Protein AF-0000000075702288 (afdb_homodimer)

Organism: Trichomonas vaginalis (strain ATCC PRA-98 / G3) (NCBI:txid412133)

Secondary structure (DSSP, 8-state):
-EEEE-SS---TTPEEEEESS-TTSHHHHHHHHHHHHH-EEEEEEE-TTS---EES-SS-SSSPPPEESEEEEEEEETTTEEEEEEEE-SPPPSSHHHHHHHHHHHHHHHHHTT--EEEEEEEEEGGGS-TTTT-S-TT-EEEESTTHHHHTPEEP--HHHHHHHHTT-TTHHHHHHHHT-TTS-EEEEEEEE-SS-SHHHHHHHHHHHHT-S-----HHHHHHH-/-EEEE-SS---TTPEEEEESS-TTSHHHHHHHHHHHHH-EEEEEEE-TTS---EES-SS-SSSPPPEESEEEEEEEETTTEEEEEEEE-SPPPSSHHHHHHHHHHHHHHHHHTT--EEEEEEEEEGGGS-TTTT-S-SS-EEEESTTHHHHTPEEP--HHHHHHHHTT-TTHHHHHHHHT-TTS-EEEEEEEE-SS-SHHHHHHHHHHHHT-S-----HHHHHHH-

Sequence (452 aa):
MKFVPIGENSLEGRILVVPSCGSGSVDQLTVDLICYKFGKLVGRFISNNVDMVVTPDPYKKEGGELATAVDVYIGETPLLGPIALLRIASSIPKQKRKILEFSKEIAHFAQENKIKDVLFVRTVSSVFCLEQQIRDWPFALRATGKLAPKIKFNQIEDYTEVQAMLKNTVFGDLYNCLQKQPEIDLSAAFFFVHEGRGFNEAVFFAKKLTNEENIEIPYSWELLMEMKFVPIGENSLEGRILVVPSCGSGSVDQLTVDLICYKFGKLVGRFISNNVDMVVTPDPYKKEGGELATAVDVYIGETPLLGPIALLRIASSIPKQKRKILEFSKEIAHFAQENKIKDVLFVRTVSSVFCLEQQIRDWPFALRATGKLAPKIKFNQIEDYTEVQAMLKNTVFGDLYNCLQKQPEIDLSAAFFFVHEGRGFNEAVFFAKKLTNEENIEIPYSWELLME

InterPro domains:
  IPR016562 Proteasome assembly chaperone 2, eukaryotic [PTHR12970] (8-224)
  IPR038389 Proteasome assembly chaperone 2 superfamily [G3DSA:3.40.50.10900] (13-152)

Foldseek 3Di:
DDKFWDDDDAQAAAEEEEELWAAQALSLLLLVLVCLVFWDWTIFDDDPLFDWDWDFDQQDPPDGDIDIQWTKIWGAFPQRGTHIYIRGHTGHDLDLVSLLVVLVVVLVVCLVRNYDAYEYEYEAECVQDDCVLCVPDAWAKEKEFPCRVSLVHHYDPDPVSVCSRLPPDSRSSNVVSNVPRPSHRYMYMYIYHYDDSSNVSSLVVSCSRRVDPDGDDGPNCVVVVD/DDKFWDDDDAQAAAEEEEELWAAQALSLLLLVLCCLVFWDWTIFDDDPLFDWDWDFDQQDPPDGDIDIQWTKIWGAFPQRGTHIYIRGHTGHDLDLVSLLVVLVVVLVVCLVRNYDAYEYEYEAECVQDDCVVCVPDAWAKEKEFPCRVSLVHHYDPDPVNVCSRLPPDSSVSNVVSNVPRPSHRYMYMYIYHYDDSSNVSSLVVSCSRRVDPDGDDGPNCVVVVD

Nearest PDB structures (foldseek):
  8qyj-assembly1_J  TM=7.709E-01  e=1.623E-14  Homo sapiens
  8qyl-assembly1_J  TM=7.480E-01  e=3.566E-14  Homo sapiens
  8tm6-assembly1_g  TM=7.619E-01  e=2.063E-13  Homo sapiens
  8qyn-assembly1_J  TM=7.227E-01  e=1.274E-14  Homo sapiens
  8qz9-assembly1_J  TM=7.662E-01  e=2.792E-13  Homo sapiens

Radius of gyration: 21.62 Å; Cα contacts (8 Å, |Δi|>4): 1005; chains: 2; bounding box: 42×60×51 Å

Structure (mmCIF, N/CA/C/O backbone):
data_AF-0000000075702288-model_v1
#
loop_
_entity.id
_entity.type
_entity.pdbx_description
1 polymer 'Proteasome assembly chaperone 2'
#
loop_
_atom_site.group_PDB
_atom_site.id
_atom_site.type_symbol
_atom_site.label_atom_id
_atom_site.label_alt_id
_atom_site.label_comp_id
_atom_site.label_asym_id
_atom_site.label_entity_id
_atom_site.label_seq_id
_atom_site.pdbx_PDB_ins_code
_atom_site.Cartn_x
_atom_site.Cartn_y
_atom_site.Cartn_z
_atom_site.occupancy
_atom_site.B_iso_or_equiv
_atom_site.auth_seq_id
_atom_site.auth_comp_id
_atom_site.auth_asym_id
_atom_site.auth_atom_id
_atom_site.pdbx_PDB_model_num
ATOM 1 N N . MET A 1 1 ? -18.312 7.59 1.935 1 64.06 1 MET A N 1
ATOM 2 C CA . MET A 1 1 ? -17.234 7.586 2.92 1 64.06 1 MET A CA 1
ATOM 3 C C . MET A 1 1 ? -17.781 7.797 4.328 1 64.06 1 MET A C 1
ATOM 5 O O . MET A 1 1 ? -18.672 8.617 4.531 1 64.06 1 MET A O 1
ATOM 9 N N . LYS A 1 2 ? -17.531 6.758 5.176 1 83.44 2 LYS A N 1
ATOM 10 C CA . LYS A 1 2 ? -18 6.891 6.551 1 83.44 2 LYS A CA 1
ATOM 11 C C . LYS A 1 2 ? -16.828 6.91 7.535 1 83.44 2 LYS A C 1
ATOM 13 O O . LYS A 1 2 ? -15.961 6.031 7.492 1 83.44 2 LYS A O 1
ATOM 18 N N . PHE A 1 3 ? -16.75 8.07 8.211 1 90.94 3 PHE A N 1
ATOM 19 C CA . PHE A 1 3 ? -15.844 8.109 9.344 1 90.94 3 PHE A CA 1
ATOM 20 C C . PHE A 1 3 ? -16.438 7.379 10.539 1 90.94 3 PHE A C 1
ATOM 22 O O . PHE A 1 3 ? -17.562 7.648 10.938 1 90.94 3 PHE A O 1
ATOM 29 N N . VAL A 1 4 ? -15.695 6.434 11.07 1 91.75 4 VAL A N 1
ATOM 30 C CA . VAL A 1 4 ? -16.078 5.668 12.25 1 91.75 4 VAL A CA 1
ATOM 31 C C . VAL A 1 4 ? -15.203 6.066 13.43 1 91.75 4 VAL A C 1
ATOM 33 O O . VAL A 1 4 ? -14.047 5.664 13.516 1 91.75 4 VAL A O 1
ATOM 36 N N . PRO A 1 5 ? -15.773 6.766 14.391 1 93.75 5 PRO A N 1
ATOM 37 C CA . PRO A 1 5 ? -14.977 7.234 15.523 1 93.75 5 PRO A CA 1
ATOM 38 C C . PRO A 1 5 ? -14.648 6.121 16.516 1 93.75 5 PRO A C 1
ATOM 40 O O . PRO A 1 5 ? -15.43 5.184 16.688 1 93.75 5 PRO A O 1
ATOM 43 N N . ILE A 1 6 ? -13.523 6.211 17.094 1 93.25 6 ILE A N 1
ATOM 44 C CA . ILE A 1 6 ? -13.102 5.391 1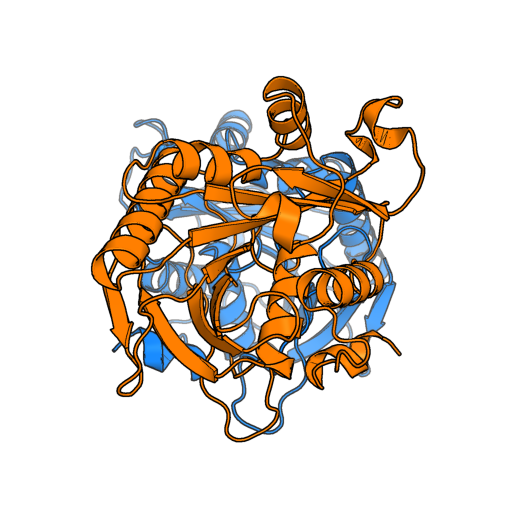8.219 1 93.25 6 ILE A CA 1
ATOM 45 C C . ILE A 1 6 ? -13.008 6.254 19.469 1 93.25 6 ILE A C 1
ATOM 47 O O . ILE A 1 6 ? -12.117 7.094 19.594 1 93.25 6 ILE A O 1
ATOM 51 N N . GLY A 1 7 ? -13.922 6.059 20.344 1 92.19 7 GLY A N 1
ATOM 52 C CA . GLY A 1 7 ? -13.969 6.898 21.531 1 92.19 7 GLY A CA 1
ATOM 53 C C . GLY A 1 7 ? -14.492 8.297 21.25 1 92.19 7 GLY A C 1
ATOM 54 O O . GLY A 1 7 ? -15.039 8.555 20.188 1 92.19 7 GLY A O 1
ATOM 55 N N . GLU A 1 8 ? -14.453 9.086 22.297 1 92.88 8 GLU A N 1
ATOM 56 C CA . GLU A 1 8 ? -14.922 10.461 22.203 1 92.88 8 GLU A CA 1
ATOM 57 C C . GLU A 1 8 ? -13.75 11.445 22.172 1 92.88 8 GLU A C 1
ATOM 59 O O . GLU A 1 8 ? -13.141 11.727 23.203 1 92.88 8 GLU A O 1
ATOM 64 N N . ASN A 1 9 ? -13.422 11.891 20.969 1 95.88 9 ASN A N 1
ATOM 65 C CA . ASN A 1 9 ? -12.32 12.836 20.781 1 95.88 9 ASN A CA 1
ATOM 66 C C . ASN A 1 9 ? -12.719 13.984 19.875 1 95.88 9 ASN A C 1
ATOM 68 O O . ASN A 1 9 ? -13.492 13.797 18.922 1 95.88 9 ASN A O 1
ATOM 72 N N . SER A 1 10 ? -12.234 15.078 20.203 1 96.62 10 SER A N 1
ATOM 73 C CA . SER A 1 10 ? -12.516 16.234 19.359 1 96.62 10 SER A CA 1
ATOM 74 C C . SER A 1 10 ? -11.367 16.5 18.391 1 96.62 10 SER A C 1
ATOM 76 O O . SER A 1 10 ? -10.195 16.391 18.75 1 96.62 10 SER A O 1
ATOM 78 N N . LEU A 1 11 ? -11.742 16.891 17.172 1 97.69 11 LEU A N 1
ATOM 79 C CA . LEU A 1 11 ? -10.781 17.234 16.141 1 97.69 11 LEU A CA 1
ATOM 80 C C . LEU A 1 11 ? -10.789 18.734 15.875 1 97.69 11 LEU A C 1
ATOM 82 O O . LEU A 1 11 ? -10.031 19.234 15.039 1 97.69 11 LEU A O 1
ATOM 86 N N . GLU A 1 12 ? -11.555 19.391 16.688 1 98 12 GLU A N 1
ATOM 87 C CA . GLU A 1 12 ? -11.781 20.812 16.453 1 98 12 GLU A CA 1
ATOM 88 C C . GLU A 1 12 ? -10.492 21.609 16.641 1 98 12 GLU A C 1
ATOM 90 O O . GLU A 1 12 ? -9.781 21.438 17.625 1 98 12 GLU A O 1
ATOM 95 N N . GLY A 1 13 ? -10.258 22.453 15.664 1 97.88 13 GLY A N 1
ATOM 96 C CA . GLY A 1 13 ? -9.148 23.391 15.766 1 97.88 13 GLY A CA 1
ATOM 97 C C . GLY A 1 13 ? -7.805 22.766 15.43 1 97.88 13 GLY A C 1
ATOM 98 O O . GLY A 1 13 ? -6.773 23.438 15.461 1 97.88 13 GLY A O 1
ATOM 99 N N . ARG A 1 14 ? -7.742 21.531 15.07 1 98.44 14 ARG A N 1
ATOM 100 C CA . ARG A 1 14 ? -6.5 20.828 14.766 1 98.44 14 ARG A CA 1
ATOM 101 C C . ARG A 1 14 ? -6.098 21.047 13.305 1 98.44 14 ARG A C 1
ATOM 103 O O . ARG A 1 14 ? -6.945 21.344 12.461 1 98.44 14 ARG A O 1
ATOM 110 N N . ILE A 1 15 ? -4.816 20.969 13.07 1 98.44 15 ILE A N 1
ATOM 111 C CA . ILE A 1 15 ? -4.301 20.906 11.703 1 98.44 15 ILE A CA 1
ATOM 112 C C . ILE A 1 15 ? -4.312 19.453 11.227 1 98.44 15 ILE A C 1
ATOM 114 O O . ILE A 1 15 ? -3.732 18.578 11.867 1 98.44 15 ILE A O 1
ATOM 118 N N . LEU A 1 16 ? -4.969 19.203 10.141 1 98.38 16 LEU A N 1
ATOM 119 C CA . LEU A 1 16 ? -5.008 17.875 9.562 1 98.38 16 LEU A CA 1
ATOM 120 C C . LEU A 1 16 ? -3.848 17.672 8.594 1 98.38 16 LEU A C 1
ATOM 122 O O . LEU A 1 16 ? -3.762 18.344 7.574 1 98.38 16 LEU A O 1
ATOM 126 N N . VAL A 1 17 ? -2.996 16.734 8.953 1 98.12 17 VAL A N 1
ATOM 127 C CA . VAL A 1 17 ? -1.87 16.391 8.094 1 98.12 17 VAL A CA 1
ATOM 128 C C . VAL A 1 17 ? -2.258 15.242 7.16 1 98.12 17 VAL A C 1
ATOM 130 O O . VAL A 1 17 ? -2.695 14.188 7.621 1 98.12 17 VAL A O 1
ATOM 133 N N . VAL A 1 18 ? -2.064 15.445 5.844 1 95.5 18 VAL A N 1
ATOM 134 C CA . VAL A 1 18 ? -2.455 14.477 4.824 1 95.5 18 VAL A CA 1
ATOM 135 C C . VAL A 1 18 ? -1.257 14.148 3.934 1 95.5 18 VAL A C 1
ATOM 137 O O . VAL A 1 18 ? -0.734 15.031 3.242 1 95.5 18 VAL A O 1
ATOM 140 N N . PRO A 1 19 ? -0.865 12.891 3.939 1 92.94 19 PRO A N 1
ATOM 141 C CA . PRO A 1 19 ? 0.203 12.523 3.008 1 92.94 19 PRO A CA 1
ATOM 142 C C . PRO A 1 19 ? -0.292 12.375 1.569 1 92.94 19 PRO A C 1
ATOM 144 O O . PRO A 1 19 ? -1.475 12.109 1.344 1 92.94 19 PRO A O 1
ATOM 147 N N . SER A 1 20 ? 0.611 12.547 0.586 1 83.81 20 SER A N 1
ATOM 148 C CA . SER A 1 20 ? 0.262 12.516 -0.83 1 83.81 20 SER A CA 1
ATOM 149 C C . SER A 1 20 ? 0.047 11.086 -1.312 1 83.81 20 SER A C 1
ATOM 151 O O . SER A 1 20 ? -0.774 10.836 -2.199 1 83.81 20 SER A O 1
ATOM 153 N N . CYS A 1 21 ? 1.059 10.219 -0.86 1 71.5 21 CYS A N 1
ATOM 154 C CA . CYS A 1 21 ? 1.084 8.883 -1.434 1 71.5 21 CYS A CA 1
ATOM 155 C C . CYS A 1 21 ? 0.689 7.836 -0.396 1 71.5 21 CYS A C 1
ATOM 157 O O . CYS A 1 21 ? 0.567 8.148 0.79 1 71.5 21 CYS A O 1
ATOM 159 N N . GLY A 1 22 ? 0.283 6.703 -1.025 1 66.5 22 GLY A N 1
ATOM 160 C CA . GLY A 1 22 ? -0.149 5.594 -0.188 1 66.5 22 GLY A CA 1
ATOM 161 C C . GLY A 1 22 ? 1.006 4.828 0.428 1 66.5 22 GLY A C 1
ATOM 162 O O . GLY A 1 22 ? 2.053 5.406 0.726 1 66.5 22 GLY A O 1
ATOM 163 N N . SER A 1 23 ? 0.821 3.613 0.577 1 64.75 23 SER A N 1
ATOM 164 C CA . SER A 1 23 ? 1.633 2.734 1.413 1 64.75 23 SER A CA 1
ATOM 165 C C . SER A 1 23 ? 3.061 2.633 0.887 1 64.75 23 SER A C 1
ATOM 167 O O . SER A 1 23 ? 3.273 2.432 -0.311 1 64.75 23 SER A O 1
ATOM 169 N N . GLY A 1 24 ? 4.035 3.012 1.796 1 69.31 24 GLY A N 1
ATOM 170 C CA . GLY A 1 24 ? 5.438 2.762 1.504 1 69.31 24 GLY A CA 1
ATOM 171 C C . GLY A 1 24 ? 6.172 3.988 0.994 1 69.31 24 GLY A C 1
ATOM 172 O O . GLY A 1 24 ? 7.395 3.979 0.864 1 69.31 24 GLY A O 1
ATOM 173 N N . SER A 1 25 ? 5.484 5.039 0.641 1 78.69 25 SER A N 1
ATOM 174 C CA . SER A 1 25 ? 6.148 6.266 0.211 1 78.69 25 SER A CA 1
ATOM 175 C C . SER A 1 25 ? 6.773 7 1.394 1 78.69 25 SER A C 1
ATOM 177 O O . SER A 1 25 ? 6.348 6.82 2.537 1 78.69 25 SER A O 1
ATOM 179 N N . VAL A 1 26 ? 7.723 7.789 1.049 1 84.81 26 VAL A N 1
ATOM 180 C CA . VAL A 1 26 ? 8.43 8.508 2.104 1 84.81 26 VAL A CA 1
ATOM 181 C C . VAL A 1 26 ? 7.457 9.422 2.846 1 84.81 26 VAL A C 1
ATOM 183 O O . VAL A 1 26 ? 7.57 9.602 4.059 1 84.81 26 VAL A O 1
ATOM 186 N N . ASP A 1 27 ? 6.547 10.055 2.145 1 89.06 27 ASP A N 1
ATOM 187 C CA . ASP A 1 27 ? 5.574 10.922 2.807 1 89.06 27 ASP A CA 1
ATOM 188 C C . ASP A 1 27 ? 4.695 10.125 3.77 1 89.06 27 ASP A C 1
ATOM 190 O O . ASP A 1 27 ? 4.426 10.57 4.887 1 89.06 27 ASP A O 1
ATOM 194 N N . GLN A 1 28 ? 4.293 8.953 3.375 1 87.62 28 GLN A N 1
ATOM 195 C CA . GLN A 1 28 ? 3.5 8.117 4.27 1 87.62 28 GLN A CA 1
ATOM 196 C C . GLN A 1 28 ? 4.34 7.617 5.441 1 87.62 28 GLN A C 1
ATOM 198 O O . GLN A 1 28 ? 3.848 7.523 6.57 1 87.62 28 GLN A O 1
ATOM 203 N N . LEU A 1 29 ? 5.594 7.266 5.16 1 88.69 29 LEU A N 1
ATOM 204 C CA . LEU A 1 29 ? 6.488 6.855 6.234 1 88.69 29 LEU A CA 1
ATOM 205 C C . LEU A 1 29 ? 6.672 7.977 7.254 1 88.69 29 LEU A C 1
ATOM 207 O O . LEU A 1 29 ? 6.75 7.723 8.453 1 88.69 29 LEU A O 1
ATOM 211 N N . THR A 1 30 ? 6.797 9.125 6.762 1 92.81 30 THR A N 1
ATOM 212 C CA . THR A 1 30 ? 6.922 10.297 7.625 1 92.81 30 THR A CA 1
ATOM 213 C C . THR A 1 30 ? 5.719 10.414 8.555 1 92.81 30 THR A C 1
ATOM 215 O O . THR A 1 30 ? 5.879 10.586 9.766 1 92.81 30 THR A O 1
ATOM 218 N N . VAL A 1 31 ? 4.562 10.289 8 1 95.06 31 VAL A N 1
ATOM 219 C CA . VAL A 1 31 ? 3.334 10.375 8.789 1 95.06 31 VAL A CA 1
ATOM 220 C C . VAL A 1 31 ? 3.279 9.227 9.789 1 95.06 31 VAL A C 1
ATOM 222 O O . VAL A 1 31 ? 2.857 9.414 10.938 1 95.06 31 VAL A O 1
ATOM 225 N N . ASP A 1 32 ? 3.748 8.078 9.391 1 92.38 32 ASP A N 1
ATOM 226 C CA . ASP A 1 32 ? 3.801 6.938 10.297 1 92.38 32 ASP A CA 1
ATOM 227 C C . ASP A 1 32 ? 4.672 7.242 11.516 1 92.38 32 ASP A C 1
ATOM 229 O O . ASP A 1 32 ? 4.312 6.895 12.641 1 92.38 32 ASP A O 1
ATOM 233 N N . LEU A 1 33 ? 5.754 7.828 11.266 1 94.5 33 LEU A N 1
ATOM 234 C CA . LEU A 1 33 ? 6.668 8.148 12.359 1 94.5 33 LEU A CA 1
ATOM 235 C C . LEU A 1 33 ? 6.031 9.148 13.32 1 94.5 33 LEU A C 1
ATOM 237 O O . LEU A 1 33 ? 6.184 9.023 14.539 1 94.5 33 LEU A O 1
ATOM 241 N N . ILE A 1 34 ? 5.352 10.117 12.766 1 97.25 34 ILE A N 1
ATOM 242 C CA . ILE A 1 34 ? 4.695 11.117 13.602 1 97.25 34 ILE A CA 1
ATOM 243 C C . ILE A 1 34 ? 3.557 10.469 14.383 1 97.25 34 ILE A C 1
ATOM 245 O O . ILE A 1 34 ? 3.371 10.758 15.57 1 97.25 34 ILE A O 1
ATOM 249 N N . CYS A 1 35 ? 2.797 9.57 13.773 1 96.5 35 CYS A N 1
ATOM 250 C CA . CYS A 1 35 ? 1.759 8.828 14.469 1 96.5 35 CYS A CA 1
ATOM 251 C C . CYS A 1 35 ? 2.35 8.008 15.609 1 96.5 35 CYS A C 1
ATOM 253 O O . CYS A 1 35 ? 1.803 7.992 16.719 1 96.5 35 CYS A O 1
ATOM 255 N N . TYR A 1 36 ? 3.424 7.383 15.336 1 94.38 36 TYR A N 1
ATOM 256 C CA . TYR A 1 36 ? 4.047 6.512 16.328 1 94.38 36 TYR A CA 1
ATOM 257 C C . TYR A 1 36 ? 4.516 7.309 17.547 1 94.38 36 TYR A C 1
ATOM 259 O O . TYR A 1 36 ? 4.32 6.887 18.688 1 94.38 36 TYR A O 1
ATOM 267 N N . LYS A 1 37 ? 5.074 8.414 17.266 1 96.19 37 LYS A N 1
ATOM 268 C CA . LYS A 1 37 ? 5.656 9.219 18.344 1 96.19 37 LYS A CA 1
ATOM 269 C C . LYS A 1 37 ? 4.574 9.961 19.125 1 96.19 37 LYS A C 1
ATOM 271 O O . LYS A 1 37 ? 4.617 10.023 20.344 1 96.19 37 LYS A O 1
ATOM 276 N N . PHE A 1 38 ? 3.559 10.539 18.391 1 96.94 38 PHE A N 1
ATOM 277 C CA . PHE A 1 38 ? 2.674 11.516 19.031 1 96.94 38 PHE A CA 1
ATOM 278 C C . PHE A 1 38 ? 1.223 11.062 18.953 1 96.94 38 PHE A C 1
ATOM 280 O O . PHE A 1 38 ? 0.359 11.602 19.641 1 96.94 38 PHE A O 1
ATOM 287 N N . GLY A 1 39 ? 0.96 10.07 18.156 1 96.06 39 GLY A N 1
ATOM 288 C CA . GLY A 1 39 ? -0.406 9.852 17.703 1 96.06 39 GLY A CA 1
ATOM 289 C C . GLY A 1 39 ? -1.179 8.898 18.594 1 96.06 39 GLY A C 1
ATOM 290 O O . GLY A 1 39 ? -0.618 7.93 19.109 1 96.06 39 GLY A O 1
ATOM 291 N N . LYS A 1 40 ? -2.422 9.172 18.719 1 96.06 40 LYS A N 1
ATOM 292 C CA . LYS A 1 40 ? -3.443 8.281 19.266 1 96.06 40 LYS A CA 1
ATOM 293 C C . LYS A 1 40 ? -4.531 8 18.234 1 96.06 40 LYS A C 1
ATOM 295 O O . LYS A 1 40 ? -5.129 8.93 17.688 1 96.06 40 LYS A O 1
ATOM 300 N N . LEU A 1 41 ? -4.777 6.746 18.016 1 96.38 41 LEU A N 1
ATOM 301 C CA . LEU A 1 41 ? -5.82 6.359 17.078 1 96.38 41 LEU A CA 1
ATOM 302 C C . LEU A 1 41 ? -7.195 6.789 17.578 1 96.38 41 LEU A C 1
ATOM 304 O O . LEU A 1 41 ? -7.57 6.48 18.703 1 96.38 41 LEU A O 1
ATOM 308 N N . VAL A 1 42 ? -7.996 7.5 16.656 1 97.38 42 VAL A N 1
ATOM 309 C CA . VAL A 1 42 ? -9.273 8.008 17.156 1 97.38 42 VAL A CA 1
ATOM 310 C C . VAL A 1 42 ? -10.383 7.648 16.172 1 97.38 42 VAL A C 1
ATOM 312 O O . VAL A 1 42 ? -11.555 7.945 16.422 1 97.38 42 VAL A O 1
ATOM 315 N N . GLY A 1 43 ? -10.055 7.086 15.078 1 94.81 43 GLY A N 1
ATOM 316 C CA . GLY A 1 43 ? -11.094 6.68 14.148 1 94.81 43 GLY A CA 1
ATOM 317 C C . GLY A 1 43 ? -10.547 6.16 12.836 1 94.81 43 GLY A C 1
ATOM 318 O O . GLY A 1 43 ? -9.328 6.09 12.648 1 94.81 43 GLY A O 1
ATOM 319 N N . ARG A 1 44 ? -11.477 5.742 11.953 1 91.81 44 ARG A N 1
ATOM 320 C CA . ARG A 1 44 ? -11.141 5.16 10.664 1 91.81 44 ARG A CA 1
ATOM 321 C C . ARG A 1 44 ? -12.109 5.625 9.578 1 91.81 44 ARG A C 1
ATOM 323 O O . ARG A 1 44 ? -13.266 5.934 9.867 1 91.81 44 ARG A O 1
ATOM 330 N N . PHE A 1 45 ? -11.484 5.66 8.336 1 88.94 45 PHE A N 1
ATOM 331 C CA . PHE A 1 45 ? -12.328 5.895 7.168 1 88.94 45 PHE A CA 1
ATOM 332 C C . PHE A 1 45 ? -12.695 4.582 6.492 1 88.94 45 PHE A C 1
ATOM 334 O O . PHE A 1 45 ? -11.836 3.73 6.262 1 88.94 45 PHE A O 1
ATOM 341 N N . ILE A 1 46 ? -13.969 4.484 6.297 1 83.5 46 ILE A N 1
ATOM 342 C CA . ILE A 1 46 ? -14.43 3.436 5.395 1 83.5 46 ILE A CA 1
ATOM 343 C C . ILE A 1 46 ? -14.852 4.051 4.062 1 83.5 46 ILE A C 1
ATOM 345 O O . ILE A 1 46 ? -15.828 4.797 3.996 1 83.5 46 ILE A O 1
ATOM 349 N N . SER A 1 47 ? -14.055 3.816 3.027 1 83 47 SER A N 1
ATOM 350 C CA . SER A 1 47 ? -14.297 4.441 1.731 1 83 47 SER A CA 1
ATOM 351 C C . SER A 1 47 ? -14.242 3.42 0.602 1 83 47 SER A C 1
ATOM 353 O O . SER A 1 47 ? -13.391 2.523 0.611 1 83 47 SER A O 1
ATOM 355 N N . ASN A 1 48 ? -15.117 3.621 -0.348 1 78.88 48 ASN A N 1
ATOM 356 C CA . ASN A 1 48 ? -15.07 2.803 -1.556 1 78.88 48 ASN A CA 1
ATOM 357 C C . ASN A 1 48 ? -14.125 3.389 -2.594 1 78.88 48 ASN A C 1
ATOM 359 O O . ASN A 1 48 ? -13.93 2.805 -3.662 1 78.88 48 ASN A O 1
ATOM 363 N N . ASN A 1 49 ? -13.492 4.465 -2.201 1 81.88 49 ASN A N 1
ATOM 364 C CA . ASN A 1 49 ? -12.633 5.148 -3.164 1 81.88 49 ASN A CA 1
ATOM 365 C C . ASN A 1 49 ? -11.164 4.797 -2.955 1 81.88 49 ASN A C 1
ATOM 367 O O . ASN A 1 49 ? -10.297 5.266 -3.695 1 81.88 49 ASN A O 1
ATOM 371 N N . VAL A 1 50 ? -10.898 4.027 -1.929 1 82 50 VAL A N 1
ATOM 372 C CA . VAL A 1 50 ? -9.555 3.504 -1.708 1 82 50 VAL A CA 1
ATOM 373 C C . VAL A 1 50 ? -9.602 1.983 -1.583 1 82 50 VAL A C 1
ATOM 375 O O . VAL A 1 50 ? -10.648 1.414 -1.261 1 82 50 VAL A O 1
ATOM 378 N N . ASP A 1 51 ? -8.484 1.422 -1.839 1 78.88 51 ASP A N 1
ATOM 379 C CA . ASP A 1 51 ? -8.414 -0.033 -1.743 1 78.88 51 ASP A CA 1
ATOM 380 C C . ASP A 1 51 ? -8.523 -0.494 -0.292 1 78.88 51 ASP A C 1
ATOM 382 O O . ASP A 1 51 ? -8.109 0.219 0.625 1 78.88 51 ASP A O 1
ATOM 386 N N . MET A 1 52 ? -9.016 -1.669 -0.107 1 78.62 52 MET A N 1
ATOM 387 C CA . MET A 1 52 ? -9.164 -2.232 1.232 1 78.62 52 MET A CA 1
ATOM 388 C C . MET A 1 52 ? -7.816 -2.691 1.78 1 78.62 52 MET A C 1
ATOM 390 O O . MET A 1 52 ? -7.055 -3.369 1.085 1 78.62 52 MET A O 1
ATOM 394 N N . VAL A 1 53 ? -7.578 -2.248 2.967 1 79.56 53 VAL A N 1
ATOM 395 C CA . VAL A 1 53 ? -6.383 -2.672 3.691 1 79.56 53 VAL A CA 1
ATOM 396 C C . VAL A 1 53 ? -6.73 -2.924 5.156 1 79.56 53 VAL A C 1
ATOM 398 O O . VAL A 1 53 ? -7.465 -2.146 5.77 1 79.56 53 VAL A O 1
ATOM 401 N N . VAL A 1 54 ? -6.32 -4.086 5.629 1 79.12 54 VAL A N 1
ATOM 402 C CA . VAL A 1 54 ? -6.418 -4.355 7.059 1 79.12 54 VAL A CA 1
ATOM 403 C C . VAL A 1 54 ? -5.172 -5.102 7.535 1 79.12 54 VAL A C 1
ATOM 405 O O . VAL A 1 54 ? -4.793 -6.121 6.953 1 79.12 54 VAL A O 1
ATOM 408 N N . THR A 1 55 ? -4.562 -4.602 8.516 1 81.19 55 THR A N 1
ATOM 409 C CA . THR A 1 55 ? -3.371 -5.211 9.094 1 81.19 55 THR A CA 1
ATOM 410 C C . THR A 1 55 ? -3.393 -5.105 10.617 1 81.19 55 THR A C 1
ATOM 412 O O . THR A 1 55 ? -4.152 -4.312 11.18 1 81.19 55 THR A O 1
ATOM 415 N N . PRO A 1 56 ? -2.566 -6.012 11.227 1 79.19 56 PRO A N 1
ATOM 416 C CA . PRO A 1 56 ? -2.367 -5.734 12.656 1 79.19 56 PRO A CA 1
ATOM 417 C C . PRO A 1 56 ? -1.774 -4.352 12.906 1 79.19 56 PRO A C 1
ATOM 419 O O . PRO A 1 56 ? -1.321 -3.688 11.969 1 79.19 56 PRO A O 1
ATOM 422 N N . ASP A 1 57 ? -1.757 -3.943 14.234 1 80.19 57 ASP A N 1
ATOM 423 C CA . ASP A 1 57 ? -1.222 -2.643 14.625 1 80.19 57 ASP A CA 1
ATOM 424 C C . ASP A 1 57 ? 0.238 -2.498 14.203 1 80.19 57 ASP A C 1
ATOM 426 O O . ASP A 1 57 ? 1.094 -3.275 14.625 1 80.19 57 ASP A O 1
ATOM 430 N N . PRO A 1 58 ? 0.512 -1.491 13.438 1 79.94 58 PRO A N 1
ATOM 431 C CA . PRO A 1 58 ? 1.877 -1.364 12.922 1 79.94 58 PRO A CA 1
ATOM 432 C C . PRO A 1 58 ? 2.854 -0.821 13.961 1 79.94 58 PRO A C 1
ATOM 434 O O . PRO A 1 58 ? 4.07 -0.883 13.766 1 79.94 58 PRO A O 1
ATOM 437 N N . TYR A 1 59 ? 2.342 -0.274 15.016 1 82.38 59 TYR A N 1
ATOM 438 C CA . TYR A 1 59 ? 3.195 0.44 15.961 1 82.38 59 TYR A CA 1
ATOM 439 C C . TYR A 1 59 ? 3.387 -0.364 17.234 1 82.38 59 TYR A C 1
ATOM 441 O O . TYR A 1 59 ? 4.281 -0.07 18.031 1 82.38 59 TYR A O 1
ATOM 449 N N . LYS A 1 60 ? 2.506 -1.371 17.406 1 77.69 60 LYS A N 1
ATOM 450 C CA . LYS A 1 60 ? 2.559 -2.141 18.656 1 77.69 60 LYS A CA 1
ATOM 451 C C . LYS A 1 60 ? 2.697 -3.633 18.359 1 77.69 60 LYS A C 1
ATOM 453 O O . LYS A 1 60 ? 1.918 -4.199 17.594 1 77.69 60 LYS A O 1
ATOM 458 N N . LYS A 1 61 ? 3.59 -4.242 19.016 1 70.56 61 LYS A N 1
ATOM 459 C CA . LYS A 1 61 ? 3.844 -5.672 18.859 1 70.56 61 LYS A CA 1
ATOM 460 C C . LYS A 1 61 ? 2.688 -6.5 19.406 1 70.56 61 LYS A C 1
ATOM 462 O O . LYS A 1 61 ? 2.271 -7.484 18.797 1 70.56 61 LYS A O 1
ATOM 467 N N . GLU A 1 62 ? 2.305 -6.031 20.578 1 72 62 GLU A N 1
ATOM 468 C CA . GLU A 1 62 ? 1.218 -6.75 21.234 1 72 62 GLU A CA 1
ATOM 469 C C . GLU A 1 62 ? 0.117 -5.797 21.688 1 72 62 GLU A C 1
ATOM 471 O O . GLU A 1 62 ? 0.395 -4.66 22.078 1 72 62 GLU A O 1
ATOM 476 N N . GLY A 1 63 ? -1.162 -6.293 21.562 1 69.44 63 GLY A N 1
ATOM 477 C CA . GLY A 1 63 ? -2.277 -5.551 22.141 1 69.44 63 GLY A CA 1
ATOM 478 C C . GLY A 1 63 ? -2.686 -4.352 21.297 1 69.44 63 GLY A C 1
ATOM 479 O O . GLY A 1 63 ? -3.336 -3.432 21.797 1 69.44 63 GLY A O 1
ATOM 480 N N . GLY A 1 64 ? -2.271 -4.336 20.172 1 75.38 64 GLY A N 1
ATOM 481 C CA . GLY A 1 64 ? -2.602 -3.174 19.359 1 75.38 64 GLY A CA 1
ATOM 482 C C . GLY A 1 64 ? -3.926 -3.311 18.625 1 75.38 64 GLY A C 1
ATOM 483 O O . GLY A 1 64 ? -4.562 -4.363 18.672 1 75.38 64 GLY A O 1
ATOM 484 N N . GLU A 1 65 ? -4.391 -2.123 18.094 1 79.94 65 GLU A N 1
ATOM 485 C CA . GLU A 1 65 ? -5.59 -2.084 17.266 1 79.94 65 GLU A CA 1
ATOM 486 C C . GLU A 1 65 ? -5.266 -2.404 15.812 1 79.94 65 GLU A C 1
ATOM 488 O O . GLU A 1 65 ? -4.129 -2.229 15.375 1 79.94 65 GLU A O 1
ATOM 493 N N . LEU A 1 66 ? -6.223 -2.859 15.141 1 83.88 66 LEU A N 1
ATOM 494 C CA . LEU A 1 66 ? -6.051 -3.082 13.711 1 83.88 66 LEU A CA 1
ATOM 495 C C . LEU A 1 66 ? -5.824 -1.763 12.984 1 83.88 66 LEU A C 1
ATOM 497 O O . LEU A 1 66 ? -6.309 -0.715 13.414 1 83.88 66 LEU A O 1
ATOM 501 N N . ALA A 1 67 ? -5.031 -1.854 12.023 1 86.56 67 ALA A N 1
ATOM 502 C CA . ALA A 1 67 ? -4.867 -0.728 11.102 1 86.56 67 ALA A CA 1
ATOM 503 C C . ALA A 1 67 ? -5.648 -0.955 9.812 1 86.56 67 ALA A C 1
ATOM 505 O O . ALA A 1 67 ? -5.766 -2.088 9.344 1 86.56 67 ALA A O 1
ATOM 506 N N . THR A 1 68 ? -6.18 0.125 9.297 1 87.5 68 THR A N 1
ATOM 507 C CA . THR A 1 68 ? -6.988 0.045 8.086 1 87.5 68 THR A CA 1
ATOM 508 C C . THR A 1 68 ? -6.406 0.932 6.988 1 87.5 68 THR A C 1
ATOM 510 O O . THR A 1 68 ? -5.316 1.483 7.141 1 87.5 68 THR A O 1
ATOM 513 N N . ALA A 1 69 ? -7.145 0.959 5.824 1 86.75 69 ALA A N 1
ATOM 514 C CA . ALA A 1 69 ? -6.656 1.704 4.668 1 86.75 69 ALA A CA 1
ATOM 515 C C . ALA A 1 69 ? -6.41 3.168 5.02 1 86.75 69 ALA A C 1
ATOM 517 O O . ALA A 1 69 ? -5.426 3.762 4.578 1 86.75 69 ALA A O 1
ATOM 518 N N . VAL A 1 70 ? -7.328 3.688 5.77 1 90.94 70 VAL A N 1
ATOM 519 C CA . VAL A 1 70 ? -7.219 5.082 6.18 1 90.94 70 VAL A CA 1
ATOM 520 C C . VAL A 1 70 ? -7.617 5.227 7.645 1 90.94 70 VAL A C 1
ATOM 522 O O . VAL A 1 70 ? -8.773 5 8.008 1 90.94 70 VAL A O 1
ATOM 525 N N . ASP A 1 71 ? -6.672 5.625 8.508 1 94 71 ASP A N 1
ATOM 526 C CA . ASP A 1 71 ? -6.895 5.816 9.938 1 94 71 ASP A CA 1
ATOM 527 C C . ASP A 1 71 ? -6.625 7.262 10.344 1 94 71 ASP A C 1
ATOM 529 O O . ASP A 1 71 ? -5.828 7.957 9.711 1 94 71 ASP A O 1
ATOM 533 N N . VAL A 1 72 ? -7.297 7.641 11.375 1 96.94 72 VAL A N 1
ATOM 534 C CA . VAL A 1 72 ? -7.129 9 11.867 1 96.94 72 VAL A CA 1
ATOM 535 C C . VAL A 1 72 ? -6.504 8.977 13.258 1 96.94 72 VAL A C 1
ATOM 537 O O . VAL A 1 72 ? -6.988 8.273 14.148 1 96.94 72 VAL A O 1
ATOM 540 N N . TYR A 1 73 ? -5.457 9.727 13.391 1 97.62 73 TYR A N 1
ATOM 541 C CA . TYR A 1 73 ? -4.77 9.898 14.664 1 97.62 73 TYR A CA 1
ATOM 542 C C . TYR A 1 73 ? -4.816 11.352 15.125 1 97.62 73 TYR A C 1
ATOM 544 O O . TYR A 1 73 ? -4.938 12.266 14.297 1 97.62 73 TYR A O 1
ATOM 552 N N . ILE A 1 74 ? -4.75 11.57 16.422 1 98.5 74 ILE A N 1
ATOM 553 C CA . ILE A 1 74 ? -4.574 12.922 16.938 1 98.5 74 ILE A CA 1
ATOM 554 C C . ILE A 1 74 ? -3.355 12.984 17.844 1 98.5 74 ILE A C 1
ATOM 556 O O . ILE A 1 74 ? -2.93 11.961 18.391 1 98.5 74 ILE A O 1
ATOM 560 N N . GLY A 1 75 ? -2.758 14.133 17.891 1 98.06 75 GLY A N 1
ATOM 561 C CA . GLY A 1 75 ? -1.609 14.383 18.75 1 98.06 75 GLY A CA 1
ATOM 562 C C . GLY A 1 75 ? -1.248 15.852 18.844 1 98.06 75 GLY A C 1
ATOM 563 O O . GLY A 1 75 ? -2.039 16.719 18.453 1 98.06 75 GLY A O 1
ATOM 564 N N . GLU A 1 76 ? -0.142 16.062 19.484 1 98.19 76 GLU A N 1
ATOM 565 C CA . GLU A 1 76 ? 0.412 17.406 19.625 1 98.19 76 GLU A CA 1
ATOM 566 C C . GLU A 1 76 ? 1.912 17.422 19.344 1 98.19 76 GLU A C 1
ATOM 568 O O . GLU A 1 76 ? 2.652 16.594 19.875 1 98.19 76 GLU A O 1
ATOM 573 N N . THR A 1 77 ? 2.336 18.297 18.438 1 97.75 77 THR A N 1
ATOM 574 C CA . THR A 1 77 ? 3.756 18.422 18.125 1 97.75 77 THR A CA 1
ATOM 575 C C . THR A 1 77 ? 4.293 19.781 18.578 1 97.75 77 THR A C 1
ATOM 577 O O . THR A 1 77 ? 3.531 20.734 18.719 1 97.75 77 THR A O 1
ATOM 580 N N . PRO A 1 78 ? 5.586 19.844 18.812 1 97.5 78 PRO A N 1
ATOM 581 C CA . PRO A 1 78 ? 6.168 21.125 19.234 1 97.5 78 PRO A CA 1
ATOM 582 C C . PRO A 1 78 ? 5.977 22.234 18.203 1 97.5 78 PRO A C 1
ATOM 584 O O . PRO A 1 78 ? 5.742 23.391 18.562 1 97.5 78 PRO A O 1
ATOM 587 N N . LEU A 1 79 ? 5.953 21.922 16.984 1 97.19 79 LEU A N 1
ATOM 588 C CA . LEU A 1 79 ? 5.941 22.938 15.938 1 97.19 79 LEU A CA 1
ATOM 589 C C . LEU A 1 79 ? 4.512 23.297 15.547 1 97.19 79 LEU A C 1
ATOM 591 O O . LEU A 1 79 ? 4.137 24.469 15.523 1 97.19 79 LEU A O 1
ATOM 595 N N . LEU A 1 80 ? 3.715 22.344 15.312 1 96.81 80 LEU A N 1
ATOM 596 C CA . LEU A 1 80 ? 2.404 22.547 14.711 1 96.81 80 LEU A CA 1
ATOM 597 C C . LEU A 1 80 ? 1.327 22.688 15.781 1 96.81 80 LEU A C 1
ATOM 599 O O . LEU A 1 80 ? 0.214 23.125 15.5 1 96.81 80 LEU A O 1
ATOM 603 N N . GLY A 1 81 ? 1.664 22.328 17.031 1 97.5 81 GLY A N 1
ATOM 604 C CA . GLY A 1 81 ? 0.633 22.266 18.047 1 97.5 81 GLY A CA 1
ATOM 605 C C . GLY A 1 81 ? -0.312 21.094 17.875 1 97.5 81 GLY A C 1
ATOM 606 O O . GLY A 1 81 ? 0.115 20 17.516 1 97.5 81 GLY A O 1
ATOM 607 N N . PRO A 1 82 ? -1.631 21.234 18.219 1 98.38 82 PRO A N 1
ATOM 608 C CA . PRO A 1 82 ? -2.588 20.141 18.047 1 98.38 82 PRO A CA 1
ATOM 609 C C . PRO A 1 82 ? -2.764 19.75 16.578 1 98.38 82 PRO A C 1
ATOM 611 O O . PRO A 1 82 ? -3.021 20.609 15.734 1 98.38 82 PRO A O 1
ATOM 614 N N . ILE A 1 83 ? -2.66 18.453 16.391 1 98.62 83 ILE A N 1
ATOM 615 C CA . ILE A 1 83 ? -2.762 17.984 15.008 1 98.62 83 ILE A CA 1
ATOM 616 C C . ILE A 1 83 ? -3.676 16.766 14.945 1 98.62 83 ILE A C 1
ATOM 618 O O . ILE A 1 83 ? -3.91 16.109 15.961 1 98.62 83 ILE A O 1
ATOM 622 N N . ALA A 1 84 ? -4.223 16.578 13.836 1 98.62 84 ALA A N 1
ATOM 623 C CA . ALA A 1 84 ? -4.77 15.312 13.359 1 98.62 84 ALA A CA 1
ATOM 624 C C . ALA A 1 84 ? -3.969 14.766 12.18 1 98.62 84 ALA A C 1
ATOM 626 O O . ALA A 1 84 ? -3.395 15.539 11.406 1 98.62 84 ALA A O 1
ATOM 627 N N . LEU A 1 85 ? -3.846 13.453 12.117 1 98.25 85 LEU A N 1
ATOM 628 C CA . LEU A 1 85 ? -3.074 12.797 11.07 1 98.25 85 LEU A CA 1
ATOM 629 C C . LEU A 1 85 ? -3.928 11.773 10.32 1 98.25 85 LEU A C 1
ATOM 631 O O . LEU A 1 85 ? -4.578 10.93 10.945 1 98.25 85 LEU A O 1
ATOM 635 N N . LEU A 1 86 ? -3.934 11.898 9.039 1 96.25 86 LEU A N 1
ATOM 636 C CA . LEU A 1 86 ? -4.492 10.844 8.195 1 96.25 86 LEU A CA 1
ATOM 637 C C . LEU A 1 86 ? -3.418 9.844 7.789 1 96.25 86 LEU A C 1
ATOM 639 O O . LEU A 1 86 ? -2.537 10.164 6.988 1 96.25 86 LEU A O 1
ATOM 643 N N . ARG A 1 87 ? -3.473 8.672 8.328 1 93.62 87 ARG A N 1
ATOM 644 C CA . ARG A 1 87 ? -2.586 7.605 7.883 1 93.62 87 ARG A CA 1
ATOM 645 C C . ARG A 1 87 ? -3.215 6.805 6.746 1 93.62 87 ARG A C 1
ATOM 647 O O . ARG A 1 87 ? -4.273 6.203 6.918 1 93.62 87 ARG A O 1
ATOM 654 N N . ILE A 1 88 ? -2.553 6.797 5.645 1 89.69 88 ILE A N 1
ATOM 655 C CA . ILE A 1 88 ? -3.086 6.121 4.469 1 89.69 88 ILE A CA 1
ATOM 656 C C . ILE A 1 88 ? -2.201 4.926 4.117 1 89.69 88 ILE A C 1
ATOM 658 O O . ILE A 1 88 ? -1.074 5.102 3.646 1 89.69 88 ILE A O 1
ATOM 662 N N . ALA A 1 89 ? -2.781 3.807 4.281 1 84.75 89 ALA A N 1
ATOM 663 C CA . ALA A 1 89 ? -2.008 2.588 4.051 1 84.75 89 ALA A CA 1
ATOM 664 C C . ALA A 1 89 ? -2.34 1.974 2.693 1 84.75 89 ALA A C 1
ATOM 666 O O . ALA A 1 89 ? -1.635 1.081 2.221 1 84.75 89 ALA A O 1
ATOM 667 N N . SER A 1 90 ? -3.355 2.49 2.07 1 79.81 90 SER A N 1
ATOM 668 C CA . SER A 1 90 ? -3.744 1.991 0.756 1 79.81 90 SER A CA 1
ATOM 669 C C . SER A 1 90 ? -3.012 2.732 -0.357 1 79.81 90 SER A C 1
ATOM 671 O O . SER A 1 90 ? -2.566 3.867 -0.166 1 79.81 90 SER A O 1
ATOM 673 N N . SER A 1 91 ? -2.965 2.021 -1.448 1 74.69 91 SER A N 1
ATOM 674 C CA . SER A 1 91 ? -2.52 2.756 -2.627 1 74.69 91 SER A CA 1
ATOM 675 C C . SER A 1 91 ? -3.539 3.812 -3.037 1 74.69 91 SER A C 1
ATOM 677 O O . SER A 1 91 ? -4.738 3.658 -2.787 1 74.69 91 SER A O 1
ATOM 679 N N . ILE A 1 92 ? -3.076 4.914 -3.486 1 69.25 92 ILE A N 1
ATOM 680 C CA . ILE A 1 92 ? -4.004 5.906 -4.02 1 69.25 92 ILE A CA 1
ATOM 681 C C . ILE A 1 92 ? -4.605 5.402 -5.328 1 69.25 92 ILE A C 1
ATOM 683 O O . ILE A 1 92 ? -3.904 4.805 -6.148 1 69.25 92 ILE A O 1
ATOM 687 N N . PRO A 1 93 ? -5.879 5.664 -5.406 1 70.81 93 PRO A N 1
ATOM 688 C CA . PRO A 1 93 ? -6.547 5.191 -6.625 1 70.81 93 PRO A CA 1
ATOM 689 C C . PRO A 1 93 ? -5.914 5.75 -7.898 1 70.81 93 PRO A C 1
ATOM 691 O O . PRO A 1 93 ? -5.438 6.887 -7.906 1 70.81 93 PRO A O 1
ATOM 694 N N . LYS A 1 94 ? -5.969 4.98 -8.898 1 65.75 94 LYS A N 1
ATOM 695 C CA . LYS A 1 94 ? -5.434 5.422 -10.18 1 65.75 94 LYS A CA 1
ATOM 696 C C . LYS A 1 94 ? -6.496 6.148 -11 1 65.75 94 LYS A C 1
ATOM 698 O O . LYS A 1 94 ? -6.172 6.98 -11.852 1 65.75 94 LYS A O 1
ATOM 703 N N . GLN A 1 95 ? -7.715 5.82 -10.664 1 74.44 95 GLN A N 1
ATOM 704 C CA . GLN A 1 95 ? -8.812 6.465 -11.383 1 74.44 95 GLN A CA 1
ATOM 705 C C . GLN A 1 95 ? -9.047 7.883 -10.875 1 74.44 95 GLN A C 1
ATOM 707 O O . GLN A 1 95 ? -9.289 8.086 -9.68 1 74.44 95 GLN A O 1
ATOM 712 N N . LYS A 1 96 ? -9.078 8.797 -11.836 1 77.94 96 LYS A N 1
ATOM 713 C CA . LYS A 1 96 ? -9.242 10.211 -11.492 1 77.94 96 LYS A CA 1
ATOM 714 C C . LYS A 1 96 ? -10.547 10.438 -10.734 1 77.94 96 LYS A C 1
ATOM 716 O O . LYS A 1 96 ? -10.594 11.25 -9.805 1 77.94 96 LYS A O 1
ATOM 721 N N . ARG A 1 97 ? -11.547 9.75 -11.148 1 83.31 97 ARG A N 1
ATOM 722 C CA . ARG A 1 97 ? -12.844 9.898 -10.5 1 83.31 97 ARG A CA 1
ATOM 723 C C . ARG A 1 97 ? -12.773 9.508 -9.031 1 83.31 97 ARG A C 1
ATOM 725 O O . ARG A 1 97 ? -13.32 10.195 -8.172 1 83.31 97 ARG A O 1
ATOM 732 N N . LYS A 1 98 ? -12.141 8.461 -8.719 1 83.06 98 LYS A N 1
ATOM 733 C CA . LYS A 1 98 ? -12.016 7.992 -7.344 1 83.06 98 LYS A CA 1
ATOM 734 C C . LYS A 1 98 ? -11.164 8.953 -6.516 1 83.06 98 LYS A C 1
ATOM 736 O O . LYS A 1 98 ? -11.43 9.164 -5.332 1 83.06 98 LYS A O 1
ATOM 741 N N . ILE A 1 99 ? -10.156 9.555 -7.16 1 86.25 99 ILE A N 1
ATOM 742 C CA . ILE A 1 99 ? -9.32 10.531 -6.465 1 86.25 99 ILE A CA 1
ATOM 743 C C . ILE A 1 99 ? -10.148 11.758 -6.098 1 86.25 99 ILE A C 1
ATOM 745 O O . ILE A 1 99 ? -10.055 12.266 -4.977 1 86.25 99 ILE A O 1
ATOM 749 N N . LEU A 1 100 ? -10.914 12.188 -7.062 1 89.44 100 LEU A N 1
ATOM 750 C CA . LEU A 1 100 ? -11.781 13.328 -6.824 1 89.44 100 LEU A CA 1
ATOM 751 C C . LEU A 1 100 ? -12.766 13.047 -5.691 1 89.44 100 LEU A C 1
ATOM 753 O O . LEU A 1 100 ? -12.93 13.867 -4.785 1 89.44 100 LEU A O 1
ATOM 757 N N . GLU A 1 101 ? -13.383 11.859 -5.766 1 90.38 101 GLU A N 1
ATOM 758 C CA . GLU A 1 101 ? -14.344 11.492 -4.727 1 90.38 101 GLU A CA 1
ATOM 759 C C . GLU A 1 101 ? -13.664 11.383 -3.363 1 90.38 101 GLU A C 1
ATOM 761 O O . GLU A 1 101 ? -14.227 11.797 -2.348 1 90.38 101 GLU A O 1
ATOM 766 N N . PHE A 1 102 ? -12.508 10.852 -3.289 1 91.06 102 PHE A N 1
ATOM 767 C CA . PHE A 1 102 ? -11.75 10.742 -2.045 1 91.06 102 PHE A CA 1
ATOM 768 C C . PHE A 1 102 ? -11.406 12.117 -1.497 1 91.06 102 PHE A C 1
ATOM 770 O O . PHE A 1 102 ? -11.5 12.352 -0.291 1 91.06 102 PHE A O 1
ATOM 777 N N . SER A 1 103 ? -11 13.016 -2.361 1 92.5 103 SER A N 1
ATOM 778 C CA . SER A 1 103 ? -10.695 14.383 -1.942 1 92.5 103 SER A CA 1
ATOM 779 C C . SER A 1 103 ? -11.922 15.055 -1.335 1 92.5 103 SER A C 1
ATOM 781 O O . SER A 1 103 ? -11.805 15.797 -0.356 1 92.5 103 SER A O 1
ATOM 783 N N . LYS A 1 104 ? -13.078 14.836 -1.901 1 93.94 104 LYS A N 1
ATOM 784 C CA . LYS A 1 104 ? -14.32 15.383 -1.351 1 93.94 104 LYS A CA 1
ATOM 785 C C . LYS A 1 104 ? -14.594 14.82 0.038 1 93.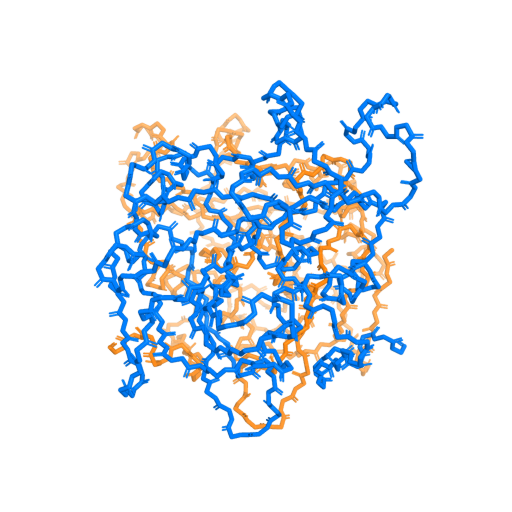94 104 LYS A C 1
ATOM 787 O O . LYS A 1 104 ? -15.07 15.531 0.924 1 93.94 104 LYS A O 1
ATOM 792 N N . GLU A 1 105 ? -14.328 13.531 0.147 1 93.88 105 GLU A N 1
ATOM 793 C CA . GLU A 1 105 ? -14.516 12.883 1.443 1 93.88 105 GLU A CA 1
ATOM 794 C C . GLU A 1 105 ? -13.625 13.523 2.51 1 93.88 105 GLU A C 1
ATOM 796 O O . GLU A 1 105 ? -14.078 13.773 3.631 1 93.88 105 GLU A O 1
ATOM 801 N N . ILE A 1 106 ? -12.414 13.781 2.182 1 94.44 106 ILE A N 1
ATOM 802 C CA . ILE A 1 106 ? -11.477 14.398 3.111 1 94.44 106 ILE A CA 1
ATOM 803 C C . ILE A 1 106 ? -11.961 15.805 3.473 1 94.44 106 ILE A C 1
ATOM 805 O O . ILE A 1 106 ? -11.953 16.188 4.645 1 94.44 106 ILE A O 1
ATOM 809 N N . ALA A 1 107 ? -12.383 16.531 2.475 1 95.5 107 ALA A N 1
ATOM 810 C CA . ALA A 1 107 ? -12.844 17.891 2.686 1 95.5 107 ALA A CA 1
ATOM 811 C C . ALA A 1 107 ? -14.078 17.922 3.586 1 95.5 107 ALA A C 1
ATOM 813 O O . ALA A 1 107 ? -14.172 18.75 4.492 1 95.5 107 ALA A O 1
ATOM 814 N N . HIS A 1 108 ? -14.977 17.062 3.332 1 95.19 108 HIS A N 1
ATOM 815 C CA . HIS A 1 108 ? -16.188 16.984 4.141 1 95.19 108 HIS A CA 1
ATOM 816 C C . HIS A 1 108 ? -15.859 16.625 5.586 1 95.19 108 HIS A C 1
ATOM 818 O O . HIS A 1 108 ? -16.422 17.203 6.52 1 95.19 108 HIS A O 1
ATOM 824 N N . PHE A 1 109 ? -15 15.68 5.727 1 96.44 109 PHE A N 1
ATOM 825 C CA . PHE A 1 109 ? -14.547 15.289 7.055 1 96.44 109 PHE A CA 1
ATOM 826 C C . PHE A 1 109 ? -13.945 16.469 7.797 1 96.44 109 PHE A C 1
ATOM 828 O O . PHE A 1 109 ? -14.25 16.703 8.969 1 96.44 109 PHE A O 1
ATOM 835 N N . ALA A 1 110 ? -13.062 17.188 7.156 1 96.75 110 ALA A N 1
ATOM 836 C CA . ALA A 1 110 ? -12.422 18.344 7.762 1 96.75 110 ALA A CA 1
ATOM 837 C C . ALA A 1 110 ? -13.453 19.391 8.188 1 96.75 110 ALA A C 1
ATOM 839 O O . ALA A 1 110 ? -13.375 19.922 9.297 1 96.75 110 ALA A O 1
ATOM 840 N N . GLN A 1 111 ? -14.406 19.578 7.348 1 95.75 111 GLN A N 1
ATOM 841 C CA . GLN A 1 111 ? -15.445 20.547 7.621 1 95.75 111 GLN A CA 1
ATOM 842 C C . GLN A 1 111 ? -16.328 20.109 8.789 1 95.75 111 GLN A C 1
ATOM 844 O O . GLN A 1 111 ? -16.562 20.891 9.719 1 95.75 111 GLN A O 1
ATOM 849 N N . GLU A 1 112 ? -16.781 18.891 8.742 1 95.31 112 GLU A N 1
ATOM 850 C CA . GLU A 1 112 ? -17.688 18.375 9.75 1 95.31 112 GLU A CA 1
ATOM 851 C C . GLU A 1 112 ? -17.031 18.359 11.133 1 95.31 112 GLU A C 1
ATOM 853 O O . GLU A 1 112 ? -17.719 18.547 12.141 1 95.31 112 GLU A O 1
ATOM 858 N N . ASN A 1 113 ? -15.773 18.234 11.164 1 96.25 113 ASN A N 1
ATOM 859 C CA . ASN A 1 113 ? -15.07 18.109 12.445 1 96.25 113 ASN A CA 1
ATOM 860 C C . ASN A 1 113 ? -14.367 19.422 12.82 1 96.25 113 ASN A C 1
ATOM 862 O O . ASN A 1 113 ? -13.562 19.438 13.758 1 96.25 113 ASN A O 1
ATOM 866 N N . LYS A 1 114 ? -14.578 20.484 12.039 1 97 114 LYS A N 1
ATOM 867 C CA . LYS A 1 114 ? -14.102 21.828 12.312 1 97 114 LYS A CA 1
ATOM 868 C C . LYS A 1 114 ? -12.578 21.875 12.391 1 97 114 LYS A C 1
ATOM 870 O O . LYS A 1 114 ? -12.008 22.453 13.32 1 97 114 LYS A O 1
ATOM 875 N N . ILE A 1 115 ? -11.961 21.203 11.469 1 97.19 115 ILE A N 1
ATOM 876 C CA . ILE A 1 115 ? -10.516 21.25 11.297 1 97.19 115 ILE A CA 1
ATOM 877 C C . ILE A 1 115 ? -10.086 22.656 10.883 1 97.19 115 ILE A C 1
ATOM 879 O O . ILE A 1 115 ? -10.734 23.281 10.039 1 97.19 115 ILE A O 1
ATOM 883 N N . LYS A 1 116 ? -9.062 23.078 11.508 1 94.56 116 LYS A N 1
ATOM 884 C CA . LYS A 1 116 ? -8.594 24.453 11.289 1 94.56 116 LYS A CA 1
ATOM 885 C C . LYS A 1 116 ? -7.957 24.594 9.914 1 94.56 116 LYS A C 1
ATOM 887 O O . LYS A 1 116 ? -8.273 25.531 9.18 1 94.56 116 LYS A O 1
ATOM 892 N N . ASP A 1 117 ? -7 23.797 9.617 1 96.88 117 ASP A N 1
ATOM 893 C CA . ASP A 1 117 ? -6.215 23.828 8.383 1 96.88 117 ASP A CA 1
ATOM 894 C C . ASP A 1 117 ? -5.84 22.406 7.941 1 96.88 117 ASP A C 1
ATOM 896 O O . ASP A 1 117 ? -5.77 21.5 8.766 1 96.88 117 ASP A O 1
ATOM 900 N N . VAL A 1 118 ? -5.625 22.281 6.641 1 97.56 118 VAL A N 1
ATOM 901 C CA . VAL A 1 118 ? -5.125 21.016 6.086 1 97.56 118 VAL A CA 1
ATOM 902 C C . VAL A 1 118 ? -3.707 21.219 5.559 1 97.56 118 VAL A C 1
ATOM 904 O O . VAL A 1 118 ? -3.445 22.141 4.789 1 97.56 118 VAL A O 1
ATOM 907 N N . LEU A 1 119 ? -2.824 20.422 6.031 1 97.12 119 LEU A N 1
ATOM 908 C CA . LEU A 1 119 ? -1.443 20.422 5.562 1 97.12 119 LEU A CA 1
ATOM 909 C C . LEU A 1 119 ? -1.15 19.172 4.734 1 97.12 119 LEU A C 1
ATOM 911 O O . LEU A 1 119 ? -1.1 18.062 5.27 1 97.12 119 LEU A O 1
ATOM 915 N N . PHE A 1 120 ? -0.921 19.391 3.475 1 94.38 120 PHE A N 1
ATOM 916 C CA . PHE A 1 120 ? -0.522 18.328 2.559 1 94.38 120 PHE A CA 1
ATOM 917 C C . PHE A 1 120 ? 0.989 18.125 2.582 1 94.38 120 PHE A C 1
ATOM 919 O O . PHE A 1 120 ? 1.748 19.094 2.447 1 94.38 120 PHE A O 1
ATOM 926 N N . VAL A 1 121 ? 1.401 16.875 2.795 1 93.5 121 VAL A N 1
ATOM 927 C CA . VAL A 1 121 ? 2.834 16.609 2.848 1 93.5 121 VAL A CA 1
ATOM 928 C C . VAL A 1 121 ? 3.232 15.703 1.687 1 93.5 121 VAL A C 1
ATOM 930 O O . VAL A 1 121 ? 2.594 14.672 1.448 1 93.5 121 VAL A O 1
ATOM 933 N N . ARG A 1 122 ? 4.383 16.062 1.074 1 87.81 122 ARG A N 1
ATOM 934 C CA . ARG A 1 122 ? 4.793 15.312 -0.108 1 87.81 122 ARG A CA 1
ATOM 935 C C . ARG A 1 122 ? 6.309 15.344 -0.276 1 87.81 122 ARG A C 1
ATOM 937 O O . ARG A 1 122 ? 6.938 16.391 -0.086 1 87.81 122 ARG A O 1
ATOM 944 N N . THR A 1 123 ? 6.801 14.18 -0.623 1 84.12 123 THR A N 1
ATOM 945 C CA . THR A 1 123 ? 8.188 14.141 -1.07 1 84.12 123 THR A CA 1
ATOM 946 C C . THR A 1 123 ? 8.266 14.211 -2.592 1 84.12 123 THR A C 1
ATOM 948 O O . THR A 1 123 ? 7.418 13.648 -3.291 1 84.12 123 THR A O 1
ATOM 951 N N . VAL A 1 124 ? 9.242 14.891 -3.078 1 79 124 VAL A N 1
ATOM 952 C CA . VAL A 1 124 ? 9.453 15.055 -4.512 1 79 124 VAL A CA 1
ATOM 953 C C . VAL A 1 124 ? 10.805 14.477 -4.91 1 79 124 VAL A C 1
ATOM 955 O O . VAL A 1 124 ? 11.82 14.773 -4.273 1 79 124 VAL A O 1
ATOM 958 N N . SER A 1 125 ? 10.758 13.531 -5.883 1 70.75 125 SER A N 1
ATOM 959 C CA . SER A 1 125 ? 12.023 12.992 -6.367 1 70.75 125 SER A CA 1
ATOM 960 C C . SER A 1 125 ? 12.797 14.031 -7.168 1 70.75 125 SER A C 1
ATOM 962 O O . SER A 1 125 ? 12.219 14.727 -8.008 1 70.75 125 SER A O 1
ATOM 964 N N . SER A 1 126 ? 14.008 14.07 -6.898 1 62.47 126 SER A N 1
ATOM 965 C CA . SER A 1 126 ? 14.875 15.039 -7.559 1 62.47 126 SER A CA 1
ATOM 966 C C . SER A 1 126 ? 14.992 14.758 -9.055 1 62.47 126 SER A C 1
ATOM 968 O O . SER A 1 126 ? 15.312 15.648 -9.836 1 62.47 126 SER A O 1
ATOM 970 N N . VAL A 1 127 ? 14.766 13.531 -9.367 1 60.34 127 VAL A N 1
ATOM 971 C CA . VAL A 1 127 ? 14.93 13.18 -10.773 1 60.34 127 VAL A CA 1
ATOM 972 C C . VAL A 1 127 ? 13.922 13.953 -11.617 1 60.34 127 VAL A C 1
ATOM 974 O O . VAL A 1 127 ? 14.141 14.172 -12.812 1 60.34 127 VAL A O 1
ATOM 977 N N . PHE A 1 128 ? 12.953 14.336 -11.016 1 57.16 128 PHE A N 1
ATOM 978 C CA . PHE A 1 128 ? 11.891 14.992 -11.766 1 57.16 128 PHE A CA 1
ATOM 979 C C . PHE A 1 128 ? 12.039 16.516 -11.695 1 57.16 128 PHE A C 1
ATOM 981 O O . PHE A 1 128 ? 11.266 17.25 -12.305 1 57.16 128 PHE A O 1
ATOM 988 N N . CYS A 1 129 ? 12.953 16.875 -10.961 1 54.78 129 CYS A N 1
ATOM 989 C CA . CYS A 1 129 ? 13.047 18.312 -10.75 1 54.78 129 CYS A CA 1
ATOM 990 C C . CYS A 1 129 ? 14.039 18.953 -11.727 1 54.78 129 CYS A C 1
ATOM 992 O O . CYS A 1 129 ? 15.031 18.328 -12.094 1 54.78 129 CYS A O 1
ATOM 994 N N . LEU A 1 130 ? 13.555 20.031 -12.32 1 53.25 130 LEU A N 1
ATOM 995 C CA . LEU A 1 130 ? 14.5 20.875 -13.055 1 53.25 130 LEU A CA 1
ATOM 996 C C . LEU A 1 130 ? 15.617 21.344 -12.141 1 53.25 130 LEU A C 1
ATOM 998 O O . LEU A 1 130 ? 15.422 21.484 -10.93 1 53.25 130 LEU A O 1
ATOM 1002 N N . GLU A 1 131 ? 16.75 21.359 -12.75 1 52.78 131 GLU A N 1
ATOM 1003 C CA . GLU A 1 131 ? 17.953 21.828 -12.07 1 52.78 131 GLU A CA 1
ATOM 1004 C C . GLU A 1 131 ? 17.656 23.047 -11.203 1 52.78 131 GLU A C 1
ATOM 1006 O O . GLU A 1 131 ? 18.172 23.156 -10.086 1 52.78 131 GLU A O 1
ATOM 1011 N N . GLN A 1 132 ? 17.016 24 -11.766 1 53.12 132 GLN A N 1
ATOM 1012 C CA . GLN A 1 132 ? 16.766 25.266 -11.07 1 53.12 132 GLN A CA 1
ATOM 1013 C C . GLN A 1 132 ? 15.953 25.047 -9.805 1 53.12 132 GLN A C 1
ATOM 1015 O O . GLN A 1 132 ? 16.047 25.812 -8.852 1 53.12 132 GLN A O 1
ATOM 1020 N N . GLN A 1 133 ? 15.141 24.109 -9.969 1 54.75 133 GLN A N 1
ATOM 1021 C CA . GLN A 1 133 ? 14.289 23.844 -8.82 1 54.75 133 GLN A CA 1
ATOM 1022 C C . GLN A 1 133 ? 15.07 23.156 -7.695 1 54.75 133 GLN A C 1
ATOM 1024 O O . GLN A 1 133 ? 14.727 23.312 -6.52 1 54.75 133 GLN A O 1
ATOM 1029 N N . ILE A 1 134 ? 16.094 22.484 -8.32 1 53.72 134 ILE A N 1
ATOM 1030 C CA . ILE A 1 134 ? 16.938 21.781 -7.367 1 53.72 134 ILE A CA 1
ATOM 1031 C C . ILE A 1 134 ? 18 22.734 -6.812 1 53.72 134 ILE A C 1
ATOM 1033 O O . ILE A 1 134 ? 18.953 22.297 -6.16 1 53.72 134 ILE A O 1
ATOM 1037 N N . ARG A 1 135 ? 17.922 23.953 -7.379 1 47.94 135 ARG A N 1
ATOM 1038 C CA . ARG A 1 135 ? 19.062 24.828 -7.133 1 47.94 135 ARG A CA 1
ATOM 1039 C C . ARG A 1 135 ? 19.781 24.438 -5.84 1 47.94 135 ARG A C 1
ATOM 1041 O O . ARG A 1 135 ? 21 24.594 -5.73 1 47.94 135 ARG A O 1
ATOM 1048 N N . ASP A 1 136 ? 19.031 24.781 -4.723 1 49.19 136 ASP A N 1
ATOM 1049 C CA . ASP A 1 136 ? 19.875 24.656 -3.539 1 49.19 136 ASP A CA 1
ATOM 1050 C C . ASP A 1 136 ? 20 23.188 -3.125 1 49.19 136 ASP A C 1
ATOM 1052 O O . ASP A 1 136 ? 19.203 22.344 -3.521 1 49.19 136 ASP A O 1
ATOM 1056 N N . TRP A 1 137 ? 20.25 22.406 -2.256 1 48.88 137 TRP A N 1
ATOM 1057 C CA . TRP A 1 137 ? 20.859 21.172 -1.762 1 48.88 137 TRP A CA 1
ATOM 1058 C C . TRP A 1 137 ? 19.891 20 -1.864 1 48.88 137 TRP A C 1
ATOM 1060 O O . TRP A 1 137 ? 18.672 20.203 -1.922 1 48.88 137 TRP A O 1
ATOM 1070 N N . PRO A 1 138 ? 20.406 18.875 -1.859 1 54.16 138 PRO A N 1
ATOM 1071 C CA . PRO A 1 138 ? 19.906 17.625 -1.325 1 54.16 138 PRO A CA 1
ATOM 1072 C C . PRO A 1 138 ? 18.984 17.812 -0.125 1 54.16 138 PRO A C 1
ATOM 1074 O O . PRO A 1 138 ? 19.359 18.469 0.848 1 54.16 138 PRO A O 1
ATOM 1077 N N . PHE A 1 139 ? 17.75 17.656 -0.083 1 63.78 139 PHE A N 1
ATOM 1078 C CA . PHE A 1 139 ? 16.844 17.703 1.058 1 63.78 139 PHE A CA 1
ATOM 1079 C C . PHE A 1 139 ? 16.141 19.047 1.136 1 63.78 139 PHE A C 1
ATOM 1081 O O . PHE A 1 139 ? 15.891 19.562 2.229 1 63.78 139 PHE A O 1
ATOM 1088 N N . ALA A 1 140 ? 15.969 19.688 -0.007 1 77.69 140 ALA A N 1
ATOM 1089 C CA . ALA A 1 140 ? 15.281 20.969 -0.016 1 77.69 140 ALA A CA 1
ATOM 1090 C C . ALA A 1 140 ? 13.852 20.828 0.512 1 77.69 140 ALA A C 1
ATOM 1092 O O . ALA A 1 140 ? 13.164 19.859 0.207 1 77.69 140 ALA A O 1
ATOM 1093 N N . LEU A 1 141 ? 13.531 21.797 1.471 1 86.25 141 LEU A N 1
ATOM 1094 C CA . LEU A 1 141 ? 12.195 21.891 2.047 1 86.25 141 LEU A CA 1
ATOM 1095 C C . LEU A 1 141 ? 11.477 23.141 1.534 1 86.25 141 LEU A C 1
ATOM 1097 O O . LEU A 1 141 ? 12.023 24.234 1.583 1 86.25 141 LEU A O 1
ATOM 1101 N N . ARG A 1 142 ? 10.258 22.922 0.999 1 85.56 142 ARG A N 1
ATOM 1102 C CA . ARG A 1 142 ? 9.445 24.016 0.509 1 85.56 142 ARG A CA 1
ATOM 1103 C C . ARG A 1 142 ? 8.016 23.922 1.04 1 85.56 142 ARG A C 1
ATOM 1105 O O . ARG A 1 142 ? 7.523 22.828 1.322 1 85.56 142 ARG A O 1
ATOM 1112 N N . ALA A 1 143 ? 7.465 25.125 1.226 1 90.25 143 ALA A N 1
ATOM 1113 C CA . ALA A 1 143 ? 6.09 25.141 1.723 1 90.25 143 ALA A CA 1
ATOM 1114 C C . ALA A 1 143 ? 5.262 26.219 1.035 1 90.25 143 ALA A C 1
ATOM 1116 O O . ALA A 1 143 ? 5.812 27.172 0.479 1 90.25 143 ALA A O 1
ATOM 1117 N N . THR A 1 144 ? 3.967 25.984 1.001 1 90 144 THR A N 1
ATOM 1118 C CA . THR A 1 144 ? 3.012 26.938 0.474 1 90 144 THR A CA 1
ATOM 1119 C C . THR A 1 144 ? 1.764 27 1.351 1 90 144 THR A C 1
ATOM 1121 O O . THR A 1 144 ? 1.544 26.125 2.188 1 90 144 THR A O 1
ATOM 1124 N N . GLY A 1 145 ? 1.004 28.172 1.216 1 91.12 145 GLY A N 1
ATOM 1125 C CA . GLY A 1 145 ? -0.234 28.328 1.964 1 91.12 145 GLY A CA 1
ATOM 1126 C C . GLY A 1 145 ? -0.045 29.031 3.295 1 91.12 145 GLY A C 1
ATOM 1127 O O . GLY A 1 145 ? 1.048 29.516 3.598 1 91.12 145 GLY A O 1
ATOM 1128 N N . LYS A 1 146 ? -1.11 29.031 4.117 1 92.25 146 LYS A N 1
ATOM 1129 C CA . LYS A 1 146 ? -1.163 29.797 5.363 1 92.25 146 LYS A CA 1
ATOM 1130 C C . LYS A 1 146 ? -0.21 29.219 6.402 1 92.25 146 LYS A C 1
ATOM 1132 O O . LYS A 1 146 ? 0.267 29.938 7.285 1 92.25 146 LYS A O 1
ATOM 1137 N N . LEU A 1 147 ? 0.125 27.938 6.293 1 94.75 147 LEU A N 1
ATOM 1138 C CA . LEU A 1 147 ? 0.934 27.281 7.309 1 94.75 147 LEU A CA 1
ATOM 1139 C C . LEU A 1 147 ? 2.42 27.391 6.98 1 94.75 147 LEU A C 1
ATOM 1141 O O . LEU A 1 147 ? 3.27 27.047 7.809 1 94.75 147 LEU A O 1
ATOM 1145 N N . ALA A 1 148 ? 2.797 27.859 5.852 1 91.62 148 ALA A N 1
ATOM 1146 C CA . ALA A 1 148 ? 4.18 27.906 5.383 1 91.62 148 ALA A CA 1
ATOM 1147 C C . ALA A 1 148 ? 5.07 28.656 6.379 1 91.62 148 ALA A C 1
ATOM 1149 O O . ALA A 1 148 ? 6.141 28.156 6.742 1 91.62 148 ALA A O 1
ATOM 1150 N N . PRO A 1 149 ? 4.676 29.828 6.895 1 91.06 149 PRO A N 1
ATOM 1151 C CA . PRO A 1 149 ? 5.527 30.531 7.867 1 91.06 149 PRO A CA 1
ATOM 1152 C C . PRO A 1 149 ? 5.727 29.719 9.148 1 91.06 149 PRO A C 1
ATOM 1154 O O . PRO A 1 149 ? 6.801 29.781 9.758 1 91.06 149 PRO A O 1
ATOM 1157 N N . LYS A 1 150 ? 4.715 29.031 9.508 1 91.75 150 LYS A N 1
ATOM 1158 C CA . LYS A 1 150 ? 4.77 28.25 10.734 1 91.75 150 LYS A CA 1
ATOM 1159 C C . LYS A 1 150 ? 5.777 27.109 10.609 1 91.75 150 LYS A C 1
ATOM 1161 O O . LYS A 1 150 ? 6.48 26.781 11.57 1 91.75 150 LYS A O 1
ATOM 1166 N N . ILE A 1 151 ? 5.82 26.422 9.477 1 92.12 151 ILE A N 1
ATOM 1167 C CA . ILE A 1 151 ? 6.668 25.234 9.32 1 92.12 151 ILE A CA 1
ATOM 1168 C C . ILE A 1 151 ? 8.094 25.672 8.984 1 92.12 151 ILE A C 1
ATOM 1170 O O . ILE A 1 151 ? 9.008 24.844 8.938 1 92.12 151 ILE A O 1
ATOM 1174 N N . LYS A 1 152 ? 8.375 26.875 8.781 1 86.31 152 LYS A N 1
ATOM 1175 C CA . LYS A 1 152 ? 9.695 27.469 8.602 1 86.31 152 LYS A CA 1
ATOM 1176 C C . LYS A 1 152 ? 10.414 26.859 7.402 1 86.31 152 LYS A C 1
ATOM 1178 O O . LYS A 1 152 ? 11.609 26.578 7.473 1 86.31 152 LYS A O 1
ATOM 1183 N N . PHE A 1 153 ? 9.641 26.391 6.441 1 87.75 153 PHE A N 1
ATOM 1184 C CA . PHE A 1 153 ? 10.211 25.953 5.164 1 87.75 153 PHE A CA 1
ATOM 1185 C C . PHE A 1 153 ? 10.312 27.141 4.199 1 87.75 153 PHE A C 1
ATOM 1187 O O . PHE A 1 153 ? 9.641 28.156 4.379 1 87.75 153 PHE A O 1
ATOM 1194 N N . ASN A 1 154 ? 11.273 26.906 3.244 1 85.19 154 ASN A N 1
ATOM 1195 C CA . ASN A 1 154 ? 11.297 27.938 2.203 1 85.19 154 ASN A CA 1
ATOM 1196 C C . ASN A 1 154 ? 9.969 28.016 1.464 1 85.19 154 ASN A C 1
ATOM 1198 O O . ASN A 1 154 ? 9.43 27 1.031 1 85.19 154 ASN A O 1
ATOM 1202 N N . GLN A 1 155 ? 9.508 29.203 1.335 1 83.38 155 GLN A N 1
ATOM 1203 C CA . GLN A 1 155 ? 8.172 29.391 0.774 1 83.38 155 GLN A CA 1
ATOM 1204 C C . GLN A 1 155 ? 8.211 29.375 -0.751 1 83.38 155 GLN A C 1
ATOM 1206 O O . GLN A 1 155 ? 9.125 29.938 -1.359 1 83.38 155 GLN A O 1
ATOM 1211 N N . ILE A 1 156 ? 7.25 28.609 -1.242 1 79.88 156 ILE A N 1
ATOM 1212 C CA . ILE A 1 156 ? 7.012 28.672 -2.68 1 79.88 156 ILE A CA 1
ATOM 1213 C C . ILE A 1 156 ? 5.996 29.781 -2.986 1 79.88 156 ILE A C 1
ATOM 1215 O O . ILE A 1 156 ? 4.875 29.75 -2.471 1 79.88 156 ILE A O 1
ATOM 1219 N N . GLU A 1 157 ? 6.445 30.656 -3.75 1 69.94 157 GLU A N 1
ATOM 1220 C CA . GLU A 1 157 ? 5.574 31.797 -4.047 1 69.94 157 GLU A CA 1
ATOM 1221 C C . GLU A 1 157 ? 4.844 31.594 -5.371 1 69.94 157 GLU A C 1
ATOM 1223 O O . GLU A 1 157 ? 3.748 32.125 -5.566 1 69.94 157 GLU A O 1
ATOM 1228 N N . ASP A 1 158 ? 5.383 30.734 -6.188 1 72.56 158 ASP A N 1
ATOM 1229 C CA . ASP A 1 158 ? 4.871 30.594 -7.551 1 72.56 158 ASP A CA 1
ATOM 1230 C C . ASP A 1 158 ? 4.051 29.328 -7.707 1 72.56 158 ASP A C 1
ATOM 1232 O O . ASP A 1 158 ? 4.559 28.219 -7.496 1 72.56 158 ASP A O 1
ATOM 1236 N N . TYR A 1 159 ? 2.844 29.609 -8.102 1 68.75 159 TYR A N 1
ATOM 1237 C CA . TYR A 1 159 ? 1.929 28.5 -8.352 1 68.75 159 TYR A CA 1
ATOM 1238 C C . TYR A 1 159 ? 2.498 27.547 -9.391 1 68.75 159 TYR A C 1
ATOM 1240 O O . TYR A 1 159 ? 2.344 26.328 -9.281 1 68.75 159 TYR A O 1
ATOM 1248 N N . THR A 1 160 ? 3.092 28.109 -10.297 1 70.25 160 THR A N 1
ATOM 1249 C CA . THR A 1 160 ? 3.666 27.312 -11.375 1 70.25 160 THR A CA 1
ATOM 1250 C C . THR A 1 160 ? 4.734 26.375 -10.836 1 70.25 160 THR A C 1
ATOM 1252 O O . THR A 1 160 ? 4.863 25.234 -11.305 1 70.25 160 THR A O 1
ATOM 1255 N N . GLU A 1 161 ? 5.418 26.891 -9.852 1 71.06 161 GLU A N 1
ATOM 1256 C CA . GLU A 1 161 ? 6.441 26.062 -9.227 1 71.06 161 GLU A CA 1
ATOM 1257 C C . GLU A 1 161 ? 5.812 24.891 -8.477 1 71.06 161 GLU A C 1
ATOM 1259 O O . GLU A 1 161 ? 6.328 23.766 -8.523 1 71.06 161 GLU A O 1
ATOM 1264 N N . VAL A 1 162 ? 4.734 25.203 -7.816 1 67.31 162 VAL A N 1
ATOM 1265 C CA . VAL A 1 162 ? 4.02 24.156 -7.09 1 67.31 162 VAL A CA 1
ATOM 1266 C C . VAL A 1 162 ? 3.529 23.094 -8.062 1 67.31 162 VAL A C 1
ATOM 1268 O O . VAL A 1 162 ? 3.703 21.891 -7.828 1 67.31 162 VAL A O 1
ATOM 1271 N N . GLN A 1 163 ? 3.004 23.531 -9.18 1 71.12 163 GLN A N 1
ATOM 1272 C CA . GLN A 1 163 ? 2.467 22.609 -10.172 1 71.12 163 GLN A CA 1
ATOM 1273 C C . GLN A 1 163 ? 3.572 21.75 -10.781 1 71.12 163 GLN A C 1
ATOM 1275 O O . GLN A 1 163 ? 3.361 20.578 -11.062 1 71.12 163 GLN A O 1
ATOM 1280 N N . ALA A 1 164 ? 4.613 22.359 -10.938 1 69.31 164 ALA A N 1
ATOM 1281 C CA . ALA A 1 164 ? 5.75 21.625 -11.484 1 69.31 164 ALA A CA 1
ATOM 1282 C C . ALA A 1 164 ? 6.191 20.516 -10.531 1 69.31 164 ALA A C 1
ATOM 1284 O O . ALA A 1 164 ? 6.57 19.438 -10.977 1 69.31 164 ALA A O 1
ATOM 1285 N N . MET A 1 165 ? 6.082 20.938 -9.266 1 67.62 165 MET A N 1
ATOM 1286 C CA . MET A 1 165 ? 6.48 19.969 -8.242 1 67.62 165 MET A CA 1
ATOM 1287 C C . MET A 1 165 ? 5.488 18.812 -8.18 1 67.62 165 MET A C 1
ATOM 1289 O O . MET A 1 165 ? 5.855 17.688 -7.82 1 67.62 165 MET A O 1
ATOM 1293 N N . LEU A 1 166 ? 4.332 19.234 -8.531 1 67.88 166 LEU A N 1
ATOM 1294 C CA . LEU A 1 166 ? 3.256 18.25 -8.438 1 67.88 166 LEU A CA 1
ATOM 1295 C C . LEU A 1 166 ? 3.125 17.469 -9.742 1 67.88 166 LEU A C 1
ATOM 1297 O O . LEU A 1 166 ? 2.473 16.422 -9.781 1 67.88 166 LEU A O 1
ATOM 1301 N N . LYS A 1 167 ? 3.896 18.078 -10.797 1 58.22 167 LYS A N 1
ATOM 1302 C CA . LYS A 1 167 ? 3.83 17.547 -12.156 1 58.22 167 LYS A CA 1
ATOM 1303 C C . LYS A 1 167 ? 4.566 16.203 -12.266 1 58.22 167 LYS A C 1
ATOM 1305 O O . LYS A 1 167 ? 5.527 15.969 -11.539 1 58.22 167 LYS A O 1
ATOM 1310 N N . ASN A 1 168 ? 3.754 15.188 -12.828 1 51.38 168 ASN A N 1
ATOM 1311 C CA . ASN A 1 168 ? 4.254 13.898 -13.281 1 51.38 168 ASN A CA 1
ATOM 1312 C C . ASN A 1 168 ? 4.086 12.82 -12.211 1 51.38 168 ASN A C 1
ATOM 1314 O O . ASN A 1 168 ? 4.785 11.805 -12.227 1 51.38 168 ASN A O 1
ATOM 1318 N N . THR A 1 169 ? 3.418 13.414 -11.234 1 51.31 169 THR A N 1
ATOM 1319 C CA . THR A 1 169 ? 3.23 12.305 -10.297 1 51.31 169 THR A CA 1
ATOM 1320 C C . THR A 1 169 ? 1.755 11.938 -10.188 1 51.31 169 THR A C 1
ATOM 1322 O O . THR A 1 169 ? 0.883 12.797 -10.336 1 51.31 169 THR A O 1
ATOM 1325 N N . VAL A 1 170 ? 1.415 10.766 -10.57 1 47.81 170 VAL A N 1
ATOM 1326 C CA . VAL A 1 170 ? 0.072 10.25 -10.32 1 47.81 170 VAL A CA 1
ATOM 1327 C C . VAL A 1 170 ? -0.492 10.875 -9.047 1 47.81 170 VAL A C 1
ATOM 1329 O O . VAL A 1 170 ? -1.69 11.148 -8.961 1 47.81 170 VAL A O 1
ATOM 1332 N N . PHE A 1 171 ? 0.442 11.414 -8.203 1 52.12 171 PHE A N 1
ATOM 1333 C CA . PHE A 1 171 ? 0.054 11.781 -6.848 1 52.12 171 PHE A CA 1
ATOM 1334 C C . PHE A 1 171 ? -0.269 13.266 -6.762 1 52.12 171 PHE A C 1
ATOM 1336 O O . PHE A 1 171 ? -0.901 13.711 -5.801 1 52.12 171 PHE A O 1
ATOM 1343 N N . GLY A 1 172 ? 0.076 13.844 -7.789 1 60.12 172 GLY A N 1
ATOM 1344 C CA . GLY A 1 172 ? -0.307 15.242 -7.902 1 60.12 172 GLY A CA 1
ATOM 1345 C C . GLY A 1 172 ? -1.805 15.445 -8.039 1 60.12 172 GLY A C 1
ATOM 1346 O O . GLY A 1 172 ? -2.336 16.484 -7.652 1 60.12 172 GLY A O 1
ATOM 1347 N N . ASP A 1 173 ? -2.404 14.352 -8.148 1 76.12 173 ASP A N 1
ATOM 1348 C CA . ASP A 1 173 ? -3.832 14.445 -8.43 1 76.12 173 ASP A CA 1
ATOM 1349 C C . ASP A 1 173 ? -4.629 14.695 -7.148 1 76.12 173 ASP A C 1
ATOM 1351 O O . ASP A 1 173 ? -5.578 15.484 -7.145 1 76.12 173 ASP A O 1
ATOM 1355 N N . LEU A 1 174 ? -4.125 14.141 -6.035 1 84.5 174 LEU A N 1
ATOM 1356 C CA . LEU A 1 174 ? -4.867 14.352 -4.797 1 84.5 174 LEU A CA 1
ATOM 1357 C C . LEU A 1 174 ? -4.766 15.805 -4.348 1 84.5 174 LEU A C 1
ATOM 1359 O O . LEU A 1 174 ? -5.766 16.406 -3.938 1 84.5 174 LEU A O 1
ATOM 1363 N N . TYR A 1 175 ? -3.607 16.344 -4.492 1 86.81 175 TYR A N 1
ATOM 1364 C CA . TYR A 1 175 ? -3.42 17.734 -4.129 1 86.81 175 TYR A CA 1
ATOM 1365 C C . TYR A 1 175 ? -4.309 18.641 -4.977 1 86.81 175 TYR A C 1
ATOM 1367 O O . TYR A 1 175 ? -4.977 19.531 -4.449 1 86.81 175 TYR A O 1
ATOM 1375 N N . ASN A 1 176 ? -4.273 18.375 -6.242 1 85.94 176 ASN A N 1
ATOM 1376 C CA . ASN A 1 176 ? -5.066 19.188 -7.156 1 85.94 176 ASN A CA 1
ATOM 1377 C C . ASN A 1 176 ? -6.559 19.094 -6.844 1 85.94 176 ASN A C 1
ATOM 1379 O O . ASN A 1 176 ? -7.281 20.094 -6.93 1 85.94 176 ASN A O 1
ATOM 1383 N N . CYS A 1 177 ? -6.957 17.969 -6.508 1 88.38 177 CYS A N 1
ATOM 1384 C CA . CYS A 1 177 ? -8.359 17.766 -6.168 1 88.38 177 CYS A CA 1
ATOM 1385 C C . CYS A 1 177 ? -8.703 18.438 -4.844 1 88.38 177 CYS A C 1
ATOM 1387 O O . CYS A 1 177 ? -9.773 19.031 -4.707 1 88.38 177 CYS A O 1
ATOM 1389 N N . LEU A 1 178 ? -7.809 18.375 -3.906 1 90.44 178 LEU A N 1
ATOM 1390 C CA . LEU A 1 178 ? -8.023 19 -2.607 1 90.44 178 LEU A CA 1
ATOM 1391 C C . LEU A 1 178 ? -8.086 20.531 -2.746 1 90.44 178 LEU A C 1
ATOM 1393 O O . LEU A 1 178 ? -8.875 21.188 -2.064 1 90.44 178 LEU A O 1
ATOM 1397 N N . GLN A 1 179 ? -7.285 20.984 -3.602 1 88.75 179 GLN A N 1
ATOM 1398 C CA . GLN A 1 179 ? -7.23 22.422 -3.834 1 88.75 179 GLN A CA 1
ATOM 1399 C C . GLN A 1 179 ? -8.57 22.953 -4.328 1 88.75 179 GLN A C 1
ATOM 1401 O O . GLN A 1 179 ? -8.906 24.125 -4.102 1 88.75 179 GLN A O 1
ATOM 1406 N N . LYS A 1 180 ? -9.32 22.156 -4.93 1 90.31 180 LYS A N 1
ATOM 1407 C CA . LYS A 1 180 ? -10.594 22.547 -5.508 1 90.31 180 LYS A CA 1
ATOM 1408 C C . LYS A 1 180 ? -11.711 22.531 -4.461 1 90.31 180 LYS A C 1
ATOM 1410 O O . LYS A 1 180 ? -12.828 22.969 -4.723 1 90.31 180 LYS A O 1
ATOM 1415 N N . GLN A 1 181 ? -11.406 22 -3.312 1 92.88 181 GLN A N 1
ATOM 1416 C CA . GLN A 1 181 ? -12.422 21.891 -2.268 1 92.88 181 GLN A CA 1
ATOM 1417 C C . GLN A 1 181 ? -12.484 23.172 -1.434 1 92.88 181 GLN A C 1
ATOM 1419 O O . GLN A 1 181 ? -11.57 23.453 -0.662 1 92.88 181 GLN A O 1
ATOM 1424 N N . PRO A 1 182 ? -13.57 23.922 -1.52 1 90 182 PRO A N 1
ATOM 1425 C CA . PRO A 1 182 ? -13.648 25.219 -0.834 1 90 182 PRO A CA 1
ATOM 1426 C C . PRO A 1 182 ? -13.758 25.078 0.682 1 90 182 PRO A C 1
ATOM 1428 O O . PRO A 1 182 ? -13.539 26.047 1.414 1 90 182 PRO A O 1
ATOM 1431 N N . GLU A 1 183 ? -14.062 23.891 1.13 1 89.56 183 GLU A N 1
ATOM 1432 C CA . GLU A 1 183 ? -14.312 23.641 2.547 1 89.56 183 GLU A CA 1
ATOM 1433 C C . GLU A 1 183 ? -13.008 23.641 3.346 1 89.56 183 GLU A C 1
ATOM 1435 O O . GLU A 1 183 ? -13.031 23.703 4.574 1 89.56 183 GLU A O 1
ATOM 1440 N N . ILE A 1 184 ? -11.898 23.672 2.6 1 93.62 184 ILE A N 1
ATOM 1441 C CA . ILE A 1 184 ? -10.688 23.484 3.385 1 93.62 184 ILE A CA 1
ATOM 1442 C C . ILE A 1 184 ? -9.68 24.594 3.057 1 93.62 184 ILE A C 1
ATOM 1444 O O . ILE A 1 184 ? -9.656 25.094 1.933 1 93.62 184 ILE A O 1
ATOM 1448 N N . ASP A 1 185 ? -8.945 25.047 4.062 1 95.19 185 ASP A N 1
ATOM 1449 C CA . ASP A 1 185 ? -7.738 25.844 3.893 1 95.19 185 ASP A CA 1
ATOM 1450 C C . ASP A 1 185 ? -6.516 24.953 3.693 1 95.19 185 ASP A C 1
ATOM 1452 O O . ASP A 1 185 ? -6.027 24.344 4.645 1 95.19 185 ASP A O 1
ATOM 1456 N N . LEU A 1 186 ? -5.977 24.938 2.453 1 94.75 186 LEU A N 1
ATOM 1457 C CA . LEU A 1 186 ? -4.969 23.938 2.092 1 94.75 186 LEU A CA 1
ATOM 1458 C C . LEU A 1 186 ? -3.578 24.578 2.051 1 94.75 186 LEU A C 1
ATOM 1460 O O . LEU A 1 186 ? -3.373 25.594 1.383 1 94.75 186 LEU A O 1
ATOM 1464 N N . SER A 1 187 ? -2.664 24.109 2.805 1 94.19 187 SER A N 1
ATOM 1465 C CA . SER A 1 187 ? -1.227 24.344 2.729 1 94.19 187 SER A CA 1
ATOM 1466 C C . SER A 1 187 ? -0.479 23.094 2.318 1 94.19 187 SER A C 1
ATOM 1468 O O . SER A 1 187 ? -1.048 22 2.324 1 94.19 187 SER A O 1
ATOM 1470 N N . ALA A 1 188 ? 0.793 23.25 1.875 1 92.69 188 ALA A N 1
ATOM 1471 C CA . ALA A 1 188 ? 1.575 22.078 1.488 1 92.69 188 ALA 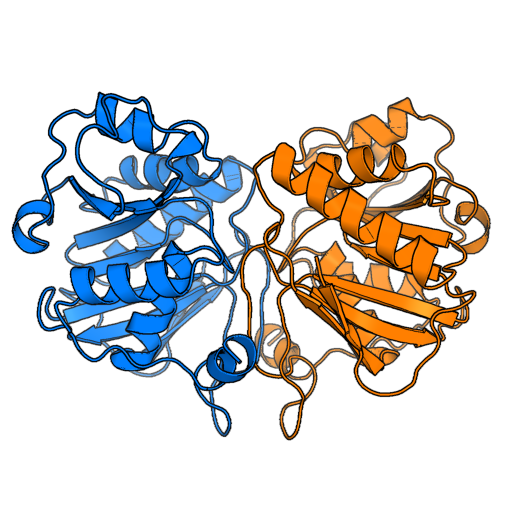A CA 1
ATOM 1472 C C . ALA A 1 188 ? 3.031 22.219 1.919 1 92.69 188 ALA A C 1
ATOM 1474 O O . ALA A 1 188 ? 3.578 23.328 1.915 1 92.69 188 ALA A O 1
ATOM 1475 N N . ALA A 1 189 ? 3.557 21.141 2.348 1 92.62 189 ALA A N 1
ATOM 1476 C CA . ALA A 1 189 ? 4.984 21.031 2.639 1 92.62 189 ALA A CA 1
ATOM 1477 C C . ALA A 1 189 ? 5.648 20 1.724 1 92.62 189 ALA A C 1
ATOM 1479 O O . ALA A 1 189 ? 5.207 18.859 1.641 1 92.62 189 ALA A O 1
ATOM 1480 N N . PHE A 1 190 ? 6.754 20.422 1.095 1 87.75 190 PHE A N 1
ATOM 1481 C CA . PHE A 1 190 ? 7.473 19.578 0.146 1 87.75 190 PHE A CA 1
ATOM 1482 C C . PHE A 1 190 ? 8.883 19.297 0.641 1 87.75 190 PHE A C 1
ATOM 1484 O O . PHE A 1 190 ? 9.555 20.172 1.184 1 87.75 190 PHE A O 1
ATOM 1491 N N . PHE A 1 191 ? 9.234 18.031 0.472 1 87.94 191 PHE A N 1
ATOM 1492 C CA . PHE A 1 191 ? 10.594 17.609 0.765 1 87.94 191 PHE A CA 1
ATOM 1493 C C . PHE A 1 191 ? 11.227 16.938 -0.452 1 87.94 191 PHE A C 1
ATOM 1495 O O . PHE A 1 191 ? 10.742 15.906 -0.923 1 87.94 191 PHE A O 1
ATOM 1502 N N . PHE A 1 192 ? 12.312 17.453 -0.96 1 81.44 192 PHE A N 1
ATOM 1503 C CA . PHE A 1 192 ? 13.016 16.922 -2.125 1 81.44 192 PHE A CA 1
ATOM 1504 C C . PHE A 1 192 ? 14.016 15.852 -1.717 1 81.44 192 PHE A C 1
ATOM 1506 O O . PHE A 1 192 ? 14.891 16.094 -0.885 1 81.44 192 PHE A O 1
ATOM 1513 N N . VAL A 1 193 ? 13.656 14.641 -2.252 1 78.69 193 VAL A N 1
ATOM 1514 C CA . VAL A 1 193 ? 14.484 13.5 -1.847 1 78.69 193 VAL A CA 1
ATOM 1515 C C . VAL A 1 193 ? 15.188 12.914 -3.066 1 78.69 193 VAL A C 1
ATOM 1517 O O . VAL A 1 193 ? 14.68 12.992 -4.188 1 78.69 193 VAL A O 1
ATOM 1520 N N . HIS A 1 194 ? 16.406 12.438 -2.748 1 67.88 194 HIS A N 1
ATOM 1521 C CA . HIS A 1 194 ? 17.109 11.68 -3.775 1 67.88 194 HIS A CA 1
ATOM 1522 C C . HIS A 1 194 ? 16.656 10.219 -3.775 1 67.88 194 HIS A C 1
ATOM 1524 O O . HIS A 1 194 ? 16.062 9.742 -2.807 1 67.88 194 HIS A O 1
ATOM 1530 N N . GLU A 1 195 ? 16.984 9.508 -4.836 1 60.06 195 GLU A N 1
ATOM 1531 C CA . GLU A 1 195 ? 16.625 8.102 -4.98 1 60.06 195 GLU A CA 1
ATOM 1532 C C . GLU A 1 195 ? 17.109 7.277 -3.791 1 60.06 195 GLU A C 1
ATOM 1534 O O . GLU A 1 195 ? 18.219 7.504 -3.289 1 60.06 195 GLU A O 1
ATOM 1539 N N . GLY A 1 196 ? 16.234 6.664 -2.885 1 59.75 196 GLY A N 1
ATOM 1540 C CA . GLY A 1 196 ? 16.609 5.762 -1.806 1 59.75 196 GLY A CA 1
ATOM 1541 C C . GLY A 1 196 ? 15.438 4.984 -1.245 1 59.75 196 GLY A C 1
ATOM 1542 O O . GLY A 1 196 ? 14.383 4.895 -1.883 1 59.75 196 GLY A O 1
ATOM 1543 N N . ARG A 1 197 ? 15.758 4.25 -0.094 1 61.41 197 ARG A N 1
ATOM 1544 C CA . ARG A 1 197 ? 14.789 3.385 0.566 1 61.41 197 ARG A CA 1
ATOM 1545 C C . ARG A 1 197 ? 13.758 4.207 1.334 1 61.41 197 ARG A C 1
ATOM 1547 O O . ARG A 1 197 ? 12.68 3.707 1.678 1 61.41 197 ARG A O 1
ATOM 1554 N N . GLY A 1 198 ? 14.109 5.465 1.643 1 75.75 198 GLY A N 1
ATOM 1555 C CA . GLY A 1 198 ? 13.086 6.387 2.102 1 75.75 198 GLY A CA 1
ATOM 1556 C C . GLY A 1 198 ? 13.039 6.523 3.611 1 75.75 198 GLY A C 1
ATOM 1557 O O . GLY A 1 198 ? 12.414 7.449 4.137 1 75.75 198 GLY A O 1
ATOM 1558 N N . PHE A 1 199 ? 13.883 5.652 4.391 1 79.88 199 PHE A N 1
ATOM 1559 C CA . PHE A 1 199 ? 13.766 5.668 5.844 1 79.88 199 PHE A CA 1
ATOM 1560 C C . PHE A 1 199 ? 14.406 6.922 6.426 1 79.88 199 PHE A C 1
ATOM 1562 O O . PHE A 1 199 ? 13.773 7.652 7.191 1 79.88 199 PHE A O 1
ATOM 1569 N N . ASN A 1 200 ? 15.633 7.117 6.082 1 83.94 200 ASN A N 1
ATOM 1570 C CA . ASN A 1 200 ? 16.344 8.281 6.602 1 83.94 200 ASN A CA 1
ATOM 1571 C C . ASN A 1 200 ? 15.656 9.586 6.18 1 83.94 200 ASN A C 1
ATOM 1573 O O . ASN A 1 200 ? 15.602 10.539 6.961 1 83.94 200 ASN A O 1
ATOM 1577 N N . GLU A 1 201 ? 15.211 9.57 5.027 1 86.94 201 GLU A N 1
ATOM 1578 C CA . GLU A 1 201 ? 14.484 10.734 4.535 1 86.94 201 GLU A CA 1
ATOM 1579 C C . GLU A 1 201 ? 13.195 10.961 5.32 1 86.94 201 GLU A C 1
ATOM 1581 O O . GLU A 1 201 ? 12.844 12.102 5.621 1 86.94 201 GLU A O 1
ATOM 1586 N N . ALA A 1 202 ? 12.578 9.875 5.66 1 90.38 202 ALA A N 1
ATOM 1587 C CA . ALA A 1 202 ? 11.344 9.984 6.426 1 90.38 202 ALA A CA 1
ATOM 1588 C C . ALA A 1 202 ? 11.609 10.539 7.82 1 90.38 202 ALA A C 1
ATOM 1590 O O . ALA A 1 202 ? 10.859 11.391 8.312 1 90.38 202 ALA A O 1
ATOM 1591 N N . VAL A 1 203 ? 12.664 10.07 8.445 1 91.62 203 VAL A N 1
ATOM 1592 C CA . VAL A 1 203 ? 13.031 10.539 9.773 1 91.62 203 VAL A CA 1
ATOM 1593 C C . VAL A 1 203 ? 13.352 12.031 9.719 1 91.62 203 VAL A C 1
ATOM 1595 O O . VAL A 1 203 ? 12.891 12.805 10.555 1 91.62 203 VAL A O 1
ATOM 1598 N N . PHE A 1 204 ? 14.094 12.383 8.758 1 91.44 204 PHE A N 1
ATOM 1599 C CA . PHE A 1 204 ? 14.461 13.789 8.578 1 91.44 204 PHE A CA 1
ATOM 1600 C C . PHE A 1 204 ? 13.219 14.648 8.406 1 91.44 204 PHE A C 1
ATOM 1602 O O . PHE A 1 204 ? 13.07 15.688 9.062 1 91.44 204 PHE A O 1
ATOM 1609 N N . PHE A 1 205 ? 12.383 14.266 7.551 1 93.44 205 PHE A N 1
ATOM 1610 C CA . PHE A 1 205 ? 11.18 15.031 7.246 1 93.44 205 PHE A CA 1
ATOM 1611 C C . PHE A 1 205 ? 10.281 15.133 8.469 1 93.44 205 PHE A C 1
ATOM 1613 O O . PHE A 1 205 ? 9.711 16.188 8.742 1 93.44 205 PHE 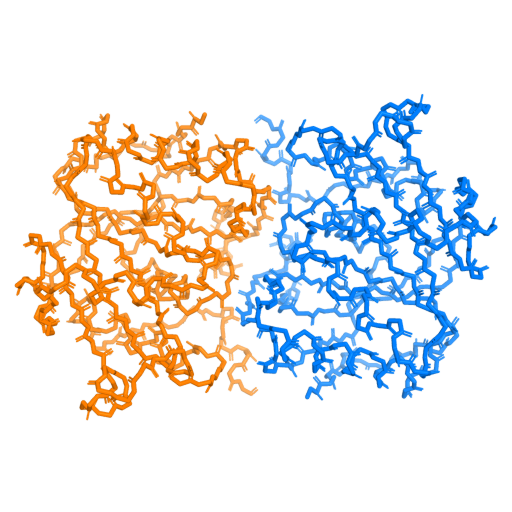A O 1
ATOM 1620 N N . ALA A 1 206 ? 10.156 14.039 9.234 1 96.19 206 ALA A N 1
ATOM 1621 C CA . ALA A 1 206 ? 9.367 14.047 10.469 1 96.19 206 ALA A CA 1
ATOM 1622 C C . ALA A 1 206 ? 9.945 15.031 11.477 1 96.19 206 ALA A C 1
ATOM 1624 O O . ALA A 1 206 ? 9.195 15.773 12.125 1 96.19 206 ALA A O 1
ATOM 1625 N N . LYS A 1 207 ? 11.258 15.023 11.594 1 96.19 207 LYS A N 1
ATOM 1626 C CA . LYS A 1 207 ? 11.914 15.961 12.5 1 96.19 207 LYS A CA 1
ATOM 1627 C C . LYS A 1 207 ? 11.602 17.406 12.117 1 96.19 207 LYS A C 1
ATOM 1629 O O . LYS A 1 207 ? 11.297 18.234 12.977 1 96.19 207 LYS A O 1
ATOM 1634 N N . LYS A 1 208 ? 11.617 17.641 10.867 1 94.69 208 LYS A N 1
ATOM 1635 C CA . LYS A 1 208 ? 11.414 19 10.375 1 94.69 208 LYS A CA 1
ATOM 1636 C C . LYS A 1 208 ? 9.953 19.422 10.531 1 94.69 208 LYS A C 1
ATOM 1638 O O . LYS A 1 208 ? 9.672 20.578 10.867 1 94.69 208 LYS A O 1
ATOM 1643 N N . LEU A 1 209 ? 9.047 18.531 10.352 1 96.56 209 LEU A N 1
ATOM 1644 C CA . LEU A 1 209 ? 7.625 18.859 10.406 1 96.56 209 LEU A CA 1
ATOM 1645 C C . LEU A 1 209 ? 7.148 18.984 11.852 1 96.56 209 LEU A C 1
ATOM 1647 O O . LEU A 1 209 ? 6.094 19.578 12.109 1 96.56 209 LEU A O 1
ATOM 1651 N N . THR A 1 210 ? 7.875 18.391 12.75 1 97.19 210 THR A N 1
ATOM 1652 C CA . THR A 1 210 ? 7.402 18.359 14.133 1 97.19 210 THR A CA 1
ATOM 1653 C C . THR A 1 210 ? 8.312 19.188 15.031 1 97.19 210 THR A C 1
ATOM 1655 O O . THR A 1 210 ? 7.949 19.516 16.172 1 97.19 210 THR A O 1
ATOM 1658 N N . ASN A 1 211 ? 9.5 19.5 14.594 1 96.75 211 ASN A N 1
ATOM 1659 C CA . ASN A 1 211 ? 10.547 20.109 15.406 1 96.75 211 ASN A CA 1
ATOM 1660 C C . ASN A 1 211 ? 10.891 19.25 16.609 1 96.75 211 ASN A C 1
ATOM 1662 O O . ASN A 1 211 ? 11.031 19.766 17.719 1 96.75 211 ASN A O 1
ATOM 1666 N N . GLU A 1 212 ? 10.836 17.938 16.453 1 96.88 212 GLU A N 1
ATOM 1667 C CA . GLU A 1 212 ? 11.242 16.938 17.438 1 96.88 212 GLU A CA 1
ATOM 1668 C C . GLU A 1 212 ? 12.5 16.203 17 1 96.88 212 GLU A C 1
ATOM 1670 O O . GLU A 1 212 ? 12.492 15.523 15.977 1 96.88 212 GLU A O 1
ATOM 1675 N N . GLU A 1 213 ? 13.516 16.297 17.766 1 95.69 213 GLU A N 1
ATOM 1676 C CA . GLU A 1 213 ? 14.789 15.703 17.391 1 95.69 213 GLU A CA 1
ATOM 1677 C C . GLU A 1 213 ? 14.797 14.203 17.672 1 95.69 213 GLU A C 1
ATOM 1679 O O . GLU A 1 213 ? 15.5 13.445 17 1 95.69 213 GLU A O 1
ATOM 1684 N N . ASN A 1 214 ? 14.023 13.812 18.625 1 95.31 214 ASN A N 1
ATOM 1685 C CA . ASN A 1 214 ? 14 12.398 19 1 95.31 214 ASN A CA 1
ATOM 1686 C C . ASN A 1 214 ? 12.812 11.672 18.375 1 95.31 214 ASN A C 1
ATOM 1688 O O . ASN A 1 214 ? 11.859 11.312 19.062 1 95.31 214 ASN A O 1
ATOM 1692 N N . ILE A 1 215 ? 12.945 11.367 17.125 1 94.56 215 ILE A N 1
ATOM 1693 C CA . ILE A 1 215 ? 11.93 10.586 16.422 1 94.56 215 ILE A CA 1
ATOM 1694 C C . ILE A 1 215 ? 12.219 9.102 16.578 1 94.56 215 ILE A C 1
ATOM 1696 O O . ILE A 1 215 ? 13.289 8.625 16.188 1 94.56 215 ILE A O 1
ATOM 1700 N N . GLU A 1 216 ? 11.25 8.445 17.203 1 89.44 216 GLU A N 1
ATOM 1701 C CA . GLU A 1 216 ? 11.391 7.004 17.422 1 89.44 216 GLU A CA 1
ATOM 1702 C C . GLU A 1 216 ? 10.906 6.215 16.203 1 89.44 216 GLU A C 1
ATOM 1704 O O . GLU A 1 216 ? 10 6.656 15.492 1 89.44 216 GLU A O 1
ATOM 1709 N N . ILE A 1 217 ? 11.539 5.098 16.094 1 88.06 217 ILE A N 1
ATOM 1710 C CA . ILE A 1 217 ? 11.148 4.207 15.008 1 88.06 217 ILE A CA 1
ATOM 1711 C C . ILE A 1 217 ? 10.367 3.021 15.562 1 88.06 217 ILE A C 1
ATOM 1713 O O . ILE A 1 217 ? 10.727 2.457 16.594 1 88.06 217 ILE A O 1
ATOM 1717 N N . PRO A 1 218 ? 9.297 2.67 14.906 1 86.12 218 PRO A N 1
ATOM 1718 C CA . PRO A 1 218 ? 8.523 1.521 15.375 1 86.12 218 PRO A CA 1
ATOM 1719 C C . PRO A 1 218 ? 9.328 0.222 15.367 1 86.12 218 PRO A C 1
ATOM 1721 O O . PRO A 1 218 ? 10.25 0.072 14.562 1 86.12 218 PRO A O 1
ATOM 1724 N N . TYR A 1 219 ? 8.93 -0.723 16.141 1 78.12 219 TYR A N 1
ATOM 1725 C CA . TYR A 1 219 ? 9.602 -2.012 16.266 1 78.12 219 TYR A CA 1
ATOM 1726 C C . TYR A 1 219 ? 9.617 -2.75 14.93 1 78.12 219 TYR A C 1
ATOM 1728 O O . TYR A 1 219 ? 10.586 -3.438 14.602 1 78.12 219 TYR A O 1
ATOM 1736 N N . SER A 1 220 ? 8.586 -2.619 14.188 1 77.19 220 SER A N 1
ATOM 1737 C CA . SER A 1 220 ? 8.438 -3.326 12.922 1 77.19 220 SER A CA 1
ATOM 1738 C C . SER A 1 220 ? 9.492 -2.889 11.914 1 77.19 220 SER A C 1
ATOM 1740 O O . SER A 1 220 ? 9.844 -3.643 11.008 1 77.19 220 SER A O 1
ATOM 1742 N N . TRP A 1 221 ? 10.016 -1.656 12.125 1 79.5 221 TRP A N 1
ATOM 1743 C CA . TRP A 1 221 ? 10.984 -1.131 11.172 1 79.5 221 TRP A CA 1
ATOM 1744 C C . TRP A 1 221 ? 12.398 -1.55 11.547 1 79.5 221 TRP A C 1
ATOM 1746 O O . TRP A 1 221 ? 13.305 -1.536 10.703 1 79.5 221 TRP A O 1
ATOM 1756 N N . GLU A 1 222 ? 12.672 -1.819 12.742 1 72.81 222 GLU A N 1
ATOM 1757 C CA . GLU A 1 222 ? 14 -2.125 13.25 1 72.81 222 GLU A CA 1
ATOM 1758 C C . GLU A 1 222 ? 14.602 -3.334 12.531 1 72.81 222 GLU A C 1
ATOM 1760 O O . GLU A 1 222 ? 15.805 -3.375 12.273 1 72.81 222 GLU A O 1
ATOM 1765 N N . LEU A 1 223 ? 13.836 -4.223 12.148 1 61.41 223 LEU A N 1
ATOM 1766 C CA . LEU A 1 223 ? 14.328 -5.469 11.57 1 61.41 223 LEU A CA 1
ATOM 1767 C C . LEU A 1 223 ? 14.82 -5.254 10.148 1 61.41 223 LEU A C 1
ATOM 1769 O O . LEU A 1 223 ? 15.641 -6.023 9.648 1 61.41 223 LEU A O 1
ATOM 1773 N N . LEU A 1 224 ? 14.297 -4.211 9.547 1 60.53 224 LEU A N 1
ATOM 1774 C CA . LEU A 1 224 ? 14.719 -3.977 8.172 1 60.53 224 LEU A CA 1
ATOM 1775 C C . LEU A 1 224 ? 16 -3.154 8.125 1 60.53 224 LEU A C 1
ATOM 1777 O O . LEU A 1 224 ? 16.703 -3.146 7.109 1 60.53 224 LEU A O 1
ATOM 1781 N N . MET A 1 225 ? 16.219 -2.453 9.125 1 59 225 MET A N 1
ATOM 1782 C CA . MET A 1 225 ? 17.375 -1.58 9.141 1 59 225 MET A CA 1
ATOM 1783 C C . MET A 1 225 ? 18.641 -2.369 9.469 1 59 225 MET A C 1
ATOM 1785 O O . MET A 1 225 ? 19.75 -1.873 9.289 1 59 225 MET A O 1
ATOM 1789 N N . GLU A 1 226 ? 18.594 -3.619 9.875 1 52.75 226 GLU A N 1
ATOM 1790 C CA . GLU A 1 226 ? 19.797 -4.391 10.148 1 52.75 226 GLU A CA 1
ATOM 1791 C C . GLU A 1 226 ? 20.281 -5.129 8.898 1 52.75 226 GLU A C 1
ATOM 1793 O O . GLU A 1 226 ? 19.469 -5.535 8.062 1 52.75 226 GLU A O 1
ATOM 1798 N N . MET B 1 1 ? 18.688 -6.039 -5.984 1 64 1 MET B N 1
ATOM 1799 C CA . MET B 1 1 ? 17.656 -6.852 -5.348 1 64 1 MET B CA 1
ATOM 1800 C C . MET B 1 1 ? 18.25 -8.109 -4.727 1 64 1 MET B C 1
ATOM 1802 O O . MET B 1 1 ? 19.125 -8.742 -5.316 1 64 1 MET B O 1
ATOM 1806 N N . LYS B 1 2 ? 18.031 -8.195 -3.34 1 83.19 2 LYS B N 1
ATOM 1807 C CA . LYS B 1 2 ? 18.562 -9.375 -2.658 1 83.19 2 LYS B CA 1
ATOM 1808 C C . LYS B 1 2 ? 17.422 -10.195 -2.039 1 83.19 2 LYS B C 1
ATOM 1810 O O . LYS B 1 2 ? 16.578 -9.648 -1.322 1 83.19 2 LYS B O 1
ATOM 1815 N N . PHE B 1 3 ? 17.359 -11.445 -2.588 1 90.88 3 PHE B N 1
ATOM 1816 C CA . PHE B 1 3 ? 16.484 -12.398 -1.907 1 90.88 3 PHE B CA 1
ATOM 1817 C C . PHE B 1 3 ? 17.156 -12.914 -0.634 1 90.88 3 PHE B C 1
ATOM 1819 O O . PHE B 1 3 ? 18.297 -13.367 -0.662 1 90.88 3 PHE B O 1
ATOM 1826 N N . VAL B 1 4 ? 16.469 -12.797 0.489 1 91.69 4 VAL B N 1
ATOM 1827 C CA . VAL B 1 4 ? 16.922 -13.281 1.786 1 91.69 4 VAL B CA 1
ATOM 1828 C C . VAL B 1 4 ? 16.078 -14.492 2.207 1 91.69 4 VAL B C 1
ATOM 1830 O O . VAL B 1 4 ? 14.938 -14.344 2.631 1 91.69 4 VAL B O 1
ATOM 1833 N N . PRO B 1 5 ? 16.656 -15.672 2.176 1 93.69 5 PRO B N 1
ATOM 1834 C CA . PRO B 1 5 ? 15.906 -16.875 2.504 1 93.69 5 PRO B CA 1
ATOM 1835 C C . PRO B 1 5 ? 15.648 -17.031 4 1 93.69 5 PRO B C 1
ATOM 1837 O O . PRO B 1 5 ? 16.453 -16.594 4.816 1 93.69 5 PRO B O 1
ATOM 1840 N N . ILE B 1 6 ? 14.539 -17.547 4.32 1 93.19 6 ILE B N 1
ATOM 1841 C CA . ILE B 1 6 ? 14.195 -17.984 5.668 1 93.19 6 ILE B CA 1
ATOM 1842 C C . ILE B 1 6 ? 14.125 -19.516 5.723 1 93.19 6 ILE B C 1
ATOM 1844 O O . ILE B 1 6 ? 13.219 -20.125 5.16 1 93.19 6 ILE B O 1
ATOM 1848 N N . GLY B 1 7 ? 15.086 -20.078 6.344 1 92.19 7 GLY B N 1
ATOM 1849 C CA . GLY B 1 7 ? 15.164 -21.531 6.371 1 92.19 7 GLY B CA 1
ATOM 1850 C C . GLY B 1 7 ? 15.656 -22.125 5.062 1 92.19 7 GLY B C 1
ATOM 1851 O O . GLY B 1 7 ? 16.141 -21.406 4.191 1 92.19 7 GLY B O 1
ATOM 1852 N N . GLU B 1 8 ? 15.633 -23.422 5.039 1 93 8 GLU B N 1
ATOM 1853 C CA . GLU B 1 8 ? 16.062 -24.156 3.855 1 93 8 GLU B CA 1
ATOM 1854 C C . GLU B 1 8 ? 14.875 -24.734 3.098 1 93 8 GLU B C 1
ATOM 1856 O O . GLU B 1 8 ? 14.305 -25.75 3.51 1 93 8 GLU B O 1
ATOM 1861 N N . ASN B 1 9 ? 14.484 -24.047 2.055 1 95.88 9 ASN B N 1
ATOM 1862 C CA . ASN B 1 9 ? 13.359 -24.484 1.232 1 95.88 9 ASN B CA 1
ATOM 1863 C C . ASN B 1 9 ? 13.688 -24.406 -0.255 1 95.88 9 ASN B C 1
ATOM 1865 O O . ASN B 1 9 ? 14.414 -23.516 -0.692 1 95.88 9 ASN B O 1
ATOM 1869 N N . SER B 1 10 ? 13.211 -25.344 -0.91 1 96.56 10 SER B N 1
ATOM 1870 C CA . SER B 1 10 ? 13.422 -25.344 -2.354 1 96.56 10 SER B CA 1
ATOM 1871 C C . SER B 1 10 ? 12.234 -24.734 -3.088 1 96.56 10 SER B C 1
ATOM 1873 O O . SER B 1 10 ? 11.078 -25 -2.734 1 96.56 10 SER B O 1
ATOM 1875 N N . LEU B 1 11 ? 12.531 -23.984 -4.145 1 97.69 11 LEU B N 1
ATOM 1876 C CA . LEU B 1 11 ? 11.516 -23.391 -4.996 1 97.69 11 LEU B CA 1
ATOM 1877 C C . LEU B 1 11 ? 11.477 -24.062 -6.363 1 97.69 11 LEU B C 1
ATOM 1879 O O . LEU B 1 11 ? 10.672 -23.703 -7.219 1 97.69 11 LEU B O 1
ATOM 1883 N N . GLU B 1 12 ? 12.273 -25.078 -6.457 1 98 12 GLU B N 1
ATOM 1884 C CA . GLU B 1 12 ? 12.453 -25.719 -7.75 1 98 12 GLU B CA 1
ATOM 1885 C C . GLU B 1 12 ? 11.156 -26.375 -8.227 1 98 12 GLU B C 1
ATOM 1887 O O . GLU B 1 12 ? 10.492 -27.078 -7.465 1 98 12 GLU B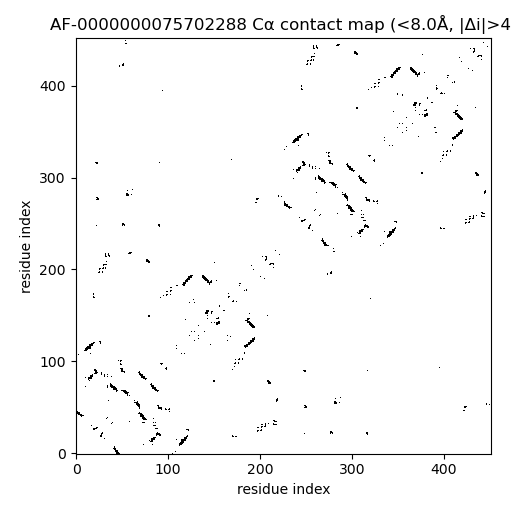 O 1
ATOM 1892 N N . GLY B 1 13 ? 10.852 -26.094 -9.469 1 97.88 13 GLY B N 1
ATOM 1893 C CA . GLY B 1 13 ? 9.727 -26.75 -10.109 1 97.88 13 GLY B CA 1
ATOM 1894 C C . GLY B 1 13 ? 8.383 -26.141 -9.742 1 97.88 13 GLY B C 1
ATOM 1895 O O . GLY B 1 13 ? 7.34 -26.578 -10.227 1 97.88 13 GLY B O 1
ATOM 1896 N N . ARG B 1 14 ? 8.336 -25.125 -8.953 1 98.44 14 ARG B N 1
ATOM 1897 C CA . ARG B 1 14 ? 7.094 -24.484 -8.523 1 98.44 14 ARG B CA 1
ATOM 1898 C C . ARG B 1 14 ? 6.625 -23.453 -9.539 1 98.44 14 ARG B C 1
ATOM 1900 O O . ARG B 1 14 ? 7.43 -22.922 -10.305 1 98.44 14 ARG B O 1
ATOM 1907 N N . ILE B 1 15 ? 5.34 -23.234 -9.562 1 98.38 15 ILE B N 1
ATOM 1908 C CA . ILE B 1 15 ? 4.77 -22.109 -10.289 1 98.38 15 ILE B CA 1
ATOM 1909 C C . ILE B 1 15 ? 4.793 -20.859 -9.406 1 98.38 15 ILE B C 1
ATOM 1911 O O . ILE B 1 15 ? 4.262 -20.875 -8.297 1 98.38 15 ILE B O 1
ATOM 1915 N N . LEU B 1 16 ? 5.41 -19.844 -9.883 1 98.38 16 LEU B N 1
ATOM 1916 C CA . LEU B 1 16 ? 5.453 -18.578 -9.148 1 98.38 16 LEU B CA 1
ATOM 1917 C C . LEU B 1 16 ? 4.262 -17.703 -9.508 1 98.38 16 LEU B C 1
ATOM 1919 O O . LEU B 1 16 ? 4.113 -17.281 -10.656 1 98.38 16 LEU B O 1
ATOM 1923 N N . VAL B 1 17 ? 3.445 -17.453 -8.508 1 98.12 17 VAL B N 1
ATOM 1924 C CA . VAL B 1 17 ? 2.291 -16.578 -8.695 1 98.12 17 VAL B CA 1
ATOM 1925 C C . VAL B 1 17 ? 2.666 -15.141 -8.344 1 98.12 17 VAL B C 1
ATOM 1927 O O . VAL B 1 17 ? 3.145 -14.875 -7.238 1 98.12 17 VAL B O 1
ATOM 1930 N N . VAL B 1 18 ? 2.416 -14.203 -9.266 1 95.44 18 VAL B N 1
ATOM 1931 C CA . VAL B 1 18 ? 2.783 -12.797 -9.109 1 95.44 18 VAL B CA 1
ATOM 1932 C C . VAL B 1 18 ? 1.556 -11.914 -9.32 1 95.44 18 VAL B C 1
ATOM 1934 O O . VAL B 1 18 ? 0.981 -11.898 -10.414 1 95.44 18 VAL B O 1
ATOM 1937 N N . PRO B 1 19 ? 1.193 -11.18 -8.289 1 92.81 19 PRO B N 1
ATOM 1938 C CA . PRO B 1 19 ? 0.094 -10.234 -8.5 1 92.81 19 PRO B CA 1
ATOM 1939 C C . PRO B 1 19 ? 0.527 -8.984 -9.266 1 92.81 19 PRO B C 1
ATOM 1941 O O . PRO B 1 19 ? 1.705 -8.617 -9.234 1 92.81 19 PRO B O 1
ATOM 1944 N N . SER B 1 20 ? -0.42 -8.328 -9.945 1 84 20 SER B N 1
ATOM 1945 C CA . SER B 1 20 ? -0.136 -7.16 -10.773 1 84 20 SER B CA 1
ATOM 1946 C C . SER B 1 20 ? 0.086 -5.918 -9.914 1 84 20 SER B C 1
ATOM 1948 O O . SER B 1 20 ? 0.888 -5.051 -10.273 1 84 20 SER B O 1
ATOM 1950 N N . CYS B 1 21 ? -0.893 -5.781 -8.906 1 70.81 21 CYS B N 1
ATOM 1951 C CA . CYS B 1 21 ? -0.912 -4.52 -8.172 1 70.81 21 CYS B CA 1
ATOM 1952 C C . CYS B 1 21 ? -0.436 -4.719 -6.734 1 70.81 21 CYS B C 1
ATOM 1954 O O . CYS B 1 21 ? -0.23 -5.852 -6.297 1 70.81 21 CYS B O 1
ATOM 1956 N N . GLY B 1 22 ? -0.047 -3.523 -6.203 1 66.19 22 GLY B N 1
ATOM 1957 C CA . GLY B 1 22 ? 0.452 -3.531 -4.84 1 66.19 22 GLY B CA 1
ATOM 1958 C C . GLY B 1 22 ? -0.651 -3.615 -3.801 1 66.19 22 GLY B C 1
ATOM 1959 O O . GLY B 1 22 ? -1.699 -4.215 -4.047 1 66.19 22 GLY B O 1
ATOM 1960 N N . SER B 1 23 ? -0.424 -3.016 -2.748 1 64.69 23 SER B N 1
ATOM 1961 C CA . SER B 1 23 ? -1.172 -3.205 -1.51 1 64.69 23 SER B CA 1
ATOM 1962 C C . SER B 1 23 ? -2.619 -2.75 -1.663 1 64.69 23 SER B C 1
ATOM 1964 O O . SER B 1 23 ? -2.883 -1.663 -2.182 1 64.69 23 SER B O 1
ATOM 1966 N N . GLY B 1 24 ? -3.555 -3.729 -1.397 1 69.69 24 GLY B N 1
ATOM 1967 C CA . GLY B 1 24 ? -4.965 -3.383 -1.302 1 69.69 24 GLY B CA 1
ATOM 1968 C C . GLY B 1 24 ? -5.746 -3.711 -2.559 1 69.69 24 GLY B C 1
ATOM 1969 O O . GLY B 1 24 ? -6.977 -3.639 -2.568 1 69.69 24 GLY B O 1
ATOM 1970 N N . SER B 1 25 ? -5.094 -4.023 -3.639 1 78.81 25 SER B N 1
ATOM 1971 C CA . SER B 1 25 ? -5.805 -4.414 -4.852 1 78.81 25 SER B CA 1
ATOM 1972 C C . SER B 1 25 ? -6.402 -5.809 -4.715 1 78.81 25 SER B C 1
ATOM 1974 O O . SER B 1 25 ? -5.934 -6.617 -3.912 1 78.81 25 SER B O 1
ATOM 1976 N N . VAL B 1 26 ? -7.375 -6.012 -5.512 1 84.75 26 VAL B N 1
ATOM 1977 C CA . VAL B 1 26 ? -8.055 -7.301 -5.441 1 84.75 26 VAL B CA 1
ATOM 1978 C C . VAL B 1 26 ? -7.07 -8.422 -5.781 1 84.75 26 VAL B C 1
ATOM 1980 O O . VAL B 1 26 ? -7.137 -9.508 -5.207 1 84.75 26 VAL B O 1
ATOM 1983 N N . ASP B 1 27 ? -6.199 -8.211 -6.754 1 88.94 27 ASP B N 1
ATOM 1984 C CA . ASP B 1 27 ? -5.219 -9.234 -7.102 1 88.94 27 ASP B CA 1
ATOM 1985 C C . ASP B 1 27 ? -4.289 -9.531 -5.926 1 88.94 27 ASP B C 1
ATOM 1987 O O . ASP B 1 27 ? -3.988 -10.688 -5.637 1 88.94 27 ASP B O 1
ATOM 1991 N N . GLN B 1 28 ? -3.873 -8.516 -5.223 1 87.56 28 GLN B N 1
ATOM 1992 C CA . GLN B 1 28 ? -3.029 -8.719 -4.051 1 87.56 28 GLN B CA 1
ATOM 1993 C C . GLN B 1 28 ? -3.809 -9.391 -2.922 1 87.56 28 GLN B C 1
ATOM 1995 O O . GLN B 1 28 ? -3.268 -10.234 -2.205 1 87.56 28 GLN B O 1
ATOM 2000 N N . LEU B 1 29 ? -5.062 -8.977 -2.756 1 88.62 29 LEU B N 1
ATOM 2001 C CA . LEU B 1 29 ? -5.902 -9.617 -1.749 1 88.62 29 LEU B CA 1
ATOM 2002 C C . LEU B 1 29 ? -6.07 -11.102 -2.049 1 88.62 29 LEU B C 1
ATOM 2004 O O . LEU B 1 29 ? -6.094 -11.93 -1.131 1 88.62 29 LEU B O 1
ATOM 2008 N N . THR B 1 30 ? -6.238 -11.398 -3.262 1 92.75 30 THR B N 1
ATOM 2009 C CA . THR B 1 30 ? -6.355 -12.789 -3.689 1 92.75 30 THR B CA 1
ATOM 2010 C C . THR B 1 30 ? -5.117 -13.586 -3.287 1 92.75 30 THR B C 1
ATOM 2012 O O . THR B 1 30 ? -5.23 -14.664 -2.699 1 92.75 30 THR B O 1
ATOM 2015 N N . VAL B 1 31 ? -3.98 -13.039 -3.553 1 95.06 31 VAL B N 1
ATOM 2016 C CA . VAL B 1 31 ? -2.725 -13.695 -3.213 1 95.06 31 VAL B CA 1
ATOM 2017 C C . VAL B 1 31 ? -2.602 -13.82 -1.695 1 95.06 31 VAL B C 1
ATOM 2019 O O . VAL B 1 31 ? -2.139 -14.844 -1.188 1 95.06 31 VAL B O 1
ATOM 2022 N N . ASP B 1 32 ? -3.057 -12.836 -0.992 1 92.5 32 ASP B N 1
ATOM 2023 C CA . ASP B 1 32 ? -3.047 -12.883 0.467 1 92.5 32 ASP B CA 1
ATOM 2024 C C . ASP B 1 32 ? -3.869 -14.062 0.979 1 92.5 32 ASP B C 1
ATOM 2026 O O . ASP B 1 32 ? -3.457 -14.758 1.91 1 92.5 32 ASP B O 1
ATOM 2030 N N . LEU B 1 33 ? -4.973 -14.234 0.407 1 94.5 33 LEU B N 1
ATOM 2031 C CA . LEU B 1 33 ? -5.848 -15.328 0.833 1 94.5 33 LEU B CA 1
ATOM 2032 C C . LEU B 1 33 ? -5.195 -16.672 0.568 1 94.5 33 LEU B C 1
ATOM 2034 O O . LEU B 1 33 ? -5.293 -17.594 1.395 1 94.5 33 LEU B O 1
ATOM 2038 N N . ILE B 1 34 ? -4.57 -16.797 -0.568 1 97.25 34 ILE B N 1
ATOM 2039 C CA . ILE B 1 34 ? -3.904 -18.047 -0.911 1 97.25 34 ILE B CA 1
ATOM 2040 C C . ILE B 1 34 ? -2.717 -18.266 0.023 1 97.25 34 ILE B C 1
ATOM 2042 O O . ILE B 1 34 ? -2.49 -19.391 0.489 1 97.25 34 ILE B O 1
ATOM 2046 N N . CYS B 1 35 ? -1.97 -17.219 0.356 1 96.5 35 CYS B N 1
ATOM 2047 C CA . CYS B 1 35 ? -0.885 -17.312 1.326 1 96.5 35 CYS B CA 1
ATOM 2048 C C . CYS B 1 35 ? -1.407 -17.766 2.686 1 96.5 35 CYS B C 1
ATOM 2050 O O . CYS B 1 35 ? -0.814 -18.641 3.328 1 96.5 35 CYS B O 1
ATOM 2052 N N . TYR B 1 36 ? -2.471 -17.188 3.072 1 94.44 36 TYR B N 1
ATOM 2053 C CA . TYR B 1 36 ? -3.031 -17.484 4.387 1 94.44 36 TYR B CA 1
ATOM 2054 C C . TYR B 1 36 ? -3.463 -18.938 4.48 1 94.44 36 TYR B C 1
ATOM 2056 O O . TYR B 1 36 ? -3.213 -19.609 5.488 1 94.44 36 TYR B O 1
ATOM 2064 N N . LYS B 1 37 ? -4.055 -19.391 3.459 1 96.25 37 LYS B N 1
ATOM 2065 C CA . LYS B 1 37 ? -4.605 -20.75 3.471 1 96.25 37 LYS B CA 1
ATOM 2066 C C . LYS B 1 37 ? -3.508 -21.781 3.283 1 96.25 37 LYS B C 1
ATOM 2068 O O . LYS B 1 37 ? -3.494 -22.812 3.967 1 96.25 37 LYS B O 1
ATOM 2073 N N . PHE B 1 38 ? -2.543 -21.531 2.344 1 96.94 38 PHE B N 1
ATOM 2074 C CA . PHE B 1 38 ? -1.656 -22.594 1.895 1 96.94 38 PHE B CA 1
ATOM 2075 C C . PHE B 1 38 ? -0.199 -22.234 2.154 1 96.94 38 PHE B C 1
ATOM 2077 O O . PHE B 1 38 ? 0.681 -23.094 2.094 1 96.94 38 PHE B O 1
ATOM 2084 N N . GLY B 1 39 ? 0.049 -21 2.471 1 96.06 39 GLY B N 1
ATOM 2085 C CA . GLY B 1 39 ? 1.399 -20.484 2.324 1 96.06 39 GLY B CA 1
ATOM 2086 C C . GLY B 1 39 ? 2.232 -20.625 3.586 1 96.06 39 GLY B C 1
ATOM 2087 O O . GLY B 1 39 ? 1.717 -20.469 4.695 1 96.06 39 GLY B O 1
ATOM 2088 N N . LYS B 1 40 ? 3.469 -20.859 3.383 1 96.06 40 LYS B N 1
ATOM 2089 C CA . LYS B 1 40 ? 4.531 -20.75 4.375 1 96.06 40 LYS B CA 1
ATOM 2090 C C . LYS B 1 40 ? 5.578 -19.719 3.947 1 96.06 40 LYS B C 1
ATOM 2092 O O . LYS B 1 40 ? 6.137 -19.812 2.85 1 96.06 40 LYS B O 1
ATOM 2097 N N . LEU B 1 41 ? 5.844 -18.812 4.82 1 96.38 41 LEU B N 1
ATOM 2098 C CA . LEU B 1 41 ? 6.852 -17.797 4.523 1 96.38 41 LEU B CA 1
ATOM 2099 C C . LEU B 1 41 ? 8.242 -18.422 4.414 1 96.38 41 LEU B C 1
ATOM 2101 O O . LEU B 1 41 ? 8.672 -19.141 5.32 1 96.38 41 LEU B O 1
ATOM 2105 N N . VAL B 1 42 ? 8.984 -18.094 3.271 1 97.44 42 VAL B N 1
ATOM 2106 C CA . VAL B 1 42 ? 10.266 -18.766 3.1 1 97.44 42 VAL B CA 1
ATOM 2107 C C . VAL B 1 42 ? 11.344 -17.734 2.76 1 97.44 42 VAL B C 1
ATOM 2109 O O . VAL B 1 42 ? 12.516 -18.094 2.611 1 97.44 42 VAL B O 1
ATOM 2112 N N . GLY B 1 43 ? 10.977 -16.531 2.58 1 94.88 43 GLY B N 1
ATOM 2113 C CA . GLY B 1 43 ? 11.984 -15.516 2.309 1 94.88 43 GLY B CA 1
ATOM 2114 C C . GLY B 1 43 ? 11.391 -14.156 1.972 1 94.88 43 GLY B C 1
ATOM 2115 O O . GLY B 1 43 ? 10.172 -13.992 1.976 1 94.88 43 GLY B O 1
ATOM 2116 N N . ARG B 1 44 ? 12.289 -13.188 1.755 1 91.81 44 ARG B N 1
ATOM 2117 C CA . ARG B 1 44 ? 11.914 -11.805 1.469 1 91.81 44 ARG B CA 1
ATOM 2118 C C . ARG B 1 44 ? 12.828 -11.188 0.418 1 91.81 44 ARG B C 1
ATOM 2120 O O . ARG B 1 44 ? 13.992 -11.578 0.299 1 91.81 44 ARG B O 1
ATOM 2127 N N . PHE B 1 45 ? 12.164 -10.227 -0.324 1 89 45 PHE B N 1
ATOM 2128 C CA . PHE B 1 45 ? 12.953 -9.406 -1.237 1 89 45 PHE B CA 1
ATOM 2129 C C . PHE B 1 45 ? 13.328 -8.078 -0.589 1 89 45 PHE B C 1
ATOM 2131 O O . PHE B 1 45 ? 12.477 -7.41 -0.003 1 89 45 PHE B O 1
ATOM 2138 N N . ILE B 1 46 ? 14.586 -7.824 -0.688 1 83.38 46 ILE B N 1
ATOM 2139 C CA . ILE B 1 46 ? 15.031 -6.465 -0.401 1 83.38 46 ILE B CA 1
ATOM 2140 C C . ILE B 1 46 ? 15.383 -5.75 -1.705 1 83.38 46 ILE B C 1
ATOM 2142 O O . ILE B 1 46 ? 16.344 -6.125 -2.387 1 83.38 46 ILE B O 1
ATOM 2146 N N . SER B 1 47 ? 14.547 -4.793 -2.086 1 83 47 SER B N 1
ATOM 2147 C CA . SER B 1 47 ? 14.719 -4.121 -3.371 1 83 47 SER B CA 1
ATOM 2148 C C . SER B 1 47 ? 14.641 -2.607 -3.215 1 83 47 SER B C 1
ATOM 2150 O O . SER B 1 47 ? 13.82 -2.096 -2.453 1 83 47 SER B O 1
ATOM 2152 N N . ASN B 1 48 ? 15.477 -1.959 -3.986 1 78.81 48 ASN B N 1
ATOM 2153 C CA . ASN B 1 48 ? 15.406 -0.503 -4.043 1 78.81 48 ASN B CA 1
ATOM 2154 C C . ASN B 1 48 ? 14.391 -0.031 -5.082 1 78.81 48 ASN B C 1
ATOM 2156 O O . ASN B 1 48 ? 14.18 1.171 -5.246 1 78.81 48 ASN B O 1
ATOM 2160 N N . ASN B 1 49 ? 13.75 -1.004 -5.684 1 81.81 49 ASN B N 1
ATOM 2161 C CA . ASN B 1 49 ? 12.844 -0.648 -6.766 1 81.81 49 ASN B CA 1
ATOM 2162 C C . ASN B 1 49 ? 11.391 -0.627 -6.289 1 81.81 49 ASN B C 1
ATOM 2164 O O . ASN B 1 49 ? 10.484 -0.307 -7.062 1 81.81 49 ASN B O 1
ATOM 2168 N N . VAL B 1 50 ? 11.188 -1.014 -5.066 1 82.06 50 VAL B N 1
ATOM 2169 C CA . VAL B 1 50 ? 9.859 -0.912 -4.457 1 82.06 50 VAL B CA 1
ATOM 2170 C C . VAL B 1 50 ? 9.953 -0.107 -3.162 1 82.06 50 VAL B C 1
ATOM 2172 O O . VAL B 1 50 ? 11.023 -0.007 -2.559 1 82.06 50 VAL B O 1
ATOM 2175 N N . ASP B 1 51 ? 8.836 0.406 -2.807 1 78.81 51 ASP B N 1
ATOM 2176 C CA . ASP B 1 51 ? 8.805 1.196 -1.58 1 78.81 51 ASP B CA 1
ATOM 2177 C C . ASP B 1 51 ? 8.977 0.308 -0.35 1 78.81 51 ASP B C 1
ATOM 2179 O O . ASP B 1 51 ? 8.578 -0.857 -0.359 1 78.81 51 ASP B O 1
ATOM 2183 N N . MET B 1 52 ? 9.5 0.868 0.683 1 78.75 52 MET B N 1
ATOM 2184 C CA . MET B 1 52 ? 9.719 0.132 1.926 1 78.75 52 MET B CA 1
ATOM 2185 C C . MET B 1 52 ? 8.406 -0.069 2.674 1 78.75 52 MET B C 1
ATOM 2187 O O . MET B 1 52 ? 7.629 0.875 2.84 1 78.75 52 MET B O 1
ATOM 2191 N N . VAL B 1 53 ? 8.211 -1.289 3.021 1 79.88 53 VAL B N 1
ATOM 2192 C CA . VAL B 1 53 ? 7.055 -1.647 3.842 1 79.88 53 VAL B CA 1
ATOM 2193 C C . VAL B 1 53 ? 7.469 -2.67 4.898 1 79.88 53 VAL B C 1
ATOM 2195 O O . VAL B 1 53 ? 8.211 -3.611 4.602 1 79.88 53 VAL B O 1
ATOM 2198 N N . VAL B 1 54 ? 7.109 -2.367 6.145 1 79.44 54 VAL B N 1
ATOM 2199 C CA . VAL B 1 54 ? 7.277 -3.355 7.203 1 79.44 54 VAL B CA 1
ATOM 2200 C C . VAL B 1 54 ? 6.066 -3.322 8.133 1 79.44 54 VAL B C 1
ATOM 2202 O O . VAL B 1 54 ? 5.684 -2.26 8.625 1 79.44 54 VAL B O 1
ATOM 2205 N N . THR B 1 55 ? 5.496 -4.426 8.312 1 81.25 55 THR B N 1
ATOM 2206 C CA . THR B 1 55 ? 4.344 -4.559 9.203 1 81.25 55 THR B CA 1
ATOM 2207 C C . THR B 1 55 ? 4.426 -5.848 10.008 1 81.25 55 THR B C 1
ATOM 2209 O O . THR B 1 55 ? 5.188 -6.754 9.664 1 81.25 55 THR B O 1
ATOM 2212 N N . PRO B 1 56 ? 3.635 -5.809 11.148 1 79.12 56 PRO B N 1
ATOM 2213 C CA . PRO B 1 56 ? 3.488 -7.125 11.773 1 79.12 56 PRO B CA 1
ATOM 2214 C C . PRO B 1 56 ? 2.877 -8.164 10.836 1 79.12 56 PRO B C 1
ATOM 2216 O O . PRO B 1 56 ? 2.367 -7.809 9.766 1 79.12 56 PRO B O 1
ATOM 2219 N N . ASP B 1 57 ? 2.906 -9.477 11.297 1 80.31 57 ASP B N 1
ATOM 2220 C CA . ASP B 1 57 ? 2.357 -10.57 10.5 1 80.31 57 ASP B CA 1
ATOM 2221 C C . ASP B 1 57 ? 0.878 -10.352 10.203 1 80.31 57 ASP B C 1
ATOM 2223 O O . ASP B 1 57 ? 0.06 -10.25 11.125 1 80.31 57 ASP B O 1
ATOM 2227 N N . PRO B 1 58 ? 0.55 -10.328 8.953 1 79.88 58 PRO B N 1
ATOM 2228 C CA . PRO B 1 58 ? -0.839 -10.016 8.609 1 79.88 58 PRO B CA 1
ATOM 2229 C C . PRO B 1 58 ? -1.78 -11.195 8.836 1 79.88 58 PRO B C 1
ATOM 2231 O O . PRO B 1 58 ? -3.002 -11.031 8.828 1 79.88 58 PRO B O 1
ATOM 2234 N N . TYR B 1 59 ? -1.233 -12.359 9 1 82.56 59 TYR B N 1
ATOM 2235 C CA . TYR B 1 59 ? -2.062 -13.555 9.023 1 82.56 59 TYR B CA 1
ATOM 2236 C C . TYR B 1 59 ? -2.178 -14.109 10.438 1 82.56 59 TYR B C 1
ATOM 2238 O O . TYR B 1 59 ? -3.043 -14.945 10.719 1 82.56 59 TYR B O 1
ATOM 2246 N N . LYS B 1 60 ? -1.27 -13.633 11.297 1 77.75 60 LYS B N 1
ATOM 2247 C CA . LYS B 1 60 ? -1.251 -14.164 12.656 1 77.75 60 LYS B CA 1
ATOM 2248 C C . LYS B 1 60 ? -1.368 -13.047 13.695 1 77.75 60 LYS B C 1
ATOM 2250 O O . LYS B 1 60 ? -0.604 -12.086 13.656 1 77.75 60 LYS B O 1
ATOM 2255 N N . LYS B 1 61 ? -2.213 -13.227 14.602 1 70.88 61 LYS B N 1
ATOM 2256 C CA . LYS B 1 61 ? -2.441 -12.242 15.664 1 70.88 61 LYS B CA 1
ATOM 2257 C C . LYS B 1 61 ? -1.246 -12.172 16.609 1 70.88 61 LYS B C 1
ATOM 2259 O O . LYS B 1 61 ? -0.834 -11.078 17 1 70.88 61 LYS B O 1
ATOM 2264 N N . GLU B 1 62 ? -0.817 -13.383 16.922 1 72.25 62 GLU B N 1
ATOM 2265 C CA . GLU B 1 62 ? 0.313 -13.461 17.844 1 72.25 62 GLU B CA 1
ATOM 2266 C C . GLU B 1 62 ? 1.412 -14.367 17.297 1 72.25 62 GLU B C 1
ATOM 2268 O O . GLU B 1 62 ? 1.128 -15.359 16.625 1 72.25 62 GLU B O 1
ATOM 2273 N N . GLY B 1 63 ? 2.689 -13.953 17.547 1 69.44 63 GLY B N 1
ATOM 2274 C CA . GLY B 1 63 ? 3.812 -14.82 17.25 1 69.44 63 GLY B CA 1
ATOM 2275 C C . GLY B 1 63 ? 4.16 -14.852 15.773 1 69.44 63 GLY B C 1
ATOM 2276 O O . GLY B 1 63 ? 4.828 -15.781 15.305 1 69.44 63 GLY B O 1
ATOM 2277 N N . GLY B 1 64 ? 3.693 -13.961 15.117 1 75.25 64 GLY B N 1
ATOM 2278 C CA . GLY B 1 64 ? 3.961 -14 13.688 1 75.25 64 GLY B CA 1
ATOM 2279 C C . GLY B 1 64 ? 5.254 -13.305 13.305 1 75.25 64 GLY B C 1
ATOM 2280 O O . GLY B 1 64 ? 5.906 -12.688 14.148 1 75.25 64 GLY B O 1
ATOM 2281 N N . GLU B 1 65 ? 5.672 -13.594 12.023 1 80.12 65 GLU B N 1
ATOM 2282 C CA . GLU B 1 65 ? 6.836 -12.93 11.445 1 80.12 65 GLU B CA 1
ATOM 2283 C C . GLU B 1 65 ? 6.457 -11.57 10.852 1 80.12 65 GLU B C 1
ATOM 2285 O O . GLU B 1 65 ? 5.301 -11.344 10.5 1 80.12 65 GLU B O 1
ATOM 2290 N N . LEU B 1 66 ? 7.395 -10.742 10.781 1 84 66 LEU B N 1
ATOM 2291 C CA . LEU B 1 66 ? 7.172 -9.461 10.125 1 84 66 LEU B CA 1
ATOM 2292 C C . LEU B 1 66 ? 6.891 -9.656 8.641 1 84 66 LEU B C 1
ATOM 2294 O O . LEU B 1 66 ? 7.387 -10.609 8.031 1 84 66 LEU B O 1
ATOM 2298 N N . ALA B 1 67 ? 6.051 -8.859 8.18 1 86.62 67 ALA B N 1
ATOM 2299 C CA . ALA B 1 67 ? 5.824 -8.789 6.738 1 86.62 67 ALA B CA 1
ATOM 2300 C C . ALA B 1 67 ? 6.555 -7.605 6.121 1 86.62 67 ALA B C 1
ATOM 2302 O O . ALA B 1 67 ? 6.676 -6.547 6.746 1 86.62 67 ALA B O 1
ATOM 2303 N N . THR B 1 68 ? 7.039 -7.816 4.914 1 87.69 68 THR B N 1
ATOM 2304 C CA . THR B 1 68 ? 7.797 -6.777 4.227 1 87.69 68 THR B CA 1
ATOM 2305 C C . THR B 1 68 ? 7.152 -6.434 2.889 1 87.69 68 THR B C 1
ATOM 2307 O O . THR B 1 68 ? 6.051 -6.898 2.588 1 87.69 68 THR B O 1
ATOM 2310 N N . ALA B 1 69 ? 7.84 -5.5 2.145 1 86.81 69 ALA B N 1
ATOM 2311 C CA . ALA B 1 69 ? 7.289 -5.02 0.88 1 86.81 69 ALA B CA 1
ATOM 2312 C C . ALA B 1 69 ? 7.02 -6.176 -0.077 1 86.81 69 ALA B C 1
ATOM 2314 O O . ALA B 1 69 ? 6.004 -6.188 -0.777 1 86.81 69 ALA B O 1
ATOM 2315 N N . VAL B 1 70 ? 7.953 -7.078 -0.082 1 90.88 70 VAL B N 1
ATOM 2316 C CA . VAL B 1 70 ? 7.828 -8.234 -0.958 1 90.88 70 VAL B CA 1
ATOM 2317 C C . VAL B 1 70 ? 8.281 -9.492 -0.22 1 90.88 70 VAL B C 1
ATOM 2319 O O . VAL B 1 70 ? 9.453 -9.625 0.129 1 90.88 70 VAL B O 1
ATOM 2322 N N . ASP B 1 71 ? 7.367 -10.438 0.002 1 93.94 71 ASP B N 1
ATOM 2323 C CA . ASP B 1 71 ? 7.641 -11.703 0.687 1 93.94 71 ASP B CA 1
ATOM 2324 C C . ASP B 1 71 ? 7.355 -12.891 -0.224 1 93.94 71 ASP B C 1
ATOM 2326 O O . ASP B 1 71 ? 6.516 -12.812 -1.121 1 93.94 71 ASP B O 1
ATOM 2330 N N . VAL B 1 72 ? 8.062 -13.938 0.057 1 96.94 72 VAL B N 1
ATOM 2331 C CA . VAL B 1 72 ? 7.883 -15.148 -0.741 1 96.94 72 VAL B CA 1
ATOM 2332 C C . VAL B 1 72 ? 7.316 -16.266 0.133 1 96.94 72 VAL B C 1
ATOM 2334 O O . VAL B 1 72 ? 7.852 -16.547 1.205 1 96.94 72 VAL B O 1
ATOM 2337 N N . TYR B 1 73 ? 6.258 -16.828 -0.353 1 97.62 73 TYR B N 1
ATOM 2338 C CA . TYR B 1 73 ? 5.617 -17.969 0.292 1 97.62 73 TYR B CA 1
ATOM 2339 C C . TYR B 1 73 ? 5.656 -19.203 -0.61 1 97.62 73 TYR B C 1
ATOM 2341 O O . TYR B 1 73 ? 5.723 -19.078 -1.836 1 97.62 73 TYR B O 1
ATOM 2349 N N . ILE B 1 74 ? 5.637 -20.375 0.004 1 98.5 74 ILE B N 1
ATOM 2350 C CA . ILE B 1 74 ? 5.453 -21.594 -0.779 1 98.5 74 ILE B CA 1
ATOM 2351 C C . ILE B 1 74 ? 4.273 -22.391 -0.231 1 98.5 74 ILE B C 1
ATOM 2353 O O . ILE B 1 74 ? 3.893 -22.234 0.931 1 98.5 74 ILE B O 1
ATOM 2357 N N . GLY B 1 75 ? 3.656 -23.125 -1.113 1 98.06 75 GLY B N 1
ATOM 2358 C CA . GLY B 1 75 ? 2.539 -23.984 -0.759 1 98.06 75 GLY B CA 1
ATOM 2359 C C . GLY B 1 75 ? 2.148 -24.938 -1.87 1 98.06 75 GLY B C 1
ATOM 2360 O O . GLY B 1 75 ? 2.9 -25.125 -2.828 1 98.06 75 GLY B O 1
ATOM 2361 N N . GLU B 1 76 ? 1.065 -25.609 -1.604 1 98.19 76 GLU B N 1
ATOM 2362 C CA . GLU B 1 76 ? 0.487 -26.531 -2.582 1 98.19 76 GLU B CA 1
ATOM 2363 C C . GLU B 1 76 ? -1.023 -26.344 -2.689 1 98.19 76 GLU B C 1
ATOM 2365 O O . GLU B 1 76 ? -1.723 -26.281 -1.676 1 98.19 76 GLU B O 1
ATOM 2370 N N . THR B 1 77 ? -1.51 -26.141 -3.91 1 97.69 77 THR B N 1
ATOM 2371 C CA . THR B 1 77 ? -2.943 -26 -4.133 1 97.69 77 THR B CA 1
ATOM 2372 C C . THR B 1 77 ? -3.49 -27.172 -4.934 1 97.69 77 THR B C 1
ATOM 2374 O O . THR B 1 77 ? -2.746 -27.844 -5.652 1 97.69 77 THR B O 1
ATOM 2377 N N . PRO B 1 78 ? -4.777 -27.422 -4.801 1 97.44 78 PRO B N 1
ATOM 2378 C CA . PRO B 1 78 ? -5.371 -28.531 -5.555 1 97.44 78 PRO B CA 1
ATOM 2379 C C . PRO B 1 78 ? -5.246 -28.359 -7.066 1 97.44 78 PRO B C 1
ATOM 2381 O O . PRO B 1 78 ? -5.012 -29.328 -7.789 1 97.44 78 PRO B O 1
ATOM 2384 N N . LEU B 1 79 ? -5.277 -27.203 -7.539 1 97.12 79 LEU B N 1
ATOM 2385 C CA . LEU B 1 79 ? -5.328 -26.969 -8.977 1 97.12 79 LEU B CA 1
ATOM 2386 C C . LEU B 1 79 ? -3.928 -26.828 -9.555 1 97.12 79 LEU B C 1
ATOM 2388 O O . LEU B 1 79 ? -3.584 -27.484 -10.531 1 97.12 79 LEU B O 1
ATOM 2392 N N . LEU B 1 80 ? -3.121 -26.047 -8.961 1 96.75 80 LEU B N 1
ATOM 2393 C CA . LEU B 1 80 ? -1.841 -25.656 -9.539 1 96.75 80 LEU B CA 1
ATOM 2394 C C . LEU B 1 80 ? -0.723 -26.578 -9.055 1 96.75 80 LEU B C 1
ATOM 2396 O O . LEU B 1 80 ? 0.367 -26.594 -9.633 1 96.75 80 LEU B O 1
ATOM 2400 N N . GLY B 1 81 ? -0.997 -27.391 -8.023 1 97.44 81 GLY B N 1
ATOM 2401 C CA . GLY B 1 81 ? 0.077 -28.156 -7.414 1 97.44 81 GLY B CA 1
ATOM 2402 C C . GLY B 1 81 ? 1.042 -27.297 -6.617 1 97.44 81 GLY B C 1
ATOM 2403 O O . GLY B 1 81 ? 0.627 -26.359 -5.934 1 97.44 81 GLY B O 1
ATOM 2404 N N . PRO B 1 82 ? 2.371 -27.625 -6.582 1 98.38 82 PRO B N 1
ATOM 2405 C CA . PRO B 1 82 ? 3.346 -26.812 -5.848 1 98.38 82 PRO B CA 1
ATOM 2406 C C . PRO B 1 82 ? 3.465 -25.391 -6.402 1 98.38 82 PRO B C 1
ATOM 2408 O O . PRO B 1 82 ? 3.674 -25.219 -7.605 1 98.38 82 PRO B O 1
ATOM 2411 N N . ILE B 1 83 ? 3.391 -24.469 -5.477 1 98.56 83 ILE B N 1
ATOM 2412 C CA . ILE B 1 83 ? 3.443 -23.078 -5.922 1 98.56 83 ILE B CA 1
ATOM 2413 C C . ILE B 1 83 ? 4.379 -22.281 -5.016 1 98.56 83 ILE B C 1
ATOM 2415 O O . ILE B 1 83 ? 4.672 -22.703 -3.893 1 98.56 83 ILE B O 1
ATOM 2419 N N . ALA B 1 84 ? 4.883 -21.266 -5.543 1 98.62 84 ALA B N 1
ATOM 2420 C CA . ALA B 1 84 ? 5.438 -20.125 -4.82 1 98.62 84 ALA B CA 1
ATOM 2421 C C . ALA B 1 84 ? 4.605 -18.875 -5.051 1 98.62 84 ALA B C 1
ATOM 2423 O O . ALA B 1 84 ? 3.984 -18.719 -6.105 1 98.62 84 ALA B O 1
ATOM 2424 N N . LEU B 1 85 ? 4.504 -18.047 -4.035 1 98.25 85 LEU B N 1
ATOM 2425 C CA . LEU B 1 85 ? 3.707 -16.812 -4.098 1 98.25 85 LEU B CA 1
ATOM 2426 C C . LEU B 1 85 ? 4.551 -15.602 -3.752 1 98.25 85 LEU B C 1
ATOM 2428 O O . LEU B 1 85 ? 5.246 -15.586 -2.732 1 98.25 85 LEU B O 1
ATOM 2432 N N . LEU B 1 86 ? 4.504 -14.641 -4.605 1 96.25 86 LEU B N 1
ATOM 2433 C CA . LEU B 1 86 ? 5.055 -13.328 -4.277 1 96.25 86 LEU B CA 1
ATOM 2434 C C . LEU B 1 86 ? 3.988 -12.422 -3.668 1 96.25 86 LEU B C 1
ATOM 2436 O O . LEU B 1 86 ? 3.07 -11.984 -4.363 1 96.25 86 LEU B O 1
ATOM 2440 N N . ARG B 1 87 ? 4.086 -12.172 -2.402 1 93.62 87 ARG B N 1
ATOM 2441 C CA . ARG B 1 87 ? 3.207 -11.195 -1.767 1 93.62 87 ARG B CA 1
ATOM 2442 C C . ARG B 1 87 ? 3.811 -9.789 -1.826 1 93.62 87 ARG B C 1
ATOM 2444 O O . ARG B 1 87 ? 4.895 -9.555 -1.292 1 93.62 87 ARG B O 1
ATOM 2451 N N . ILE B 1 88 ? 3.098 -8.914 -2.449 1 89.56 88 ILE B N 1
ATOM 2452 C CA . ILE B 1 88 ? 3.6 -7.555 -2.621 1 89.56 88 ILE B CA 1
ATOM 2453 C C . ILE B 1 88 ? 2.729 -6.578 -1.832 1 89.56 88 ILE B C 1
ATOM 2455 O O . ILE B 1 88 ? 1.577 -6.328 -2.199 1 89.56 88 ILE B O 1
ATOM 2459 N N . ALA B 1 89 ? 3.344 -6.035 -0.852 1 84.62 89 ALA B N 1
ATOM 2460 C CA . ALA B 1 89 ? 2.592 -5.145 0.029 1 84.62 89 ALA B CA 1
ATOM 2461 C C . ALA B 1 89 ? 2.881 -3.682 -0.295 1 84.62 89 ALA B C 1
ATOM 2463 O O . ALA B 1 89 ? 2.184 -2.783 0.181 1 84.62 89 ALA B O 1
ATOM 2464 N N . SER B 1 90 ? 3.859 -3.463 -1.134 1 79.81 90 SER B N 1
ATOM 2465 C CA . SER B 1 90 ? 4.207 -2.1 -1.527 1 79.81 90 SER B CA 1
ATOM 2466 C C . SER B 1 90 ? 3.408 -1.658 -2.75 1 79.81 90 SER B C 1
ATOM 2468 O O . SER B 1 90 ? 2.943 -2.492 -3.529 1 79.81 90 SER B O 1
ATOM 2470 N N . SER B 1 91 ? 3.33 -0.35 -2.816 1 74.5 91 SER B N 1
ATOM 2471 C CA . SER B 1 91 ? 2.824 0.152 -4.09 1 74.5 91 SER B CA 1
ATOM 2472 C C . SER B 1 91 ? 3.799 -0.139 -5.227 1 74.5 91 SER B C 1
ATOM 2474 O O . SER B 1 91 ? 5.008 -0.226 -5.008 1 74.5 91 SER B O 1
ATOM 2476 N N . ILE B 1 92 ? 3.287 -0.437 -6.348 1 69.38 92 ILE B N 1
ATOM 2477 C CA . ILE B 1 92 ? 4.168 -0.595 -7.5 1 69.38 92 ILE B CA 1
ATOM 2478 C C . ILE B 1 92 ? 4.746 0.76 -7.895 1 69.38 92 ILE B C 1
ATOM 2480 O O . ILE B 1 92 ? 4.051 1.776 -7.859 1 69.38 92 ILE B O 1
ATOM 2484 N N . PRO B 1 93 ? 6.004 0.66 -8.227 1 70.56 93 PRO B N 1
ATOM 2485 C CA . PRO B 1 93 ? 6.656 1.92 -8.602 1 70.56 93 PRO B CA 1
ATOM 2486 C C . PRO B 1 93 ? 5.957 2.623 -9.758 1 70.56 93 PRO B C 1
ATOM 2488 O O . PRO B 1 93 ? 5.449 1.964 -10.672 1 70.56 93 PRO B O 1
ATOM 2491 N N . LYS B 1 94 ? 6.012 3.881 -9.719 1 65.56 94 LYS B N 1
ATOM 2492 C CA . LYS B 1 94 ? 5.406 4.668 -10.781 1 65.56 94 LYS B CA 1
ATOM 2493 C C . LYS B 1 94 ? 6.402 4.934 -11.906 1 65.56 94 LYS B C 1
ATOM 2495 O O . LYS B 1 94 ? 6.012 5.133 -13.062 1 65.56 94 LYS B O 1
ATOM 2500 N N . GLN B 1 95 ? 7.633 4.883 -11.516 1 74.62 95 GLN B N 1
ATOM 2501 C CA . GLN B 1 95 ? 8.672 5.109 -12.508 1 74.62 95 GLN B CA 1
ATOM 2502 C C . GLN B 1 95 ? 8.891 3.867 -13.375 1 74.62 95 GLN B C 1
ATOM 2504 O O . GLN B 1 95 ? 9.18 2.787 -12.852 1 74.62 95 GLN B O 1
ATOM 2509 N N . LYS B 1 96 ? 8.867 4.113 -14.672 1 77.81 96 LYS B N 1
ATOM 2510 C CA . LYS B 1 96 ? 9.008 3.01 -15.617 1 77.81 96 LYS B CA 1
ATOM 2511 C C . LYS B 1 96 ? 10.336 2.281 -15.414 1 77.81 96 LYS B C 1
ATOM 2513 O O . LYS B 1 96 ? 10.406 1.057 -15.531 1 77.81 96 LYS B O 1
ATOM 2518 N N . ARG B 1 97 ? 11.328 3.039 -15.156 1 83.12 97 ARG B N 1
ATOM 2519 C CA . ARG B 1 97 ? 12.648 2.451 -14.953 1 83.12 97 ARG B CA 1
ATOM 2520 C C . ARG B 1 97 ? 12.648 1.496 -13.766 1 83.12 97 ARG B C 1
ATOM 2522 O O . ARG B 1 97 ? 13.211 0.405 -13.836 1 83.12 97 ARG B O 1
ATOM 2529 N N . LYS B 1 98 ? 12.055 1.849 -12.719 1 82.75 98 LYS B N 1
ATOM 2530 C CA . LYS B 1 98 ? 11.992 1.009 -11.523 1 82.75 98 LYS B CA 1
ATOM 2531 C C . LYS B 1 98 ? 11.156 -0.24 -11.773 1 82.75 98 LYS B C 1
ATOM 2533 O O . LYS B 1 98 ? 11.461 -1.315 -11.258 1 82.75 98 LYS B O 1
ATOM 2538 N N . ILE B 1 99 ? 10.109 -0.11 -12.578 1 86 99 ILE B N 1
ATOM 2539 C CA . ILE B 1 99 ? 9.273 -1.26 -12.922 1 86 99 ILE B CA 1
ATOM 2540 C C . ILE B 1 99 ? 10.094 -2.268 -13.727 1 86 99 ILE B C 1
ATOM 2542 O O . ILE B 1 99 ? 10.031 -3.473 -13.469 1 86 99 ILE B O 1
ATOM 2546 N N . LEU B 1 100 ? 10.805 -1.716 -14.672 1 89.19 100 LEU B N 1
ATOM 2547 C CA . LEU B 1 100 ? 11.656 -2.572 -15.492 1 89.19 100 LEU B CA 1
ATOM 2548 C C . LEU B 1 100 ? 12.688 -3.297 -14.633 1 89.19 100 LEU B C 1
ATOM 2550 O O . LEU B 1 100 ? 12.867 -4.512 -14.766 1 89.19 100 LEU B O 1
ATOM 2554 N N . GLU B 1 101 ? 13.32 -2.529 -13.734 1 90.56 101 GLU B N 1
ATOM 2555 C CA . GLU B 1 101 ? 14.336 -3.133 -12.875 1 90.56 101 GLU B CA 1
ATOM 2556 C C . GLU B 1 101 ? 13.711 -4.176 -11.945 1 90.56 101 GLU B C 1
ATOM 2558 O O . GLU B 1 101 ? 14.305 -5.234 -11.719 1 90.56 101 GLU B O 1
ATOM 2563 N N . PHE B 1 102 ? 12.578 -3.902 -11.422 1 90.94 102 PHE B N 1
ATOM 2564 C CA . PHE B 1 102 ? 11.875 -4.848 -10.562 1 90.94 102 PHE B CA 1
ATOM 2565 C C . PHE B 1 102 ? 11.523 -6.117 -11.336 1 90.94 102 PHE B C 1
ATOM 2567 O O . PHE B 1 102 ? 11.648 -7.227 -10.805 1 90.94 102 PHE B O 1
ATOM 2574 N N . SER B 1 103 ? 11.062 -6 -12.57 1 92.25 103 SER B N 1
ATOM 2575 C CA . SER B 1 103 ? 10.742 -7.156 -13.398 1 92.25 103 SER B CA 1
ATOM 2576 C C . SER B 1 103 ? 11.977 -8.023 -13.633 1 92.25 103 SER B C 1
ATOM 2578 O O . SER B 1 103 ? 11.883 -9.258 -13.641 1 92.25 103 SER B O 1
ATOM 2580 N N . LYS B 1 104 ? 13.117 -7.406 -13.844 1 94 104 LYS B N 1
ATOM 2581 C CA . LYS B 1 104 ? 14.359 -8.148 -14.008 1 94 104 LYS B CA 1
ATOM 2582 C C . LYS B 1 104 ? 14.711 -8.922 -12.742 1 94 104 LYS B C 1
ATOM 2584 O O . LYS B 1 104 ? 15.203 -10.055 -12.812 1 94 104 LYS B O 1
ATOM 2589 N N . GLU B 1 105 ? 14.461 -8.234 -11.633 1 93.88 105 GLU B N 1
ATOM 2590 C CA . GLU B 1 105 ? 14.711 -8.891 -10.352 1 93.88 105 GLU B CA 1
ATOM 2591 C C . GLU B 1 105 ? 13.859 -10.148 -10.195 1 93.88 105 GLU B C 1
ATOM 2593 O O . GLU B 1 105 ? 14.352 -11.188 -9.75 1 93.88 105 GLU B O 1
ATOM 2598 N N . ILE B 1 106 ? 12.633 -10.062 -10.547 1 94.5 106 ILE B N 1
ATOM 2599 C CA . ILE B 1 106 ? 11.719 -11.195 -10.453 1 94.5 106 ILE B CA 1
ATOM 2600 C C . ILE B 1 106 ? 12.18 -12.312 -11.391 1 94.5 106 ILE B C 1
ATOM 2602 O O . ILE B 1 106 ? 12.227 -13.477 -11 1 94.5 106 ILE B O 1
ATOM 2606 N N . ALA B 1 107 ? 12.555 -11.93 -12.57 1 95.62 107 ALA B N 1
ATOM 2607 C CA . ALA B 1 107 ? 12.984 -12.906 -13.57 1 95.62 107 ALA B CA 1
ATOM 2608 C C . ALA B 1 107 ? 14.258 -13.625 -13.117 1 95.62 107 ALA B C 1
ATOM 2610 O O . ALA B 1 107 ? 14.367 -14.852 -13.25 1 95.62 107 ALA B O 1
ATOM 2611 N N . HIS B 1 108 ? 15.172 -12.891 -12.625 1 95.25 108 HIS B N 1
ATOM 2612 C CA . HIS B 1 108 ? 16.406 -13.477 -12.133 1 95.25 108 HIS B CA 1
ATOM 2613 C C . HIS B 1 108 ? 16.156 -14.43 -10.977 1 95.25 108 HIS B C 1
ATOM 2615 O O . HIS B 1 108 ? 16.734 -15.516 -10.922 1 95.25 108 HIS B O 1
ATOM 2621 N N . PHE B 1 109 ? 15.336 -13.992 -10.102 1 96.44 109 PHE B N 1
ATOM 2622 C CA . PHE B 1 109 ? 14.945 -14.836 -8.977 1 96.44 109 PHE B CA 1
ATOM 2623 C C . PHE B 1 109 ? 14.344 -16.156 -9.461 1 96.44 109 PHE B C 1
ATOM 2625 O O . PHE B 1 109 ? 14.695 -17.219 -8.961 1 96.44 109 PHE B O 1
ATOM 2632 N N . ALA B 1 110 ? 13.422 -16.062 -10.375 1 96.75 110 ALA B N 1
ATOM 2633 C CA . ALA B 1 110 ? 12.773 -17.25 -10.93 1 96.75 110 ALA B CA 1
ATOM 2634 C C . ALA B 1 110 ? 13.805 -18.188 -11.547 1 96.75 110 ALA B C 1
ATOM 2636 O O . ALA B 1 110 ? 13.758 -19.406 -11.32 1 96.75 110 ALA B O 1
ATOM 2637 N N . GLN B 1 111 ? 14.719 -17.609 -12.234 1 95.75 111 GLN B N 1
ATOM 2638 C CA . GLN B 1 111 ? 15.75 -18.391 -12.906 1 95.75 111 GLN B CA 1
ATOM 2639 C C . GLN B 1 111 ? 16.688 -19.062 -11.898 1 95.75 111 GLN B C 1
ATOM 2641 O O . GLN B 1 111 ? 16.922 -20.266 -11.977 1 95.75 111 GLN B O 1
ATOM 2646 N N . GLU B 1 112 ? 17.156 -18.281 -10.977 1 95.31 112 GLU B N 1
ATOM 2647 C CA . GLU B 1 112 ? 18.109 -18.766 -9.992 1 95.31 112 GLU B CA 1
ATOM 2648 C C . GLU B 1 112 ? 17.516 -19.891 -9.141 1 95.31 112 GLU B C 1
ATOM 2650 O O . GLU B 1 112 ? 18.234 -20.781 -8.711 1 95.31 112 GLU B O 1
ATOM 2655 N N . ASN B 1 113 ? 16.266 -19.875 -8.961 1 96.31 113 ASN B N 1
ATOM 2656 C CA . ASN B 1 113 ? 15.617 -20.844 -8.078 1 96.31 113 ASN B CA 1
ATOM 2657 C C . ASN B 1 113 ? 14.898 -21.938 -8.867 1 96.31 113 ASN B C 1
ATOM 2659 O O . ASN B 1 113 ? 14.133 -22.719 -8.305 1 96.31 113 ASN B O 1
ATOM 2663 N N . LYS B 1 114 ? 15.055 -21.922 -10.195 1 97 114 LYS B N 1
ATOM 2664 C CA . LYS B 1 114 ? 14.555 -22.953 -11.102 1 97 114 LYS B CA 1
ATOM 2665 C C . LYS B 1 114 ? 13.039 -23.062 -11.023 1 97 114 LYS B C 1
ATOM 2667 O O . LYS B 1 114 ? 12.5 -24.172 -10.922 1 97 114 LYS B O 1
ATOM 2672 N N . ILE B 1 115 ? 12.398 -21.953 -11 1 97.19 115 ILE B N 1
ATOM 2673 C CA . ILE B 1 115 ? 10.945 -21.859 -11.078 1 97.19 115 ILE B CA 1
ATOM 2674 C C . ILE B 1 115 ? 10.469 -22.375 -12.438 1 97.19 115 ILE B C 1
ATOM 2676 O O . ILE B 1 115 ? 11.07 -22.062 -13.469 1 97.19 115 ILE B O 1
ATOM 2680 N N . LYS B 1 116 ? 9.461 -23.125 -12.367 1 94.44 116 LYS B N 1
ATOM 2681 C CA . LYS B 1 116 ? 8.953 -23.766 -13.578 1 94.44 116 LYS B CA 1
ATOM 2682 C C . LYS B 1 116 ? 8.25 -22.766 -14.484 1 94.44 116 LYS B C 1
ATOM 2684 O O . LYS B 1 116 ? 8.523 -22.719 -15.688 1 94.44 116 LYS B O 1
ATOM 2689 N N . ASP B 1 117 ? 7.297 -22.078 -13.969 1 96.81 117 ASP B N 1
ATOM 2690 C CA . ASP B 1 117 ? 6.465 -21.125 -14.688 1 96.81 117 ASP B CA 1
ATOM 2691 C C . ASP B 1 117 ? 6.102 -19.938 -13.797 1 96.81 117 ASP B C 1
ATOM 2693 O O . ASP B 1 117 ? 6.09 -20.047 -12.57 1 96.81 117 ASP B O 1
ATOM 2697 N N . VAL B 1 118 ? 5.844 -18.812 -14.453 1 97.56 118 VAL B N 1
ATOM 2698 C CA . VAL B 1 118 ? 5.352 -17.641 -13.75 1 97.56 118 VAL B CA 1
ATOM 2699 C C . VAL B 1 118 ? 3.908 -17.359 -14.156 1 97.56 118 VAL B C 1
ATOM 2701 O O . VAL B 1 118 ? 3.596 -17.281 -15.344 1 97.56 118 VAL B O 1
ATOM 2704 N N . LEU B 1 119 ? 3.062 -17.297 -13.195 1 97.06 119 LEU B N 1
ATOM 2705 C CA . LEU B 1 119 ? 1.662 -16.938 -13.422 1 97.06 119 LEU B CA 1
ATOM 2706 C C . LEU B 1 119 ? 1.36 -15.539 -12.891 1 97.06 119 LEU B C 1
ATOM 2708 O O . LEU B 1 119 ? 1.355 -15.32 -11.68 1 97.06 119 LEU B O 1
ATOM 2712 N N . PHE B 1 120 ? 1.082 -14.656 -13.805 1 94.25 120 PHE B N 1
ATOM 2713 C CA . PHE B 1 120 ? 0.667 -13.297 -13.477 1 94.25 120 PHE B CA 1
ATOM 2714 C C . PHE B 1 120 ? -0.836 -13.234 -13.234 1 94.25 120 PHE B C 1
ATOM 2716 O O . PHE B 1 120 ? -1.621 -13.711 -14.055 1 94.25 120 PHE B O 1
ATOM 2723 N N . VAL B 1 121 ? -1.213 -12.672 -12.078 1 93.5 121 VAL B N 1
ATOM 2724 C CA . VAL B 1 121 ? -2.635 -12.586 -11.766 1 93.5 121 VAL B CA 1
ATOM 2725 C C . VAL B 1 121 ? -3.066 -11.125 -11.711 1 93.5 121 VAL B C 1
ATOM 2727 O O . VAL B 1 121 ? -2.42 -10.305 -11.047 1 93.5 121 VAL B O 1
ATOM 2730 N N . ARG B 1 122 ? -4.25 -10.859 -12.32 1 87.56 122 ARG B N 1
ATOM 2731 C CA . ARG B 1 122 ? -4.695 -9.477 -12.406 1 87.56 122 ARG B CA 1
ATOM 2732 C C . ARG B 1 122 ? -6.219 -9.391 -12.461 1 87.56 122 ARG B C 1
ATOM 2734 O O . ARG B 1 122 ? -6.859 -10.18 -13.164 1 87.56 122 ARG B O 1
ATOM 2741 N N . THR B 1 123 ? -6.703 -8.453 -11.703 1 83.94 123 THR B N 1
ATOM 2742 C CA . THR B 1 123 ? -8.109 -8.102 -11.875 1 83.94 123 THR B CA 1
ATOM 2743 C C . THR B 1 123 ? -8.25 -6.922 -12.828 1 83.94 123 THR B C 1
ATOM 2745 O O . THR B 1 123 ? -7.426 -6.008 -12.836 1 83.94 123 THR B O 1
ATOM 2748 N N . VAL B 1 124 ? -9.258 -6.969 -13.617 1 78.88 124 VAL B N 1
ATOM 2749 C CA . VAL B 1 124 ? -9.531 -5.922 -14.594 1 78.88 124 VAL B CA 1
ATOM 2750 C C . VAL B 1 124 ? -10.891 -5.289 -14.312 1 78.88 124 VAL B C 1
ATOM 2752 O O . VAL B 1 124 ? -11.883 -5.996 -14.117 1 78.88 124 VAL B O 1
ATOM 2755 N N . SER B 1 125 ? -10.852 -3.943 -14.141 1 70.62 125 SER B N 1
ATOM 2756 C CA . SER B 1 125 ? -12.125 -3.264 -13.945 1 70.62 125 SER B CA 1
ATOM 2757 C C . SER B 1 125 ? -12.953 -3.277 -15.227 1 70.62 125 SER B C 1
ATOM 2759 O O . SER B 1 125 ? -12.438 -3.004 -16.312 1 70.62 125 SER B O 1
ATOM 2761 N N . SER B 1 126 ? -14.148 -3.562 -15.031 1 62.69 126 SER B N 1
ATOM 2762 C CA . SER B 1 126 ? -15.07 -3.652 -16.172 1 62.69 126 SER B CA 1
ATOM 2763 C C . SER B 1 126 ? -15.258 -2.293 -16.828 1 62.69 126 SER B C 1
ATOM 2765 O O . SER B 1 126 ? -15.641 -2.217 -18 1 62.69 126 SER B O 1
ATOM 2767 N N . VAL B 1 127 ? -15.023 -1.305 -16.062 1 60.44 127 VAL B N 1
ATOM 2768 C CA . VAL B 1 127 ? -15.258 0.027 -16.609 1 60.44 127 VAL B CA 1
ATOM 2769 C C . VAL B 1 127 ? -14.32 0.274 -17.781 1 60.44 127 VAL B C 1
ATOM 2771 O O . VAL B 1 127 ? -14.625 1.081 -18.672 1 60.44 127 VAL B O 1
ATOM 2774 N N . PHE B 1 128 ? -13.312 -0.425 -17.781 1 57.59 128 PHE B N 1
ATOM 2775 C CA . PHE B 1 128 ? -12.312 -0.189 -18.812 1 57.59 128 PHE B CA 1
ATOM 2776 C C . PHE B 1 128 ? -12.492 -1.16 -19.984 1 57.59 128 PHE B C 1
ATOM 2778 O O . PHE B 1 128 ? -11.758 -1.104 -20.969 1 57.59 128 PHE B O 1
ATOM 2785 N N . CYS B 1 129 ? -13.391 -2 -19.797 1 55.25 129 CYS B N 1
ATOM 2786 C CA . CYS B 1 129 ? -13.492 -3.047 -20.812 1 55.25 129 CYS B CA 1
ATOM 2787 C C . CYS B 1 129 ? -14.539 -2.691 -21.859 1 55.25 129 CYS B C 1
ATOM 2789 O O . CYS B 1 129 ? -15.523 -2.02 -21.562 1 55.25 129 CYS B O 1
ATOM 2791 N N . LEU B 1 130 ? -14.109 -2.932 -23.094 1 53.66 130 LEU B N 1
ATOM 2792 C CA . LEU B 1 130 ? -15.102 -2.893 -24.172 1 53.66 130 LEU B CA 1
ATOM 2793 C C . LEU B 1 130 ? -16.203 -3.928 -23.938 1 53.66 130 LEU B C 1
ATOM 2795 O O . LEU B 1 130 ? -15.961 -4.957 -23.297 1 53.66 130 LEU B O 1
ATOM 2799 N N . GLU B 1 131 ? -17.359 -3.514 -24.281 1 52.44 131 GLU B N 1
ATOM 2800 C CA . GLU B 1 131 ? -18.547 -4.359 -24.188 1 52.44 131 GLU B CA 1
ATOM 2801 C C . GLU B 1 131 ? -18.234 -5.789 -24.625 1 52.44 131 GLU B C 1
ATOM 2803 O O . GLU B 1 131 ? -18.703 -6.746 -24 1 52.44 131 GLU B O 1
ATOM 2808 N N . GLN B 1 132 ? -17.688 -5.965 -25.766 1 53.25 132 GLN B N 1
ATOM 2809 C CA . GLN B 1 132 ? -17.438 -7.281 -26.344 1 53.25 132 GLN B CA 1
ATOM 2810 C C . GLN B 1 132 ? -16.594 -8.141 -25.422 1 53.25 132 GLN B C 1
ATOM 2812 O O . GLN B 1 132 ? -16.703 -9.367 -25.422 1 53.25 132 GLN B O 1
ATOM 2817 N N . GLN B 1 133 ? -15.734 -7.449 -24.844 1 54.44 133 GLN B N 1
ATOM 2818 C CA . GLN B 1 133 ? -14.844 -8.188 -23.953 1 54.44 133 GLN B CA 1
ATOM 2819 C C . GLN B 1 133 ? -15.578 -8.656 -22.703 1 54.44 133 GLN B C 1
ATOM 2821 O O . GLN B 1 133 ? -15.211 -9.672 -22.094 1 54.44 133 GLN B O 1
ATOM 2826 N N . ILE B 1 134 ? -16.594 -7.766 -22.516 1 52.53 134 ILE B N 1
ATOM 2827 C CA . ILE B 1 134 ? -17.406 -8.078 -21.344 1 52.53 134 ILE B CA 1
ATOM 2828 C C . ILE B 1 134 ? -18.453 -9.133 -21.703 1 52.53 134 ILE B C 1
ATOM 2830 O O . ILE B 1 134 ? -19.359 -9.414 -20.906 1 52.53 134 ILE B O 1
ATOM 2834 N N . ARG B 1 135 ? -18.469 -9.523 -23.016 1 47.66 135 ARG B N 1
ATOM 2835 C CA . ARG B 1 135 ? -19.609 -10.289 -23.516 1 47.66 135 ARG B CA 1
ATOM 2836 C C . ARG B 1 135 ? -20.281 -11.07 -22.391 1 47.66 135 ARG B C 1
ATOM 2838 O O . ARG B 1 135 ? -21.5 -11.273 -22.406 1 47.66 135 ARG B O 1
ATOM 2845 N N . ASP B 1 136 ? -19.562 -12.273 -21.969 1 50.59 136 ASP B N 1
ATOM 2846 C CA . ASP B 1 136 ? -20.312 -13.078 -21 1 50.59 136 ASP B CA 1
ATOM 2847 C C . ASP B 1 136 ? -20.188 -12.484 -19.594 1 50.59 136 ASP B C 1
ATOM 2849 O O . ASP B 1 136 ? -19.078 -12.195 -19.125 1 50.59 136 ASP B O 1
ATOM 2853 N N . TRP B 1 137 ? -21.031 -11.859 -18.922 1 47.81 137 TRP B N 1
ATOM 2854 C CA . TRP B 1 137 ? -21.25 -10.758 -17.984 1 47.81 137 TRP B CA 1
ATOM 2855 C C . TRP B 1 137 ? -20.047 -10.586 -17.062 1 47.81 137 TRP B C 1
ATOM 2857 O O . TRP B 1 137 ? -19.156 -11.438 -17.016 1 47.81 137 TRP B O 1
ATOM 2867 N N . PRO B 1 138 ? -20.406 -10.406 -15.75 1 52.88 138 PRO B N 1
ATOM 2868 C CA . PRO B 1 138 ? -19.875 -10.094 -14.414 1 52.88 138 PRO B CA 1
ATOM 2869 C C . PRO B 1 138 ? -18.891 -11.148 -13.914 1 52.88 138 PRO B C 1
ATOM 2871 O O . PRO B 1 138 ? -19.234 -12.336 -13.852 1 52.88 138 PRO B O 1
ATOM 2874 N N . PHE B 1 139 ? -17.703 -11.094 -13.742 1 63.94 139 PHE B N 1
ATOM 2875 C CA . PHE B 1 139 ? -16.734 -11.984 -13.133 1 63.94 139 PHE B CA 1
ATOM 2876 C C . PHE B 1 139 ? -16.062 -12.859 -14.18 1 63.94 139 PHE B C 1
ATOM 2878 O O . PHE B 1 139 ? -15.797 -14.039 -13.945 1 63.94 139 PHE B O 1
ATOM 2885 N N . ALA B 1 140 ? -15.93 -12.352 -15.367 1 77.25 140 ALA B N 1
ATOM 2886 C CA . ALA B 1 140 ? -15.273 -13.117 -16.422 1 77.25 140 ALA B CA 1
ATOM 2887 C C . ALA B 1 140 ? -13.828 -13.438 -16.062 1 77.25 140 ALA B C 1
ATOM 2889 O O . ALA B 1 140 ? -13.125 -12.594 -15.492 1 77.25 140 ALA B O 1
ATOM 2890 N N . LEU B 1 141 ? -13.492 -14.773 -16.281 1 85.88 141 LEU B N 1
ATOM 2891 C CA . LEU B 1 141 ? -12.141 -15.273 -16.078 1 85.88 141 LEU B CA 1
ATOM 2892 C C . LEU B 1 141 ? -11.469 -15.578 -17.406 1 85.88 141 LEU B C 1
ATOM 2894 O O . LEU B 1 141 ? -12.039 -16.281 -18.25 1 85.88 141 LEU B O 1
ATOM 2898 N N . ARG B 1 142 ? -10.273 -15.008 -17.594 1 85.06 142 ARG B N 1
ATOM 2899 C CA . ARG B 1 142 ? -9.508 -15.258 -18.812 1 85.06 142 ARG B CA 1
ATOM 2900 C C . ARG B 1 142 ? -8.055 -15.594 -18.484 1 85.06 142 ARG B C 1
ATOM 2902 O O . ARG B 1 142 ? -7.523 -15.156 -17.469 1 85.06 142 ARG B O 1
ATOM 2909 N N . ALA B 1 143 ? -7.52 -16.453 -19.375 1 89.88 143 ALA B N 1
ATOM 2910 C CA . ALA B 1 143 ? -6.125 -16.828 -19.141 1 89.88 143 ALA B CA 1
ATOM 2911 C C . ALA B 1 143 ? -5.352 -16.906 -20.453 1 89.88 143 ALA B C 1
ATOM 2913 O O . ALA B 1 143 ? -5.945 -17.031 -21.531 1 89.88 143 ALA B O 1
ATOM 2914 N N . THR B 1 144 ? -4.059 -16.703 -20.344 1 89.81 144 THR B N 1
ATOM 2915 C CA . THR B 1 144 ? -3.152 -16.828 -21.484 1 89.81 144 THR B CA 1
ATOM 2916 C C . THR B 1 144 ? -1.866 -17.547 -21.062 1 89.81 144 THR B C 1
ATOM 2918 O O . THR B 1 144 ? -1.584 -17.688 -19.875 1 89.81 144 THR B O 1
ATOM 2921 N N . GLY B 1 145 ? -1.142 -18.125 -22.125 1 90.94 145 GLY B N 1
ATOM 2922 C CA . GLY B 1 145 ? 0.125 -18.781 -21.859 1 90.94 145 GLY B CA 1
ATOM 2923 C C . GLY B 1 145 ? -0.02 -20.281 -21.625 1 90.94 145 GLY B C 1
ATOM 2924 O O . GLY B 1 145 ? -1.108 -20.828 -21.781 1 90.94 145 GLY B O 1
ATOM 2925 N N . LYS B 1 146 ? 1.067 -20.906 -21.188 1 92.12 146 LYS B N 1
ATOM 2926 C CA . LYS B 1 146 ? 1.156 -22.359 -21.062 1 92.12 146 LYS B CA 1
ATOM 2927 C C . LYS B 1 146 ? 0.262 -22.859 -19.938 1 92.12 146 LYS B C 1
ATOM 2929 O O . LYS B 1 146 ? -0.191 -24.016 -19.969 1 92.12 146 LYS B O 1
ATOM 2934 N N . LEU B 1 147 ? -0.048 -22.031 -18.969 1 94.69 147 LEU B N 1
ATOM 2935 C CA . LEU B 1 147 ? -0.799 -22.469 -17.797 1 94.69 147 LEU B CA 1
ATOM 2936 C C . LEU B 1 147 ? -2.299 -22.312 -18.016 1 94.69 147 LEU B C 1
ATOM 2938 O O . LEU B 1 147 ? -3.105 -22.797 -17.219 1 94.69 147 LEU B O 1
ATOM 2942 N N . ALA B 1 148 ? -2.73 -21.688 -19.047 1 91.44 148 ALA B N 1
ATOM 2943 C CA . ALA B 1 148 ? -4.133 -21.359 -19.297 1 91.44 148 ALA B CA 1
ATOM 2944 C C . ALA B 1 148 ? -4.996 -22.625 -19.266 1 91.44 148 ALA B C 1
ATOM 2946 O O . ALA B 1 148 ? -6.039 -22.656 -18.609 1 91.44 148 ALA B O 1
ATOM 2947 N N . PRO B 1 149 ? -4.602 -23.734 -19.922 1 90.75 149 PRO B N 1
ATOM 2948 C CA . PRO B 1 149 ? -5.426 -24.938 -19.875 1 90.75 149 PRO B CA 1
ATOM 2949 C C . PRO B 1 149 ? -5.551 -25.5 -18.453 1 90.75 149 PRO B C 1
ATOM 2951 O O . PRO B 1 149 ? -6.602 -26.047 -18.094 1 90.75 149 PRO B O 1
ATOM 2954 N N . LYS B 1 150 ? -4.512 -25.375 -17.734 1 91.56 150 LYS B N 1
ATOM 2955 C CA . LYS B 1 150 ? -4.504 -25.891 -16.375 1 91.56 150 LYS B CA 1
ATOM 2956 C C . LYS B 1 150 ? -5.488 -25.125 -15.484 1 91.56 150 LYS B C 1
ATOM 2958 O O . LYS B 1 150 ? -6.145 -25.719 -14.625 1 91.56 150 LYS B O 1
ATOM 2963 N N . ILE B 1 151 ? -5.559 -23.812 -15.609 1 91.94 151 ILE B N 1
ATOM 2964 C CA . ILE B 1 151 ? -6.387 -23 -14.727 1 91.94 151 I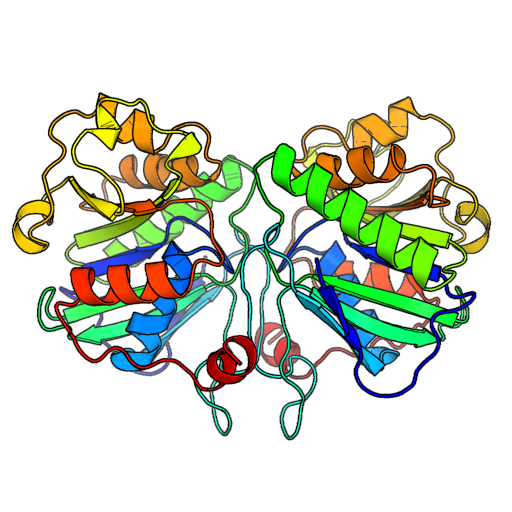LE B CA 1
ATOM 2965 C C . ILE B 1 151 ? -7.832 -23.031 -15.203 1 91.94 151 ILE B C 1
ATOM 2967 O O . ILE B 1 151 ? -8.727 -22.516 -14.523 1 91.94 151 ILE B O 1
ATOM 2971 N N . LYS B 1 152 ? -8.156 -23.594 -16.297 1 85.81 152 LYS B N 1
ATOM 2972 C CA . LYS B 1 152 ? -9.492 -23.828 -16.812 1 85.81 152 LYS B CA 1
ATOM 2973 C C . LYS B 1 152 ? -10.25 -22.516 -17 1 85.81 152 LYS B C 1
ATOM 2975 O O . LYS B 1 152 ? -11.438 -22.422 -16.672 1 85.81 152 LYS B O 1
ATOM 2980 N N . PHE B 1 153 ? -9.508 -21.438 -17.219 1 87.19 153 PHE B N 1
ATOM 2981 C CA . PHE B 1 153 ? -10.117 -20.172 -17.594 1 87.19 153 PHE B CA 1
ATOM 2982 C C . PHE B 1 153 ? -10.289 -20.094 -19.109 1 87.19 153 PHE B C 1
ATOM 2984 O O . PHE B 1 153 ? -9.625 -20.812 -19.859 1 87.19 153 PHE B O 1
ATOM 2991 N N . ASN B 1 154 ? -11.273 -19.219 -19.453 1 84.75 154 ASN B N 1
ATOM 2992 C CA . ASN B 1 154 ? -11.367 -18.984 -20.891 1 84.75 154 ASN B CA 1
ATOM 2993 C C . ASN B 1 154 ? -10.078 -18.406 -21.453 1 84.75 154 ASN B C 1
ATOM 2995 O O . ASN B 1 154 ? -9.531 -17.438 -20.906 1 84.75 154 ASN B O 1
ATOM 2999 N N . GLN B 1 155 ? -9.641 -18.984 -22.516 1 82.88 155 GLN B N 1
ATOM 3000 C CA . GLN B 1 155 ? -8.328 -18.609 -23.047 1 82.88 155 GLN B CA 1
ATOM 3001 C C . GLN B 1 155 ? -8.43 -17.375 -23.938 1 82.88 155 GLN B C 1
ATOM 3003 O O . GLN B 1 155 ? -9.383 -17.234 -24.703 1 82.88 155 GLN B O 1
ATOM 3008 N N . ILE B 1 156 ? -7.484 -16.516 -23.641 1 79.38 156 ILE B N 1
ATOM 3009 C CA . ILE B 1 156 ? -7.301 -15.383 -24.547 1 79.38 156 ILE B CA 1
ATOM 3010 C C . ILE B 1 156 ? -6.328 -15.758 -25.656 1 79.38 156 ILE B C 1
ATOM 3012 O O . ILE B 1 156 ? -5.188 -16.141 -25.391 1 79.38 156 ILE B O 1
ATOM 3016 N N . GLU B 1 157 ? -6.812 -15.68 -26.797 1 69.44 157 GLU B N 1
ATOM 3017 C CA . GLU B 1 157 ? -5.977 -16.094 -27.922 1 69.44 157 GLU B CA 1
ATOM 3018 C C . GLU B 1 157 ? -5.293 -14.891 -28.562 1 69.44 157 GLU B C 1
ATOM 3020 O O . GLU B 1 157 ? -4.215 -15.023 -29.156 1 69.44 157 GLU B O 1
ATOM 3025 N N . ASP B 1 158 ? -5.852 -13.734 -28.344 1 72.94 158 ASP B N 1
ATOM 3026 C CA . ASP B 1 158 ? -5.387 -12.547 -29.062 1 72.94 158 ASP B CA 1
ATOM 3027 C C . ASP B 1 158 ? -4.555 -11.648 -28.156 1 72.94 158 ASP B C 1
ATOM 3029 O O . ASP B 1 158 ? -5.035 -11.18 -27.125 1 72.94 158 ASP B O 1
ATOM 3033 N N . TYR B 1 159 ? -3.363 -11.445 -28.641 1 69.31 159 TYR B N 1
ATOM 3034 C CA . TYR B 1 159 ? -2.445 -10.562 -27.922 1 69.31 159 TYR B CA 1
ATOM 3035 C C . TYR B 1 159 ? -3.047 -9.18 -27.75 1 69.31 159 TYR B C 1
ATOM 3037 O O . TYR B 1 159 ? -2.869 -8.547 -26.703 1 69.31 159 TYR B O 1
ATOM 3045 N N . THR B 1 160 ? -3.697 -8.789 -28.719 1 70.75 160 THR B N 1
ATOM 3046 C CA . THR B 1 160 ? -4.312 -7.465 -28.672 1 70.75 160 THR B CA 1
ATOM 3047 C C . THR B 1 160 ? -5.34 -7.379 -27.562 1 70.75 160 THR B C 1
ATOM 3049 O O . THR B 1 160 ? -5.48 -6.336 -26.906 1 70.75 160 THR B O 1
ATOM 3052 N N . GLU B 1 161 ? -5.969 -8.508 -27.391 1 71.44 161 GLU B N 1
ATOM 3053 C CA . GLU B 1 161 ? -6.953 -8.547 -26.312 1 71.44 161 GLU B CA 1
ATOM 3054 C C . GLU B 1 161 ? -6.281 -8.453 -24.953 1 71.44 161 GLU B C 1
ATOM 3056 O O . GLU B 1 161 ? -6.781 -7.777 -24.047 1 71.44 161 GLU B O 1
ATOM 3061 N N . VAL B 1 162 ? -5.18 -9.125 -24.844 1 68.12 162 VAL B N 1
ATOM 3062 C CA . VAL B 1 162 ? -4.418 -9.086 -23.609 1 68.12 162 VAL B CA 1
ATOM 3063 C C . VAL B 1 162 ? -3.961 -7.656 -23.328 1 68.12 162 VAL B C 1
ATOM 3065 O O . VAL B 1 162 ? -4.102 -7.156 -22.203 1 68.12 162 VAL B O 1
ATOM 3068 N N . GLN B 1 163 ? -3.492 -6.988 -24.359 1 71.69 163 GLN B N 1
ATOM 3069 C CA . GLN B 1 163 ? -2.996 -5.625 -24.203 1 71.69 163 GLN B CA 1
ATOM 3070 C C . GLN B 1 163 ? -4.121 -4.668 -23.828 1 71.69 163 GLN B C 1
ATOM 3072 O O . GLN B 1 163 ? -3.914 -3.742 -23.031 1 71.69 163 GLN B O 1
ATOM 3077 N N . ALA B 1 164 ? -5.184 -4.934 -24.375 1 70 164 ALA B N 1
ATOM 3078 C CA . ALA B 1 164 ? -6.34 -4.105 -24.047 1 70 164 ALA B CA 1
ATOM 3079 C C . ALA B 1 164 ? -6.719 -4.246 -22.578 1 70 164 ALA B C 1
ATOM 3081 O O . ALA B 1 164 ? -7.109 -3.268 -21.938 1 70 164 ALA B O 1
ATOM 3082 N N . MET B 1 165 ? -6.52 -5.488 -22.188 1 68.75 165 MET B N 1
ATOM 3083 C CA . MET B 1 165 ? -6.852 -5.762 -20.781 1 68.75 165 MET B CA 1
ATOM 3084 C C . MET B 1 165 ? -5.84 -5.102 -19.844 1 68.75 165 MET B C 1
ATOM 3086 O O . MET B 1 165 ? -6.18 -4.738 -18.719 1 68.75 165 MET B O 1
ATOM 3090 N N . LEU B 1 166 ? -4.68 -4.988 -20.422 1 68.38 166 LEU B N 1
ATOM 3091 C CA . LEU B 1 166 ? -3.588 -4.449 -19.609 1 68.38 166 LEU B CA 1
ATOM 3092 C C . LEU B 1 166 ? -3.525 -2.928 -19.734 1 68.38 166 LEU B C 1
ATOM 3094 O O . LEU B 1 166 ? -2.807 -2.271 -18.969 1 68.38 166 LEU B O 1
ATOM 3098 N N . LYS B 1 167 ? -4.398 -2.436 -20.672 1 60.41 167 LYS B N 1
ATOM 3099 C CA . LYS B 1 167 ? -4.34 -1.017 -21.016 1 60.41 167 LYS B CA 1
ATOM 3100 C C . LYS B 1 167 ? -4.805 -0.15 -19.844 1 60.41 167 LYS B C 1
ATOM 3102 O O . LYS B 1 167 ? -5.695 -0.547 -19.094 1 60.41 167 LYS B O 1
ATOM 3107 N N . ASN B 1 168 ? -4.133 1.006 -19.734 1 51.31 168 ASN B N 1
ATOM 3108 C CA . ASN B 1 168 ? -4.469 2.166 -18.922 1 51.31 168 ASN B CA 1
ATOM 3109 C C . ASN B 1 168 ? -4.129 1.934 -17.453 1 51.31 168 ASN B C 1
ATOM 3111 O O . ASN B 1 168 ? -4.711 2.562 -16.562 1 51.31 168 ASN B O 1
ATOM 3115 N N . THR B 1 169 ? -3.443 0.754 -17.344 1 50.75 169 THR B N 1
ATOM 3116 C CA . THR B 1 169 ? -3.176 0.613 -15.914 1 50.75 169 THR B CA 1
ATOM 3117 C C . THR B 1 169 ? -1.676 0.661 -15.641 1 50.75 169 THR B C 1
ATOM 3119 O O . THR B 1 169 ? -0.869 0.313 -16.5 1 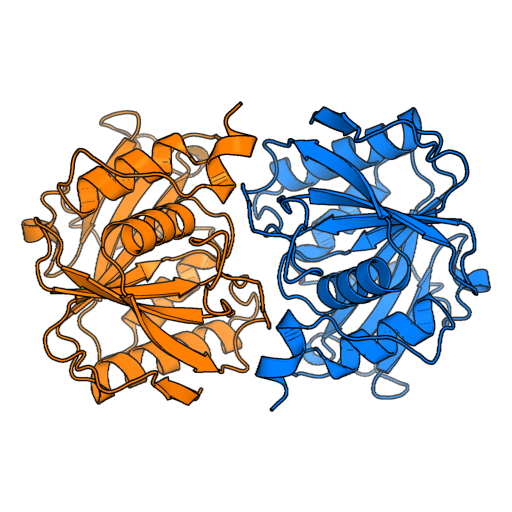50.75 169 THR B O 1
ATOM 3122 N N . VAL B 1 170 ? -1.23 1.578 -14.836 1 48.62 170 VAL B N 1
ATOM 3123 C CA . VAL B 1 170 ? 0.146 1.601 -14.352 1 48.62 170 VAL B CA 1
ATOM 3124 C C . VAL B 1 170 ? 0.675 0.173 -14.234 1 48.62 170 VAL B C 1
ATOM 3126 O O . VAL B 1 170 ? 1.836 -0.094 -14.547 1 48.62 170 VAL B O 1
ATOM 3129 N N . PHE B 1 171 ? -0.24 -0.763 -14.109 1 52.06 171 PHE B N 1
ATOM 3130 C CA . PHE B 1 171 ? 0.195 -2.102 -13.727 1 52.06 171 PHE B CA 1
ATOM 3131 C C . PHE B 1 171 ? 0.287 -3.008 -14.945 1 52.06 171 PHE B C 1
ATOM 3133 O O . PHE B 1 171 ? 0.863 -4.098 -14.875 1 52.06 171 PHE B O 1
ATOM 3140 N N . GLY B 1 172 ? -0.196 -2.406 -15.945 1 60.12 172 GLY B N 1
ATOM 3141 C CA . GLY B 1 172 ? 0.101 -3.076 -17.203 1 60.12 172 GLY B CA 1
ATOM 3142 C C . GLY B 1 172 ? 1.578 -3.064 -17.547 1 60.12 172 GLY B C 1
ATOM 3143 O O . GLY B 1 172 ? 2.074 -3.984 -18.203 1 60.12 172 GLY B O 1
ATOM 3144 N N . ASP B 1 173 ? 2.219 -2.299 -16.75 1 76.25 173 ASP B N 1
ATOM 3145 C CA . ASP B 1 173 ? 3.631 -2.119 -17.078 1 76.25 173 ASP B CA 1
ATOM 3146 C C . ASP B 1 173 ? 4.469 -3.277 -16.547 1 76.25 173 ASP B C 1
ATOM 3148 O O . ASP B 1 173 ? 5.402 -3.734 -17.203 1 76.25 173 ASP B O 1
ATOM 3152 N N . LEU B 1 174 ? 4.016 -3.824 -15.398 1 84.75 174 LEU B N 1
ATOM 3153 C CA . LEU B 1 174 ? 4.797 -4.93 -14.859 1 84.75 174 LEU B CA 1
ATOM 3154 C C . LEU B 1 174 ? 4.684 -6.164 -15.75 1 84.75 174 LEU B C 1
ATOM 3156 O O . LEU B 1 174 ? 5.684 -6.836 -16.016 1 84.75 174 LEU B O 1
ATOM 3160 N N . TYR B 1 175 ? 3.502 -6.391 -16.203 1 86.94 175 TYR B N 1
ATOM 3161 C CA . TYR B 1 175 ? 3.297 -7.516 -17.109 1 86.94 175 TYR B CA 1
ATOM 3162 C C . TYR B 1 175 ? 4.133 -7.367 -18.375 1 86.94 175 TYR B C 1
ATOM 3164 O O . TYR B 1 175 ? 4.797 -8.312 -18.797 1 86.94 175 TYR B O 1
ATOM 3172 N N . ASN B 1 176 ? 4.059 -6.199 -18.922 1 86 176 ASN B N 1
ATOM 3173 C CA . ASN B 1 176 ? 4.793 -5.934 -20.141 1 86 176 ASN B CA 1
ATOM 3174 C C . ASN B 1 176 ? 6.297 -6.098 -19.938 1 86 176 ASN B C 1
ATOM 3176 O O . ASN B 1 176 ? 6.992 -6.609 -20.828 1 86 176 ASN B O 1
ATOM 3180 N N . CYS B 1 177 ? 6.738 -5.684 -18.859 1 88.56 177 CYS B N 1
ATOM 3181 C CA . CYS B 1 177 ? 8.156 -5.809 -18.547 1 88.56 177 CYS B CA 1
ATOM 3182 C C . CYS B 1 177 ? 8.539 -7.266 -18.312 1 88.56 177 CYS B C 1
ATOM 3184 O O . CYS B 1 177 ? 9.602 -7.711 -18.75 1 88.56 177 CYS B O 1
ATOM 3186 N N . LEU B 1 178 ? 7.68 -8 -17.672 1 90.56 178 LEU B N 1
ATOM 3187 C CA . LEU B 1 178 ? 7.934 -9.414 -17.406 1 90.56 178 LEU B CA 1
ATOM 3188 C C . LEU B 1 178 ? 7.957 -10.203 -18.719 1 90.56 178 LEU B C 1
ATOM 3190 O O . LEU B 1 178 ? 8.758 -11.125 -18.875 1 90.56 178 LEU B O 1
ATOM 3194 N N . GLN B 1 179 ? 7.113 -9.812 -19.562 1 88.75 179 GLN B N 1
ATOM 3195 C CA . GLN B 1 179 ? 7.02 -10.477 -20.859 1 88.75 179 GLN B CA 1
ATOM 3196 C C . GLN B 1 179 ? 8.328 -10.367 -21.641 1 88.75 179 GLN B C 1
ATOM 3198 O O . GLN B 1 179 ? 8.648 -11.234 -22.453 1 88.75 179 GLN B O 1
ATOM 3203 N N . LYS B 1 180 ? 9.062 -9.391 -21.375 1 90.31 180 LYS B N 1
ATOM 3204 C CA . LYS B 1 180 ? 10.305 -9.133 -22.094 1 90.31 180 LYS B CA 1
ATOM 3205 C C . LYS B 1 180 ? 11.461 -9.938 -21.5 1 90.31 180 LYS B C 1
ATOM 3207 O O . LYS B 1 180 ? 12.555 -9.969 -22.062 1 90.31 180 LYS B O 1
ATOM 3212 N N . GLN B 1 181 ? 11.211 -10.547 -20.375 1 92.94 181 GLN B N 1
ATOM 3213 C CA . GLN B 1 181 ? 12.266 -11.305 -19.719 1 92.94 181 GLN B CA 1
ATOM 3214 C C . GLN B 1 181 ? 12.336 -12.734 -20.25 1 92.94 181 GLN B C 1
ATOM 3216 O O . GLN B 1 181 ? 11.445 -13.547 -20 1 92.94 181 GLN B O 1
ATOM 3221 N N . PRO B 1 182 ? 13.406 -13.094 -20.969 1 90.19 182 PRO B N 1
ATOM 3222 C CA . PRO B 1 182 ? 13.484 -14.406 -21.609 1 90.19 182 PRO B CA 1
ATOM 3223 C C . PRO B 1 182 ? 13.664 -15.539 -20.594 1 90.19 182 PRO B C 1
ATOM 3225 O O . PRO B 1 182 ? 13.453 -16.703 -20.922 1 90.19 182 PRO B O 1
ATOM 3228 N N . GLU B 1 183 ? 14.008 -15.195 -19.375 1 89.44 183 GLU B N 1
ATOM 3229 C CA . GLU B 1 183 ? 14.32 -16.188 -18.359 1 89.44 183 GLU B CA 1
ATOM 3230 C C . GLU B 1 183 ? 13.055 -16.844 -17.828 1 89.44 183 GLU B C 1
ATOM 3232 O O . GLU B 1 183 ? 13.125 -17.875 -17.141 1 89.44 183 GLU B O 1
ATOM 3237 N N . ILE B 1 184 ? 11.914 -16.297 -18.25 1 93.62 184 ILE B N 1
ATOM 3238 C CA . ILE B 1 184 ? 10.742 -16.828 -17.578 1 93.62 184 ILE B CA 1
ATOM 3239 C C . ILE B 1 184 ? 9.695 -17.234 -18.609 1 93.62 184 ILE B C 1
ATOM 3241 O O . ILE B 1 184 ? 9.609 -16.641 -19.688 1 93.62 184 ILE B O 1
ATOM 3245 N N . ASP B 1 185 ? 8.984 -18.328 -18.359 1 95.12 185 ASP B N 1
ATOM 3246 C CA . ASP B 1 185 ? 7.746 -18.688 -19.047 1 95.12 185 ASP B CA 1
ATOM 3247 C C . ASP B 1 185 ? 6.539 -18.016 -18.375 1 95.12 185 ASP B C 1
ATOM 3249 O O . ASP B 1 185 ? 6.109 -18.422 -17.297 1 95.12 185 ASP B O 1
ATOM 3253 N N . LEU B 1 186 ? 5.953 -17.031 -19.094 1 94.56 186 LEU B N 1
ATOM 3254 C CA . LEU B 1 186 ? 4.949 -16.172 -18.469 1 94.56 186 LEU B CA 1
ATOM 3255 C C . LEU B 1 186 ? 3.547 -16.547 -18.938 1 94.56 186 LEU B C 1
ATOM 3257 O O . LEU B 1 186 ? 3.289 -16.609 -20.141 1 94.56 186 LEU B O 1
ATOM 3261 N N . SER B 1 187 ? 2.676 -16.891 -18.078 1 94.12 187 SER B N 1
ATOM 3262 C CA . SER B 1 187 ? 1.23 -17 -18.25 1 94.12 187 SER B CA 1
ATOM 3263 C C . SER B 1 187 ? 0.495 -15.938 -17.438 1 94.12 187 SER B C 1
ATOM 3265 O O . SER B 1 187 ? 1.09 -15.281 -16.578 1 94.12 187 SER B O 1
ATOM 3267 N N . ALA B 1 188 ? -0.79 -15.703 -17.766 1 92.56 188 ALA B N 1
ATOM 3268 C CA . ALA B 1 188 ? -1.557 -14.711 -17.016 1 92.56 188 ALA B CA 1
ATOM 3269 C C . ALA B 1 188 ? -2.998 -15.172 -16.828 1 92.56 188 ALA B C 1
ATOM 3271 O O . ALA B 1 188 ? -3.574 -15.828 -17.688 1 92.56 188 ALA B O 1
ATOM 3272 N N . ALA B 1 189 ? -3.484 -14.898 -15.68 1 92.44 189 ALA B N 1
ATOM 3273 C CA . ALA B 1 189 ? -4.895 -15.094 -15.352 1 92.44 189 ALA B CA 1
ATOM 3274 C C . ALA B 1 189 ? -5.574 -13.766 -15.039 1 92.44 189 ALA B C 1
ATOM 3276 O O . ALA B 1 189 ? -5.105 -13 -14.188 1 92.44 189 ALA B O 1
ATOM 3277 N N . PHE B 1 190 ? -6.715 -13.531 -15.703 1 87.44 190 PHE B N 1
ATOM 3278 C CA . PHE B 1 190 ? -7.457 -12.281 -15.555 1 87.44 190 PHE B CA 1
ATOM 3279 C C . PHE B 1 190 ? -8.836 -12.539 -14.969 1 87.44 190 PHE B C 1
ATOM 3281 O O . PHE B 1 190 ? -9.5 -13.516 -15.328 1 87.44 190 PHE B O 1
ATOM 3288 N N . PHE B 1 191 ? -9.164 -11.664 -14.039 1 87.75 191 PHE B N 1
ATOM 3289 C CA . PHE B 1 191 ? -10.5 -11.68 -13.461 1 87.75 191 PHE B CA 1
ATOM 3290 C C . PHE B 1 191 ? -11.172 -10.32 -13.617 1 87.75 191 PHE B C 1
ATOM 3292 O O . PHE B 1 191 ? -10.695 -9.312 -13.094 1 87.75 191 PHE B O 1
ATOM 3299 N N . PHE B 1 192 ? -12.273 -10.242 -14.281 1 81.06 192 PHE B N 1
ATOM 3300 C CA . PHE B 1 192 ? -13.016 -9.016 -14.523 1 81.06 192 PHE B CA 1
ATOM 3301 C C . PHE B 1 192 ? -13.977 -8.727 -13.375 1 81.06 192 PHE B C 1
ATOM 3303 O O . PHE B 1 192 ? -14.828 -9.562 -13.047 1 81.06 192 PHE B O 1
ATOM 3310 N N . VAL B 1 193 ? -13.625 -7.562 -12.742 1 78.06 193 VAL B N 1
ATOM 3311 C CA . VAL B 1 193 ? -14.406 -7.23 -11.555 1 78.06 193 VAL B CA 1
ATOM 3312 C C . VAL B 1 193 ? -15.148 -5.914 -11.781 1 78.06 193 VAL B C 1
ATOM 3314 O O . VAL B 1 193 ? -14.68 -5.051 -12.523 1 78.06 193 VAL B O 1
ATOM 3317 N N . HIS B 1 194 ? -16.328 -5.91 -11.172 1 67.44 194 HIS B N 1
ATOM 3318 C CA . HIS B 1 194 ? -17.047 -4.645 -11.141 1 67.44 194 HIS B CA 1
ATOM 3319 C C . HIS B 1 194 ? -16.578 -3.771 -9.984 1 67.44 194 HIS B C 1
ATOM 3321 O O . HIS B 1 194 ? -15.891 -4.254 -9.078 1 67.44 194 HIS B O 1
ATOM 3327 N N . GLU B 1 195 ? -17 -2.521 -10.008 1 59.69 195 GLU B N 1
ATOM 3328 C CA . GLU B 1 195 ? -16.625 -1.557 -8.977 1 59.69 195 GLU B CA 1
ATOM 3329 C C . GLU B 1 195 ? -17 -2.057 -7.586 1 59.69 195 GLU B C 1
ATOM 3331 O O . GLU B 1 195 ? -18.047 -2.686 -7.41 1 59.69 195 GLU B O 1
ATOM 3336 N N . GLY B 1 196 ? -16.062 -2.354 -6.594 1 59.62 196 GLY B N 1
ATOM 3337 C CA . GLY B 1 196 ? -16.344 -2.705 -5.211 1 59.62 196 GLY B CA 1
ATOM 3338 C C . GLY B 1 196 ? -15.125 -2.652 -4.316 1 59.62 196 GLY B C 1
ATOM 3339 O O . GLY B 1 196 ? -14.117 -2.035 -4.668 1 59.62 196 GLY B O 1
ATOM 3340 N N . ARG B 1 197 ? -15.359 -3.166 -3.027 1 61.22 197 ARG B N 1
ATOM 3341 C CA . ARG B 1 197 ? -14.336 -3.156 -1.989 1 61.22 197 ARG B CA 1
ATOM 3342 C C . ARG B 1 197 ? -13.297 -4.25 -2.229 1 61.22 197 ARG B C 1
ATOM 3344 O O . ARG B 1 197 ? -12.203 -4.211 -1.664 1 61.22 197 ARG B O 1
ATOM 3351 N N . GLY B 1 198 ? -13.664 -5.254 -3.035 1 75.56 198 GLY B N 1
ATOM 3352 C CA . GLY B 1 198 ? -12.641 -6.152 -3.545 1 75.56 198 GLY B CA 1
ATOM 3353 C C . GLY B 1 198 ? -12.539 -7.445 -2.762 1 75.56 198 GLY B C 1
ATOM 3354 O O . GLY B 1 198 ? -11.922 -8.406 -3.223 1 75.56 198 GLY B O 1
ATOM 3355 N N . PHE B 1 199 ? -13.352 -7.574 -1.57 1 79.81 199 PHE B N 1
ATOM 3356 C CA . PHE B 1 199 ? -13.172 -8.75 -0.724 1 79.81 199 PHE B CA 1
ATOM 3357 C C . PHE B 1 199 ? -13.812 -9.977 -1.358 1 79.81 199 PHE B C 1
ATOM 3359 O O . PHE B 1 199 ? -13.156 -11.008 -1.521 1 79.81 199 PHE B O 1
ATOM 3366 N N . ASN B 1 200 ? -15.047 -9.82 -1.67 1 83.88 200 ASN B N 1
ATOM 3367 C CA . ASN B 1 200 ? -15.758 -10.953 -2.268 1 83.88 200 ASN B CA 1
ATOM 3368 C C . ASN B 1 200 ? -15.125 -11.375 -3.59 1 83.88 200 ASN B C 1
ATOM 3370 O O . ASN B 1 200 ? -15.055 -12.562 -3.896 1 83.88 200 ASN B O 1
ATOM 3374 N N . GLU B 1 201 ? -14.727 -10.43 -4.273 1 86.75 201 GLU B N 1
ATOM 3375 C CA . GLU B 1 201 ? -14.055 -10.711 -5.539 1 86.75 201 GLU B CA 1
ATOM 3376 C C . GLU B 1 201 ? -12.742 -11.453 -5.312 1 86.75 201 GLU B C 1
ATOM 3378 O O . GLU B 1 201 ? -12.398 -12.367 -6.066 1 86.75 201 GLU B O 1
ATOM 3383 N N . ALA B 1 202 ? -12.078 -11.078 -4.262 1 90.19 202 ALA B N 1
ATOM 3384 C CA . ALA B 1 202 ? -10.812 -11.727 -3.947 1 90.19 202 ALA B CA 1
ATOM 3385 C C . ALA B 1 202 ? -11.031 -13.188 -3.557 1 90.19 202 ALA B C 1
ATOM 3387 O O . ALA B 1 202 ? -10.281 -14.07 -3.982 1 90.19 202 ALA B O 1
ATOM 3388 N N . VAL B 1 203 ? -12.047 -13.422 -2.762 1 91.62 203 VAL B N 1
ATOM 3389 C CA . VAL B 1 203 ? -12.375 -14.781 -2.34 1 91.62 203 VAL B CA 1
ATOM 3390 C C . VAL B 1 203 ? -12.734 -15.633 -3.557 1 91.62 203 VAL B C 1
ATOM 3392 O O . VAL B 1 203 ? -12.25 -16.75 -3.701 1 91.62 203 VAL B O 1
ATOM 3395 N N . PHE B 1 204 ? -13.516 -15.07 -4.379 1 91.19 204 PHE B N 1
ATOM 3396 C CA . PHE B 1 204 ? -13.922 -15.773 -5.59 1 91.19 204 PHE B CA 1
ATOM 3397 C C . PHE B 1 204 ? -12.711 -16.125 -6.449 1 91.19 204 PHE B C 1
ATOM 3399 O O . PHE B 1 204 ? -12.57 -17.266 -6.895 1 91.19 204 PHE B O 1
ATOM 3406 N N . PHE B 1 205 ? -11.906 -15.195 -6.68 1 93.25 205 PHE B N 1
ATOM 3407 C CA . PHE B 1 205 ? -10.734 -15.375 -7.527 1 93.25 205 PHE B CA 1
ATOM 3408 C C . PHE B 1 205 ? -9.789 -16.406 -6.926 1 93.25 205 PHE B C 1
ATOM 3410 O O . PHE B 1 205 ? -9.234 -17.25 -7.641 1 93.25 205 PHE B O 1
ATOM 3417 N N . ALA B 1 206 ? -9.609 -16.375 -5.602 1 96.12 206 ALA B N 1
ATOM 3418 C CA . ALA B 1 206 ? -8.766 -17.344 -4.914 1 96.12 206 ALA B CA 1
ATOM 3419 C C . ALA B 1 206 ? -9.32 -18.75 -5.082 1 96.12 206 ALA B C 1
ATOM 3421 O O . ALA B 1 206 ? -8.562 -19.703 -5.328 1 96.12 206 ALA B O 1
ATOM 3422 N N . LYS B 1 207 ? -10.633 -18.859 -4.945 1 96.06 207 LYS B N 1
ATOM 3423 C CA . LYS B 1 207 ? -11.266 -20.172 -5.137 1 96.06 207 LYS B CA 1
ATOM 3424 C C . LYS B 1 207 ? -11.008 -20.703 -6.539 1 96.06 207 LYS B C 1
ATOM 3426 O O . LYS B 1 207 ? -10.688 -21.891 -6.703 1 96.06 207 LYS B O 1
ATOM 3431 N N . LYS B 1 208 ? -11.094 -19.844 -7.457 1 94.38 208 LYS B N 1
ATOM 3432 C CA . LYS B 1 208 ? -10.938 -20.25 -8.852 1 94.38 208 LYS B CA 1
ATOM 3433 C C . LYS B 1 208 ? -9.484 -20.594 -9.164 1 94.38 208 LYS B C 1
ATOM 3435 O O . LYS B 1 208 ? -9.211 -21.547 -9.906 1 94.38 208 LYS B O 1
ATOM 3440 N N . LEU B 1 209 ? -8.555 -19.922 -8.609 1 96.5 209 LEU B N 1
ATOM 3441 C CA . LEU B 1 209 ? -7.141 -20.125 -8.898 1 96.5 209 LEU B CA 1
ATOM 3442 C C . LEU B 1 209 ? -6.605 -21.344 -8.172 1 96.5 209 LEU B C 1
ATOM 3444 O O . LEU B 1 209 ? -5.555 -21.875 -8.539 1 96.5 209 LEU B O 1
ATOM 3448 N N . THR B 1 210 ? -7.273 -21.734 -7.121 1 97.12 210 THR B N 1
ATOM 3449 C CA . THR B 1 210 ? -6.746 -22.812 -6.309 1 97.12 210 THR B CA 1
ATOM 3450 C C . THR B 1 210 ? -7.637 -24.047 -6.406 1 97.12 210 THR B C 1
ATOM 3452 O O . THR B 1 210 ? -7.238 -25.156 -6.008 1 97.12 210 THR B O 1
ATOM 3455 N N . ASN B 1 211 ? -8.852 -23.906 -6.848 1 96.69 211 ASN B N 1
ATOM 3456 C CA . ASN B 1 211 ? -9.883 -24.938 -6.816 1 96.69 211 ASN B CA 1
ATOM 3457 C C . ASN B 1 211 ? -10.156 -25.406 -5.391 1 96.69 211 ASN B C 1
ATOM 3459 O O . ASN B 1 211 ? -10.266 -26.609 -5.145 1 96.69 211 ASN B O 1
ATOM 3463 N N . GLU B 1 212 ? -10.078 -24.5 -4.438 1 96.81 212 GLU B N 1
ATOM 3464 C CA . GLU B 1 212 ? -10.414 -24.719 -3.035 1 96.81 212 GLU B CA 1
ATOM 3465 C C . GLU B 1 212 ? -11.672 -23.953 -2.645 1 96.81 212 GLU B C 1
ATOM 3467 O O . GLU B 1 212 ? -11.695 -22.719 -2.707 1 96.81 212 GLU B O 1
ATOM 3472 N N . GLU B 1 213 ? -12.648 -24.641 -2.229 1 95.62 213 GLU B N 1
ATOM 3473 C CA . GLU B 1 213 ? -13.922 -24 -1.913 1 95.62 213 GLU B CA 1
ATOM 3474 C C . GLU B 1 213 ? -13.883 -23.328 -0.541 1 95.62 213 GLU B C 1
ATOM 3476 O O . GLU B 1 213 ? -14.594 -22.359 -0.296 1 95.62 213 GLU B O 1
ATOM 3481 N N . ASN B 1 214 ? -13.07 -23.859 0.307 1 95.25 214 ASN B N 1
ATOM 3482 C CA . ASN B 1 214 ? -12.992 -23.328 1.665 1 95.25 214 ASN B CA 1
ATOM 3483 C C . ASN B 1 214 ? -11.82 -22.359 1.83 1 95.25 214 ASN B C 1
ATOM 3485 O O . ASN B 1 214 ? -10.836 -22.688 2.496 1 95.25 214 ASN B O 1
ATOM 3489 N N . ILE B 1 215 ? -12.008 -21.172 1.33 1 94.62 215 ILE B N 1
ATOM 3490 C CA . ILE B 1 215 ? -11.008 -20.125 1.503 1 94.62 215 ILE B CA 1
ATOM 3491 C C . ILE B 1 215 ? -11.258 -19.375 2.809 1 94.62 215 ILE B C 1
ATOM 3493 O O . ILE B 1 215 ? -12.328 -18.797 3 1 94.62 215 ILE B O 1
ATOM 3497 N N . GLU B 1 216 ? -10.242 -19.469 3.664 1 89.62 216 GLU B N 1
ATOM 3498 C CA . GLU B 1 216 ? -10.344 -18.797 4.953 1 89.62 216 GLU B CA 1
ATOM 3499 C C . GLU B 1 216 ? -9.891 -17.344 4.855 1 89.62 216 GLU B C 1
ATOM 3501 O O . GLU B 1 216 ? -9.031 -17.016 4.039 1 89.62 216 GLU B O 1
ATOM 3506 N N . ILE B 1 217 ? -10.492 -16.609 5.711 1 88.19 217 ILE B N 1
ATOM 3507 C CA . ILE B 1 217 ? -10.133 -15.203 5.77 1 88.19 217 ILE B CA 1
ATOM 3508 C C . ILE B 1 217 ? -9.305 -14.93 7.02 1 88.19 217 ILE B C 1
ATOM 3510 O O . ILE B 1 217 ? -9.609 -15.438 8.102 1 88.19 217 ILE B O 1
ATOM 3514 N N . PRO B 1 218 ? -8.25 -14.164 6.887 1 86.19 218 PRO B N 1
ATOM 3515 C CA . PRO B 1 218 ? -7.43 -13.844 8.055 1 86.19 218 PRO B CA 1
ATOM 3516 C C . PRO B 1 218 ? -8.203 -13.078 9.125 1 86.19 218 PRO B C 1
ATOM 3518 O O . PRO B 1 218 ? -9.164 -12.375 8.812 1 86.19 218 PRO B O 1
ATOM 3521 N N . TYR B 1 219 ? -7.766 -13.133 10.336 1 78.38 219 TYR B N 1
ATOM 3522 C CA . TYR B 1 219 ? -8.406 -12.484 11.469 1 78.38 219 TYR B CA 1
ATOM 3523 C C . TYR B 1 219 ? -8.453 -10.969 11.273 1 78.38 219 TYR B C 1
ATOM 3525 O O . TYR B 1 219 ? -9.422 -10.32 11.672 1 78.38 219 TYR B O 1
ATOM 3533 N N . SER B 1 220 ? -7.457 -10.438 10.672 1 77.38 220 SER B N 1
ATOM 3534 C CA . SER B 1 220 ? -7.344 -8.992 10.484 1 77.38 220 SER B CA 1
ATOM 3535 C C . SER B 1 220 ? -8.453 -8.469 9.578 1 77.38 220 SER B C 1
ATOM 3537 O O . SER B 1 220 ? -8.828 -7.297 9.664 1 77.38 220 SER B O 1
ATOM 3539 N N . TRP B 1 221 ? -9 -9.383 8.742 1 79.81 221 TRP B N 1
ATOM 3540 C CA . TRP B 1 221 ? -10.023 -8.945 7.789 1 79.81 221 TRP B CA 1
ATOM 3541 C C . TRP B 1 221 ? -11.414 -9.023 8.406 1 79.81 221 TRP B C 1
ATOM 3543 O O . TRP B 1 221 ? -12.344 -8.367 7.941 1 79.81 221 TRP B O 1
ATOM 3553 N N . GLU B 1 222 ? -11.617 -9.844 9.344 1 73.06 222 GLU B N 1
ATOM 3554 C CA . GLU B 1 222 ? -12.914 -10.102 9.953 1 73.06 222 GLU B CA 1
ATOM 3555 C C . GLU B 1 222 ? -13.516 -8.82 10.531 1 73.06 222 GLU B C 1
ATOM 3557 O O . GLU B 1 222 ? -14.727 -8.609 10.461 1 73.06 222 GLU B O 1
ATOM 3562 N N . LEU B 1 223 ? -12.75 -7.984 10.992 1 61.81 223 LEU B N 1
ATOM 3563 C CA . LEU B 1 223 ? -13.234 -6.797 11.688 1 61.81 223 LEU B CA 1
ATOM 3564 C C . LEU B 1 223 ? -13.773 -5.773 10.695 1 61.81 223 LEU B C 1
ATOM 3566 O O . LEU B 1 223 ? -14.594 -4.922 11.062 1 61.81 223 LEU B O 1
ATOM 3570 N N . LEU B 1 224 ? -13.297 -5.887 9.469 1 60.53 224 LEU B N 1
ATOM 3571 C CA . LEU B 1 224 ? 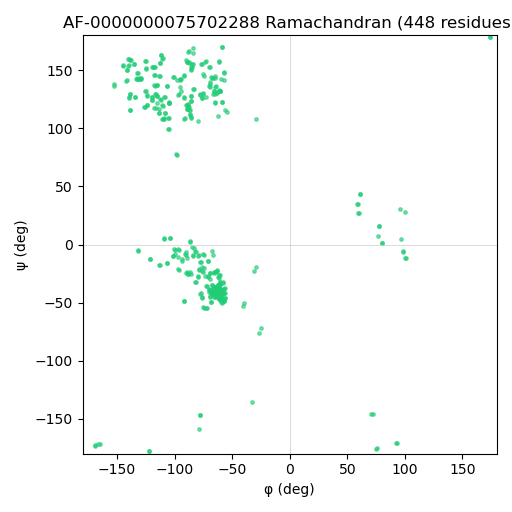-13.766 -4.918 8.484 1 60.53 224 LEU B CA 1
ATOM 3572 C C . LEU B 1 224 ? -15.078 -5.379 7.848 1 60.53 224 LEU B C 1
ATOM 3574 O O . LEU B 1 224 ? -15.82 -4.57 7.285 1 60.53 224 LEU B O 1
ATOM 3578 N N . MET B 1 225 ? -15.266 -6.609 7.855 1 59.03 225 MET B N 1
ATOM 3579 C CA . MET B 1 225 ? -16.453 -7.156 7.211 1 59.03 225 MET B CA 1
ATOM 3580 C C . MET B 1 225 ? -17.688 -6.988 8.102 1 59.03 225 MET B C 1
ATOM 3582 O O . MET B 1 225 ? -18.812 -7.152 7.637 1 59.03 225 MET B O 1
ATOM 3586 N N . GLU B 1 226 ? -17.578 -6.578 9.359 1 52.78 226 GLU B N 1
ATOM 3587 C CA . GLU B 1 226 ? -18.75 -6.371 10.195 1 52.78 226 GLU B CA 1
ATOM 3588 C C . GLU B 1 226 ? -19.266 -4.941 10.078 1 52.78 226 GLU B C 1
ATOM 3590 O O . GLU B 1 226 ? -18.484 -4.004 9.891 1 52.78 226 GLU B O 1
#

Solvent-accessible surface area (backbone atoms only — not comparable to full-atom values): 23204 Å² total; per-residue (Å²): 111,45,78,46,72,46,77,91,75,83,51,61,66,15,35,36,37,37,47,53,42,19,28,30,32,39,31,26,46,17,51,49,38,45,38,65,67,43,38,41,82,38,29,35,53,49,49,78,42,39,35,48,39,57,29,44,21,56,67,36,90,68,92,50,57,74,36,45,22,31,31,33,27,37,34,64,36,80,56,69,36,51,31,30,37,50,45,42,49,14,36,67,51,84,48,66,67,33,36,45,53,44,29,50,47,52,32,50,51,37,48,76,41,44,40,58,34,35,38,36,33,37,61,35,57,49,87,73,45,53,66,76,76,48,60,64,63,91,62,41,48,35,11,30,56,86,52,16,74,72,60,70,35,49,70,57,85,47,66,67,58,52,47,53,65,34,53,93,37,88,46,28,48,46,55,57,38,41,69,70,36,85,67,49,53,70,21,37,40,37,36,32,36,70,97,66,66,36,60,70,58,13,53,50,50,34,26,58,66,24,67,40,88,84,75,57,75,45,70,44,50,56,68,69,76,103,112,47,79,47,71,47,76,91,77,82,52,61,67,15,36,35,37,37,46,53,44,19,28,30,32,42,29,26,46,17,51,48,36,47,37,66,67,45,38,41,82,37,29,34,52,49,49,78,41,41,35,47,38,54,28,44,21,55,68,35,88,69,91,50,56,74,35,45,22,30,31,34,26,37,35,61,37,79,56,70,36,51,30,30,36,50,44,42,49,14,35,67,52,83,47,66,66,33,34,43,52,44,29,50,47,52,35,48,52,36,46,77,42,43,40,57,34,37,37,37,32,36,63,33,59,50,87,72,46,55,67,75,79,42,59,71,61,89,61,39,50,34,11,28,56,86,51,15,75,72,60,69,35,49,68,57,85,46,66,66,57,52,48,53,64,35,52,95,39,86,43,31,48,45,55,56,38,42,69,68,36,83,67,50,52,69,20,36,41,37,37,31,36,70,96,66,66,36,60,69,60,13,53,50,50,34,25,59,66,24,66,40,90,82,74,57,76,43,70,44,51,54,70,69,75,103

pLDDT: mean 83.76, std 13.62, range [47.66, 98.62]